Protein AF-A0A820DKS4-F1 (afdb_monomer)

pLDDT: mean 71.96, std 22.94, range [23.81, 97.88]

Foldseek 3Di:
DPDDDDAKAWPFFFAQEAAAAAPVRDPVVPVQRAARATNPDDPVDGFFTKMFDDLVVLPPDPFWKKKKKFKWFDADPLRNDIAGQPWAKDAPDPQWDQDLVSSIIIHTDDNVNSPPLDDDDDVDDDDGPMDGGRGIHTHDYDLVCSCVSDVPVDSVVVVVCCVRRVSQKIKMKIWMWTDDPPDPDIDTDVSNIDIHPIHGHDYPQQDPDCPPWDKPPQEDALQWFDKIKIFFGFADPVWDKFKDWDDPQDDPPDGWDWDDPDRGIIITITHHHSDDADPVRQKDWIWIFMDTNNHTRDIGIHIHGHPVPVPPPPDPPDPDDDDDDDDDDDDDDDDDPPDPDDDDPDPDDDDDDDDDDPDDPDDDDDDDDDDDDDDDDDDDDDDPDDDDPPCCPVVVVVCVVCLVQQVDADVQRHGPLLVCLLVVVLVVNLVSCLVPVVQQCDAGPVRDGSLNSLVVPPDPVSVVSLVSNLVSHDPVVVVVVVVPVVVVVD

Solvent-accessible surface area (backbone atoms only — not comparable to full-atom values): 30489 Å² total; per-residue (Å²): 134,84,76,82,74,78,57,51,41,78,81,32,46,50,30,50,62,44,69,62,35,41,72,90,70,64,45,94,88,68,54,81,83,39,44,47,38,18,55,86,46,54,100,88,48,93,38,44,25,24,36,39,56,54,66,74,72,64,76,73,57,95,64,62,41,26,44,33,41,31,42,23,33,49,59,44,97,81,28,75,63,70,43,75,35,93,41,41,68,46,67,84,59,85,78,46,48,75,39,79,91,67,39,27,40,34,40,72,52,57,70,75,74,65,71,56,91,68,79,84,63,78,83,81,76,75,83,73,61,62,52,57,45,78,53,31,28,51,32,39,73,52,85,79,52,50,43,70,80,42,86,50,94,48,78,68,54,57,54,49,48,41,70,47,43,41,73,48,32,33,25,48,36,41,27,44,27,34,61,50,100,87,46,96,62,63,52,68,43,70,90,29,51,42,71,47,64,70,25,34,56,34,55,93,63,53,60,90,86,74,70,78,66,43,56,45,60,53,55,44,51,36,73,32,66,47,72,33,44,35,42,50,55,66,57,62,88,90,48,57,72,47,41,33,66,62,46,98,79,42,63,90,80,57,66,54,72,66,45,73,81,54,58,34,33,38,38,35,52,43,65,56,51,80,64,87,66,43,92,91,43,47,58,49,78,41,39,38,39,32,28,49,72,87,39,79,68,44,75,48,70,32,32,32,28,43,78,91,70,58,82,84,63,94,68,88,77,82,79,79,82,84,76,90,79,82,92,78,94,77,80,89,79,83,83,77,98,76,86,88,84,90,88,87,86,86,88,84,86,87,88,76,93,77,89,80,77,98,77,89,91,78,91,84,89,81,89,77,93,72,94,72,90,79,80,87,77,93,74,82,89,82,80,94,65,89,85,62,94,83,50,52,68,67,45,43,59,48,46,61,60,49,52,59,48,43,71,40,58,45,99,77,57,37,33,52,56,56,61,44,45,79,68,64,43,52,72,59,53,49,57,49,36,72,75,41,51,72,59,54,72,42,53,44,81,83,69,39,31,52,62,53,56,40,67,69,45,91,46,83,66,34,59,58,43,52,55,56,44,56,74,59,41,52,79,76,52,42,57,58,47,62,58,54,56,62,68,72,76,114

Structure (mmCIF, N/CA/C/O backbone):
data_AF-A0A820DKS4-F1
#
_entry.id   AF-A0A820DKS4-F1
#
loop_
_atom_site.group_PDB
_atom_site.id
_atom_site.type_symbol
_atom_site.label_atom_id
_atom_site.label_alt_id
_atom_site.label_comp_id
_atom_site.label_asym_id
_atom_site.label_entity_id
_atom_site.label_seq_id
_atom_site.pdbx_PDB_ins_code
_atom_site.Cartn_x
_atom_site.Cartn_y
_atom_site.Cartn_z
_atom_site.occupancy
_atom_site.B_iso_or_equiv
_atom_site.auth_seq_id
_atom_site.auth_comp_id
_atom_site.auth_asym_id
_atom_site.auth_atom_id
_atom_site.pdbx_PDB_model_num
ATOM 1 N N . MET A 1 1 ? -42.003 -3.815 21.251 1.00 50.12 1 MET A N 1
ATOM 2 C CA . MET A 1 1 ? -41.550 -2.863 20.213 1.00 50.12 1 MET A CA 1
ATOM 3 C C . MET A 1 1 ? -40.037 -2.720 20.314 1.00 50.12 1 MET A C 1
ATOM 5 O O . MET A 1 1 ? -39.557 -2.115 21.262 1.00 50.12 1 MET A O 1
ATOM 9 N N . THR A 1 2 ? -39.277 -3.328 19.405 1.00 66.44 2 THR A N 1
ATOM 10 C CA . THR A 1 2 ? -37.819 -3.147 19.308 1.00 66.44 2 THR A CA 1
ATOM 11 C C . THR A 1 2 ? -37.543 -1.791 18.670 1.00 66.44 2 THR A C 1
ATOM 13 O O . THR A 1 2 ? -37.673 -1.636 17.458 1.00 66.44 2 THR A O 1
ATOM 16 N N . GLN A 1 3 ? -37.237 -0.780 19.484 1.00 74.19 3 GLN A N 1
ATOM 17 C CA . GLN A 1 3 ? -36.831 0.526 18.973 1.00 74.19 3 GLN A CA 1
ATOM 18 C C . GLN A 1 3 ? -35.525 0.339 18.190 1.00 74.19 3 GLN A C 1
ATOM 20 O O . GLN A 1 3 ? -34.544 -0.148 18.752 1.00 74.19 3 GLN A O 1
ATOM 25 N N . ALA A 1 4 ? -35.533 0.663 16.893 1.00 77.12 4 ALA A N 1
ATOM 26 C CA . ALA A 1 4 ? -34.345 0.562 16.053 1.00 77.12 4 ALA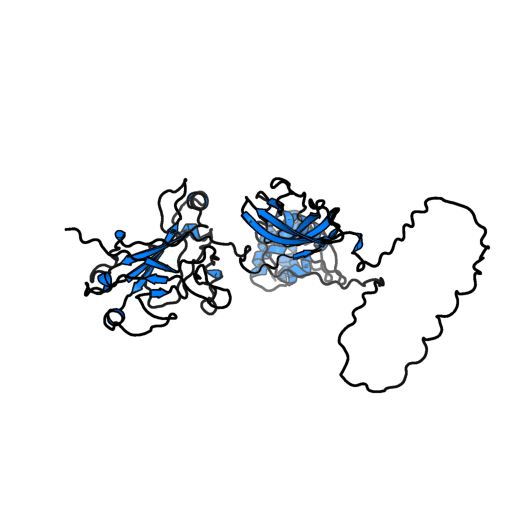 A CA 1
ATOM 27 C C . ALA A 1 4 ? -33.218 1.392 16.682 1.00 77.12 4 ALA A C 1
ATOM 29 O O . ALA A 1 4 ? -33.389 2.583 16.952 1.00 77.12 4 ALA A O 1
ATOM 30 N N . MET A 1 5 ? -32.094 0.741 16.977 1.00 76.62 5 MET A N 1
ATOM 31 C CA . MET A 1 5 ? -30.920 1.424 17.504 1.00 76.62 5 MET A CA 1
ATOM 32 C C . MET A 1 5 ? -30.363 2.342 16.409 1.00 76.62 5 MET A C 1
ATOM 34 O O . MET A 1 5 ? -30.212 1.891 15.272 1.00 76.62 5 MET A O 1
ATOM 38 N N . PRO A 1 6 ? -30.049 3.609 16.720 1.00 79.69 6 PRO A N 1
ATOM 39 C CA . PRO A 1 6 ? -29.404 4.491 15.758 1.00 79.69 6 PRO A CA 1
ATOM 40 C C . PRO A 1 6 ? -28.063 3.879 15.338 1.00 79.69 6 PRO A C 1
ATOM 42 O O . PRO A 1 6 ? -27.309 3.401 16.184 1.00 79.69 6 PRO A O 1
ATOM 45 N N . SER A 1 7 ? -27.727 3.878 14.055 1.00 84.81 7 SER A N 1
ATOM 46 C CA . SER A 1 7 ? -26.425 3.386 13.595 1.00 84.81 7 SER A CA 1
ATOM 47 C C . SER A 1 7 ? -25.403 4.521 13.577 1.00 84.81 7 SER A C 1
ATOM 49 O O . SER A 1 7 ? -25.733 5.636 13.169 1.00 84.81 7 SER A O 1
ATOM 51 N N . LEU A 1 8 ? -24.150 4.242 13.950 1.00 88.94 8 LEU A N 1
ATOM 52 C CA . LEU A 1 8 ? -23.039 5.150 13.647 1.00 88.94 8 LEU A CA 1
ATOM 53 C C . LEU A 1 8 ? -22.980 5.420 12.129 1.00 88.94 8 LEU A C 1
ATOM 55 O O . LEU A 1 8 ? -23.522 4.659 11.321 1.00 88.94 8 LEU A O 1
ATOM 59 N N . ARG A 1 9 ? -22.290 6.485 11.716 1.00 92.06 9 ARG A N 1
ATOM 60 C CA . ARG A 1 9 ? -22.041 6.751 10.292 1.00 92.06 9 ARG A CA 1
ATOM 61 C C . ARG A 1 9 ? -20.626 7.258 10.063 1.00 92.06 9 ARG A C 1
ATOM 63 O O . ARG A 1 9 ? -20.193 8.190 10.725 1.00 92.06 9 ARG A O 1
ATOM 70 N N . ILE A 1 10 ? -19.917 6.710 9.079 1.00 91.38 10 ILE A N 1
ATOM 71 C CA . ILE A 1 10 ? -18.664 7.308 8.596 1.00 91.38 10 ILE A CA 1
ATOM 72 C C . ILE A 1 10 ? -19.023 8.398 7.587 1.00 91.38 10 ILE A C 1
ATOM 74 O O . ILE A 1 10 ? -19.571 8.112 6.524 1.00 91.38 10 ILE A O 1
ATOM 78 N N . ILE A 1 11 ? -18.721 9.651 7.917 1.00 91.25 11 ILE A N 1
ATOM 79 C CA . ILE A 1 11 ? -18.977 10.806 7.041 1.00 91.25 11 ILE A CA 1
ATOM 80 C C . ILE A 1 11 ? -17.748 11.195 6.210 1.00 91.25 11 ILE A C 1
ATOM 82 O O . ILE A 1 11 ? -17.857 11.948 5.248 1.00 91.25 11 ILE A O 1
ATOM 86 N N . ALA A 1 12 ? -16.574 10.696 6.596 1.00 89.75 12 ALA A N 1
ATOM 87 C CA . ALA A 1 12 ? -15.303 10.936 5.934 1.00 89.75 12 ALA A CA 1
ATOM 88 C C . ALA A 1 12 ? -14.472 9.654 5.980 1.00 89.75 12 ALA A C 1
ATOM 90 O O . ALA A 1 12 ? -14.022 9.238 7.048 1.00 89.75 12 ALA A O 1
ATOM 91 N N . GLN A 1 13 ? -14.288 9.035 4.817 1.00 93.62 13 GLN A N 1
ATOM 92 C CA . GLN A 1 13 ? -13.583 7.762 4.675 1.00 93.62 13 GLN A CA 1
ATOM 93 C C . GLN A 1 13 ? -12.057 7.953 4.748 1.00 93.62 13 GLN A C 1
ATOM 95 O O . GLN A 1 13 ? -11.562 9.015 4.353 1.00 93.62 13 GLN A O 1
ATOM 100 N N . PRO A 1 14 ? -11.297 6.953 5.227 1.00 92.31 14 PRO A N 1
ATOM 101 C CA . PRO A 1 14 ? -9.843 6.948 5.111 1.00 92.31 14 PRO A CA 1
ATOM 102 C C . PRO A 1 14 ? -9.392 6.791 3.652 1.00 92.31 14 PRO A C 1
ATOM 104 O O . PRO A 1 14 ? -10.116 6.237 2.824 1.00 92.31 14 PRO A O 1
ATOM 107 N N . LYS A 1 15 ? -8.184 7.276 3.340 1.00 89.50 15 LYS A N 1
ATOM 108 C CA . LYS A 1 15 ? -7.521 7.090 2.046 1.00 89.50 15 LYS A CA 1
ATOM 109 C C . LYS A 1 15 ? -7.385 5.596 1.781 1.00 89.50 15 LYS A C 1
ATOM 111 O O . LYS A 1 15 ? -7.000 4.828 2.660 1.00 89.50 15 LYS A O 1
ATOM 116 N N . ALA A 1 16 ? -7.714 5.199 0.553 1.00 89.31 16 ALA A N 1
ATOM 117 C CA . ALA A 1 16 ? -7.658 3.805 0.127 1.00 89.31 16 ALA A CA 1
ATOM 118 C C . ALA A 1 16 ? -6.234 3.237 0.186 1.00 89.31 16 ALA A C 1
ATOM 120 O O . ALA A 1 16 ? -6.064 2.023 0.186 1.00 89.31 16 ALA A O 1
ATOM 121 N N . SER A 1 17 ? -5.220 4.098 0.249 1.00 87.25 17 SER A N 1
ATOM 122 C CA . SER A 1 17 ? -3.819 3.730 0.294 1.00 87.25 17 SER A CA 1
ATOM 123 C C . SER A 1 17 ? -3.145 4.360 1.522 1.00 87.25 17 SER A C 1
ATOM 125 O O . SER A 1 17 ? -3.353 5.535 1.841 1.00 87.25 17 SER A O 1
ATOM 127 N N . TYR A 1 18 ? -2.389 3.558 2.275 1.00 86.88 18 TYR A N 1
ATOM 128 C CA . TYR A 1 18 ? -1.655 3.994 3.470 1.00 86.88 18 TYR A CA 1
ATOM 129 C C . TYR A 1 18 ? -0.348 3.215 3.610 1.00 86.88 18 TYR A C 1
ATOM 131 O O . TYR A 1 18 ? -0.252 2.083 3.158 1.00 86.88 18 TYR A O 1
ATOM 139 N N . ARG A 1 19 ? 0.669 3.782 4.264 1.00 84.50 19 ARG A N 1
ATOM 140 C CA . ARG A 1 19 ? 1.911 3.053 4.560 1.00 84.50 19 ARG A CA 1
ATOM 141 C C . ARG A 1 19 ? 1.890 2.517 5.984 1.00 84.50 19 ARG A C 1
ATOM 143 O O . ARG A 1 19 ? 1.882 3.299 6.932 1.00 84.50 19 ARG A O 1
ATOM 150 N N . GLU A 1 20 ? 1.984 1.202 6.112 1.00 86.06 20 GLU A N 1
ATOM 151 C CA . GLU A 1 20 ? 2.287 0.544 7.383 1.00 86.06 20 GLU A CA 1
ATOM 152 C C . GLU A 1 20 ? 3.701 0.879 7.845 1.00 86.06 20 GLU A C 1
ATOM 154 O O . GLU A 1 20 ? 4.637 0.950 7.036 1.00 86.06 20 GLU A O 1
ATOM 159 N N . ARG A 1 21 ? 3.859 1.085 9.151 1.00 82.94 21 ARG A N 1
ATOM 160 C CA . ARG A 1 21 ? 5.147 1.429 9.758 1.00 82.94 21 ARG A CA 1
ATOM 161 C C . ARG A 1 21 ? 5.583 0.352 10.715 1.00 82.94 21 ARG A C 1
ATOM 163 O O . ARG A 1 21 ? 4.775 -0.127 11.490 1.00 82.94 21 ARG A O 1
ATOM 170 N N . TYR A 1 22 ? 6.858 0.001 10.697 1.00 84.00 22 TYR A N 1
ATOM 171 C CA . TYR A 1 22 ? 7.380 -0.901 11.720 1.00 84.00 22 TYR A CA 1
ATOM 172 C C . TYR A 1 22 ? 7.540 -0.170 13.052 1.00 84.00 22 TYR A C 1
ATOM 174 O O . TYR A 1 22 ? 7.783 1.037 13.064 1.00 84.00 22 TYR A O 1
ATOM 182 N N . ILE A 1 23 ? 7.512 -0.913 14.160 1.00 79.44 23 ILE A N 1
ATOM 183 C CA . ILE A 1 23 ? 7.763 -0.373 15.509 1.00 79.44 23 ILE A CA 1
ATOM 184 C C . ILE A 1 23 ? 9.122 0.355 15.586 1.00 79.44 23 ILE A C 1
ATOM 186 O O . ILE A 1 23 ? 9.277 1.350 16.293 1.00 79.44 23 ILE A O 1
ATOM 190 N N . CYS A 1 24 ? 10.115 -0.071 14.802 1.00 79.75 24 CYS A N 1
ATOM 191 C CA . CYS A 1 24 ? 11.410 0.610 14.725 1.00 79.75 24 CYS A CA 1
ATOM 192 C C . CYS A 1 24 ? 11.398 1.902 13.880 1.00 79.75 24 CYS A C 1
ATOM 194 O O . CYS A 1 24 ? 12.353 2.671 13.933 1.00 79.75 24 CYS A O 1
ATOM 196 N N . GLU A 1 25 ? 10.366 2.135 13.060 1.00 73.75 25 GLU A N 1
ATOM 197 C CA . GLU A 1 25 ? 10.185 3.373 12.283 1.00 73.75 25 GLU A CA 1
ATOM 198 C C . GLU A 1 25 ? 9.435 4.456 13.080 1.00 73.75 25 GLU A C 1
ATOM 200 O O . GLU A 1 25 ? 9.377 5.611 12.653 1.00 73.75 25 GLU A O 1
ATOM 205 N N . THR A 1 26 ? 8.849 4.089 14.221 1.00 73.69 26 THR A N 1
ATOM 206 C CA . THR A 1 26 ? 8.109 4.967 15.135 1.00 73.69 26 THR A CA 1
ATOM 207 C C . THR A 1 26 ? 9.083 5.835 15.944 1.00 73.69 26 THR A C 1
ATOM 209 O O . THR A 1 26 ? 9.498 5.476 17.041 1.00 73.69 26 THR A O 1
ATOM 212 N N . ASP A 1 27 ? 9.420 7.027 15.441 1.00 73.69 27 ASP A N 1
ATOM 213 C CA . ASP A 1 27 ? 10.023 8.076 16.280 1.00 73.69 27 ASP A CA 1
ATOM 214 C C . ASP A 1 27 ? 8.909 8.855 16.990 1.00 73.69 27 ASP A C 1
ATOM 216 O O . ASP A 1 27 ? 8.251 9.702 16.378 1.00 73.69 27 ASP A O 1
ATOM 220 N N . ARG A 1 28 ? 8.732 8.597 18.295 1.00 65.44 28 ARG A N 1
ATOM 221 C CA . ARG A 1 28 ? 7.724 9.240 19.168 1.00 65.44 28 ARG A CA 1
ATOM 222 C C . ARG A 1 28 ? 7.711 10.774 19.103 1.00 65.44 28 ARG A C 1
ATOM 224 O O . ARG A 1 28 ? 6.781 11.391 19.599 1.00 65.44 28 ARG A O 1
ATOM 231 N N . ARG A 1 29 ? 8.749 11.424 18.562 1.00 64.00 29 ARG A N 1
ATOM 232 C CA . ARG A 1 29 ? 8.815 12.891 18.431 1.00 64.00 29 ARG A CA 1
ATOM 233 C C . ARG A 1 29 ? 8.522 13.409 17.021 1.00 64.00 29 ARG A C 1
ATOM 235 O O . ARG A 1 29 ? 8.315 14.610 16.857 1.00 64.00 29 ARG A O 1
ATOM 242 N N . ARG A 1 30 ? 8.525 12.556 15.989 1.00 59.50 30 ARG A N 1
ATOM 243 C CA . ARG A 1 30 ? 8.452 12.971 14.568 1.00 59.50 30 ARG A CA 1
ATOM 244 C C . ARG A 1 30 ? 7.279 12.374 13.786 1.00 59.50 30 ARG A C 1
ATOM 246 O O . ARG A 1 30 ? 7.113 12.691 12.606 1.00 59.50 30 ARG A O 1
ATOM 253 N N . ASN A 1 31 ? 6.411 11.591 14.419 1.00 57.34 31 ASN A N 1
ATOM 254 C CA . ASN A 1 31 ? 5.386 10.783 13.749 1.00 57.34 31 ASN A CA 1
ATOM 255 C C . ASN A 1 31 ? 4.127 11.525 13.268 1.00 57.34 31 ASN A C 1
ATOM 257 O O . ASN A 1 31 ? 3.026 10.979 13.224 1.00 57.34 31 ASN A O 1
ATOM 261 N N . ARG A 1 32 ? 4.276 12.746 12.741 1.00 54.66 32 ARG A N 1
ATOM 262 C CA . ARG A 1 32 ? 3.189 13.401 11.985 1.00 54.66 32 ARG A CA 1
ATOM 263 C C . ARG A 1 32 ? 2.769 12.606 10.738 1.00 54.66 32 ARG A C 1
ATOM 265 O O . ARG A 1 32 ? 1.647 12.775 10.274 1.00 54.66 32 ARG A O 1
ATOM 272 N N . ALA A 1 33 ? 3.644 11.736 10.227 1.00 54.78 33 ALA A N 1
ATOM 273 C CA . ALA A 1 33 ? 3.412 10.891 9.054 1.00 54.78 33 ALA A CA 1
ATOM 274 C C . ALA A 1 33 ? 2.667 9.568 9.347 1.00 54.78 33 ALA A C 1
ATOM 276 O O . ALA A 1 33 ? 2.482 8.771 8.429 1.00 54.78 33 ALA A O 1
ATOM 277 N N . GLN A 1 34 ? 2.267 9.311 10.599 1.00 64.94 34 GLN A N 1
ATOM 278 C CA . GLN A 1 34 ? 1.594 8.075 11.030 1.00 64.94 34 GLN A CA 1
ATOM 279 C C . GLN A 1 34 ? 0.103 8.296 11.257 1.00 64.94 34 GLN A C 1
ATOM 281 O O . GLN A 1 34 ? -0.428 8.070 12.340 1.00 64.94 34 GLN A O 1
ATOM 286 N N . ARG A 1 35 ? -0.573 8.847 10.252 1.00 78.06 35 ARG A N 1
ATOM 287 C CA . ARG A 1 35 ? -1.979 9.213 10.382 1.00 78.06 35 ARG A CA 1
ATOM 288 C C . ARG A 1 35 ? -2.779 8.596 9.254 1.00 78.06 35 ARG A C 1
ATOM 290 O O . ARG A 1 35 ? -2.383 8.718 8.098 1.00 78.06 35 ARG A O 1
ATOM 297 N N . PHE A 1 36 ? -3.920 8.000 9.575 1.00 80.56 36 PHE A N 1
ATOM 298 C CA . PHE A 1 36 ? -4.961 7.774 8.586 1.00 80.56 36 PHE A CA 1
ATOM 299 C C . PHE A 1 36 ? -5.391 9.138 8.042 1.00 80.56 36 PHE A C 1
ATOM 301 O O . PHE A 1 36 ? -5.819 10.018 8.789 1.00 80.56 36 PHE A O 1
ATOM 308 N N . VAL A 1 37 ? -5.230 9.328 6.739 1.00 83.88 37 VAL A N 1
ATOM 309 C CA . VAL A 1 37 ? -5.621 10.552 6.035 1.00 83.88 37 VAL A CA 1
ATOM 310 C C . VAL A 1 37 ? -6.989 10.320 5.395 1.00 83.88 37 VAL A C 1
ATOM 312 O O . VAL A 1 37 ? -7.322 9.187 5.065 1.00 83.88 37 VAL A O 1
ATOM 315 N N . ARG A 1 38 ? -7.811 11.361 5.249 1.00 84.12 38 ARG A N 1
ATOM 316 C CA . ARG A 1 38 ? -9.110 11.295 4.563 1.00 84.12 38 ARG A CA 1
ATOM 317 C C . ARG A 1 38 ? -8.917 11.005 3.069 1.00 84.12 38 ARG A C 1
ATOM 319 O O . ARG A 1 38 ? -7.940 11.458 2.479 1.00 84.12 38 ARG A O 1
ATOM 326 N N . ALA A 1 39 ? -9.852 10.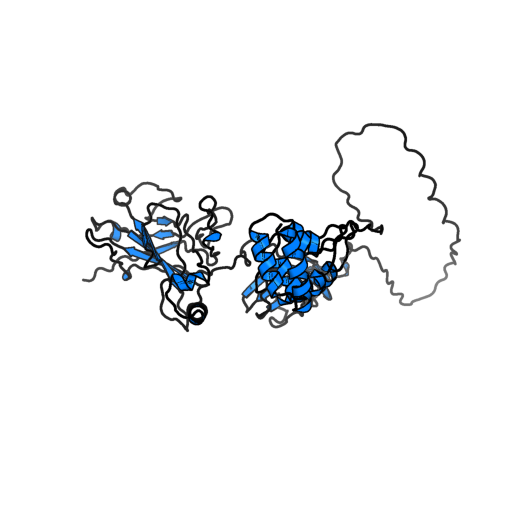287 2.453 1.00 75.44 39 ALA A N 1
ATOM 327 C CA . ALA A 1 39 ? -9.755 9.858 1.054 1.00 75.44 39 ALA A CA 1
ATOM 328 C C . ALA A 1 39 ? -9.630 10.999 0.033 1.00 75.44 39 ALA A C 1
ATOM 330 O O . ALA A 1 39 ? -8.942 10.855 -0.968 1.00 75.44 39 ALA A O 1
ATOM 331 N N . ASP A 1 40 ? -10.260 12.132 0.304 1.00 81.75 40 ASP A N 1
ATOM 332 C CA . ASP A 1 40 ? -10.274 13.353 -0.508 1.00 81.75 40 ASP A CA 1
ATOM 333 C C . ASP A 1 40 ? -9.341 14.445 0.056 1.00 81.75 40 ASP A C 1
ATOM 335 O O . ASP A 1 40 ? -9.453 15.620 -0.297 1.00 81.75 40 ASP A O 1
ATOM 339 N N . SER A 1 41 ? -8.428 14.086 0.966 1.00 82.06 41 SER A N 1
ATOM 340 C CA . SER A 1 41 ? -7.417 15.013 1.474 1.00 82.06 41 SER A CA 1
ATOM 341 C C . SER A 1 41 ? -6.439 15.377 0.358 1.00 82.06 41 SER A C 1
ATOM 343 O O . SER A 1 41 ? -5.871 14.500 -0.288 1.00 82.06 41 SER A O 1
ATOM 345 N N . ASN A 1 42 ? -6.181 16.671 0.176 1.00 81.25 42 ASN A N 1
ATOM 346 C CA . ASN A 1 42 ? -5.088 17.130 -0.677 1.00 81.25 42 ASN A CA 1
ATOM 347 C C . ASN A 1 42 ? -3.759 17.141 0.103 1.00 81.25 42 ASN A C 1
ATOM 349 O O . ASN A 1 42 ? -3.743 17.128 1.336 1.00 81.25 42 ASN A O 1
ATOM 353 N N . SER A 1 43 ? -2.634 17.205 -0.613 1.00 75.69 43 SER A N 1
ATOM 354 C CA . SER A 1 43 ? -1.286 17.230 -0.019 1.00 75.69 43 SER A CA 1
ATOM 355 C C . SER A 1 43 ? -1.016 18.454 0.869 1.00 75.69 43 SER A C 1
ATOM 357 O O . SER A 1 43 ? -0.085 18.444 1.673 1.00 75.69 43 SER A O 1
ATOM 359 N N . LYS A 1 44 ? -1.828 19.512 0.748 1.00 80.62 44 LYS A N 1
ATOM 360 C CA . LYS A 1 44 ? -1.646 20.784 1.461 1.00 80.62 44 LYS A CA 1
ATOM 361 C C . LYS A 1 44 ? -2.366 20.829 2.808 1.00 80.62 44 LYS A C 1
ATOM 363 O O . LYS A 1 44 ? -1.944 21.566 3.695 1.00 80.62 44 LYS A O 1
ATOM 368 N N . GLN A 1 45 ? -3.437 20.060 2.979 1.00 80.50 45 GLN A N 1
ATOM 369 C CA . GLN A 1 45 ? -4.254 20.064 4.183 1.00 80.50 45 GLN A CA 1
ATOM 370 C C . GLN A 1 45 ? -4.574 18.632 4.585 1.00 80.5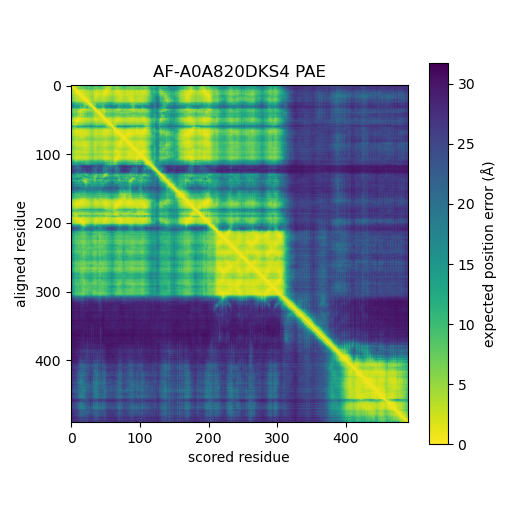0 45 GLN A C 1
ATOM 372 O O . GLN A 1 45 ? -5.397 17.976 3.959 1.00 80.50 45 GLN A O 1
ATOM 377 N N . PHE A 1 46 ? -3.957 18.167 5.672 1.00 73.81 46 PHE A N 1
ATOM 378 C CA . PHE A 1 46 ? -4.277 16.868 6.251 1.00 73.81 46 PHE A CA 1
ATOM 379 C C . PHE A 1 46 ? -5.673 16.901 6.872 1.00 73.81 46 PHE A C 1
ATOM 381 O O . PHE A 1 46 ? -5.884 17.506 7.929 1.00 73.81 46 PHE A O 1
ATOM 388 N N . VAL A 1 47 ? -6.616 16.236 6.213 1.00 84.25 47 VAL A N 1
ATOM 389 C CA . VAL A 1 47 ? -7.943 15.949 6.758 1.00 84.25 47 VAL A CA 1
ATOM 390 C C . VAL A 1 47 ? -7.987 14.489 7.203 1.00 84.25 47 VAL A C 1
ATOM 392 O O . VAL A 1 47 ? -7.241 13.661 6.684 1.00 84.25 47 VAL A O 1
ATOM 395 N N . TYR A 1 48 ? -8.833 14.165 8.179 1.00 86.31 48 TYR A N 1
ATOM 396 C CA . TYR A 1 48 ? -8.844 12.862 8.849 1.00 86.31 48 TYR A CA 1
ATOM 397 C C . TYR A 1 48 ? -10.172 12.128 8.654 1.00 86.31 48 TYR A C 1
ATOM 399 O O . TYR A 1 48 ? -11.204 12.782 8.449 1.00 86.31 48 TYR A O 1
ATOM 407 N N . PRO A 1 49 ? -10.175 10.786 8.752 1.00 87.62 49 PRO A N 1
ATOM 408 C CA . PRO A 1 49 ? -11.406 10.016 8.814 1.00 87.62 49 PRO A CA 1
ATOM 409 C C . PRO A 1 49 ? -12.301 10.540 9.930 1.00 87.62 49 PRO A C 1
ATOM 411 O O . PRO A 1 49 ? -11.809 10.899 11.003 1.00 87.62 49 PRO A O 1
ATOM 414 N N . THR A 1 50 ? -13.599 10.630 9.651 1.00 89.88 50 THR A N 1
ATOM 415 C CA . THR A 1 50 ? -14.571 11.197 10.586 1.00 89.88 50 THR A CA 1
ATOM 416 C C . THR A 1 50 ? -15.821 10.341 10.655 1.00 89.88 50 THR A C 1
ATOM 418 O O . THR A 1 50 ? -16.389 9.973 9.622 1.00 89.88 50 THR A O 1
ATOM 421 N N . ILE A 1 51 ? -16.267 10.080 11.878 1.00 90.19 51 ILE A N 1
ATOM 422 C CA . ILE A 1 51 ? -17.544 9.428 12.170 1.00 90.19 51 ILE A CA 1
ATOM 423 C C . ILE A 1 51 ? -18.520 10.406 12.807 1.00 90.19 51 ILE A C 1
ATOM 425 O O . ILE A 1 51 ? -18.101 11.343 13.478 1.00 90.19 51 ILE A O 1
ATOM 429 N N . GLU A 1 52 ? -19.804 10.172 12.590 1.00 88.38 52 GLU A N 1
ATOM 430 C CA . GLU A 1 52 ? -20.932 10.877 13.178 1.00 88.38 52 GLU A CA 1
ATOM 431 C C . GLU A 1 52 ? -21.676 9.938 14.132 1.00 88.38 52 GLU A C 1
ATOM 433 O O . GLU A 1 52 ? -22.014 8.804 13.771 1.00 88.38 52 GLU A O 1
ATOM 438 N N . ILE A 1 53 ? -21.908 10.421 15.354 1.00 87.19 53 ILE A N 1
ATOM 439 C CA . ILE A 1 53 ? -22.656 9.708 16.394 1.00 87.19 53 ILE A CA 1
ATOM 440 C C . ILE A 1 53 ? -24.057 10.319 16.483 1.00 87.19 53 ILE A C 1
ATOM 442 O O . ILE A 1 53 ? -24.159 11.513 16.792 1.00 87.19 53 ILE A O 1
ATOM 446 N N . PRO A 1 54 ? -25.123 9.536 16.242 1.00 84.31 54 PRO A N 1
ATOM 447 C CA . PRO A 1 54 ? -26.492 10.025 16.362 1.00 84.31 54 PRO A CA 1
ATOM 448 C C . PRO A 1 54 ? -26.799 10.525 17.778 1.00 84.31 54 PRO A C 1
ATOM 450 O O . PRO A 1 54 ? -26.396 9.907 18.768 1.00 84.31 54 PRO A O 1
ATOM 453 N N . ASN A 1 55 ? -27.534 11.634 17.882 1.00 79.94 55 ASN A N 1
ATOM 454 C CA . ASN A 1 55 ? -27.836 12.288 19.161 1.00 79.94 55 ASN A CA 1
ATOM 455 C C . ASN A 1 55 ? -28.625 11.383 20.120 1.00 79.94 55 ASN A C 1
ATOM 457 O O . ASN A 1 55 ? -28.541 11.535 21.336 1.00 79.94 55 ASN A O 1
ATOM 461 N N . GLU A 1 56 ? -29.383 10.425 19.596 1.00 81.56 56 GLU A N 1
ATOM 462 C CA . GLU A 1 56 ? -30.200 9.499 20.377 1.00 81.56 56 GLU A CA 1
ATOM 463 C C . GLU A 1 56 ? -29.356 8.588 21.281 1.00 81.56 56 GLU A C 1
ATOM 465 O O . GLU A 1 56 ? -29.838 8.172 22.337 1.00 81.56 56 GLU A O 1
ATOM 470 N N . TRP A 1 57 ? -28.099 8.309 20.910 1.00 75.38 57 TRP A N 1
ATOM 471 C CA . TRP A 1 57 ? -27.152 7.602 21.781 1.00 75.38 57 TRP A CA 1
ATOM 472 C C . TRP A 1 57 ? -26.734 8.438 22.983 1.00 75.38 57 TRP A C 1
ATOM 474 O O . TRP A 1 57 ? -26.499 7.898 24.061 1.00 75.38 57 TRP A O 1
ATOM 484 N N . LEU A 1 58 ? -26.668 9.753 22.795 1.00 72.31 58 LEU A N 1
ATOM 485 C CA . LEU A 1 58 ? -26.123 10.702 23.760 1.00 72.31 58 LEU A CA 1
ATOM 486 C C . LEU A 1 58 ? -27.138 11.047 24.853 1.00 72.31 58 LEU A C 1
ATOM 488 O O . LEU A 1 58 ? -26.767 11.309 25.990 1.00 72.31 58 LEU A O 1
ATOM 492 N N . MET A 1 59 ? -28.429 11.030 24.519 1.00 66.88 59 MET A N 1
ATOM 493 C CA . MET A 1 59 ? -29.488 11.531 25.404 1.00 66.88 59 MET A CA 1
ATOM 494 C C . MET A 1 59 ? -30.005 10.500 26.417 1.00 66.88 59 MET A C 1
ATOM 496 O O . MET A 1 59 ? -30.780 10.859 27.298 1.00 66.88 59 MET A O 1
ATOM 500 N N . LYS A 1 60 ? -29.633 9.219 26.296 1.00 65.81 60 LYS A N 1
ATOM 501 C CA . LYS A 1 60 ? -30.303 8.130 27.031 1.00 65.81 60 LYS A CA 1
ATOM 502 C C . LYS A 1 60 ? -29.518 7.518 28.192 1.00 65.81 60 LYS A C 1
ATOM 504 O O . LYS A 1 60 ? -30.055 6.612 28.825 1.00 65.81 60 LYS A O 1
ATOM 509 N N . ARG A 1 61 ? -28.270 7.914 28.469 1.00 65.75 61 ARG A N 1
ATOM 510 C CA . ARG A 1 61 ? -27.424 7.157 29.411 1.00 65.75 61 ARG A CA 1
ATOM 511 C C . ARG A 1 61 ? -26.616 8.045 30.349 1.00 65.75 61 ARG A C 1
ATOM 513 O O . ARG A 1 61 ? -25.948 8.968 29.913 1.00 65.75 61 ARG A O 1
ATOM 520 N N . GLU A 1 62 ? -26.640 7.693 31.633 1.00 73.12 62 GLU A N 1
ATOM 521 C CA . GLU A 1 62 ? -25.727 8.223 32.659 1.00 73.12 62 GLU A CA 1
ATOM 522 C C . GLU A 1 62 ? -24.332 7.571 32.596 1.00 73.12 62 GLU A C 1
ATOM 524 O O . GLU A 1 62 ? -23.400 8.015 33.260 1.00 73.12 62 GLU A O 1
ATOM 529 N N . GLN A 1 63 ? -24.182 6.509 31.801 1.00 79.75 63 GLN A N 1
ATOM 530 C CA . GLN A 1 63 ? -22.950 5.734 31.674 1.00 79.75 63 GLN A CA 1
ATOM 531 C C . GLN A 1 63 ? -21.974 6.374 30.683 1.00 79.75 63 GLN A C 1
ATOM 533 O O . GLN A 1 63 ? -22.383 6.866 29.632 1.00 79.75 63 GLN A O 1
ATOM 538 N N . SER A 1 64 ? -20.677 6.272 30.984 1.00 82.75 64 SER A N 1
ATOM 539 C CA . SER A 1 64 ? -19.599 6.661 30.075 1.00 82.75 64 SER A CA 1
ATOM 540 C C . SER A 1 64 ? -19.657 5.835 28.787 1.00 82.75 64 SER A C 1
ATOM 542 O O . SER A 1 64 ? -19.513 4.608 28.805 1.00 82.75 64 SER A O 1
ATOM 544 N N . LEU A 1 65 ? -19.882 6.513 27.663 1.00 87.44 65 LEU A N 1
ATOM 545 C CA . LEU A 1 65 ? -19.870 5.918 26.331 1.00 87.44 65 LEU A CA 1
ATOM 546 C C . LEU A 1 65 ? -18.466 5.995 25.741 1.00 87.44 65 LEU A C 1
ATOM 548 O O . LEU A 1 65 ? -17.762 6.990 25.902 1.00 87.44 65 LEU A O 1
ATOM 552 N N . TYR A 1 66 ? -18.088 4.950 25.016 1.00 90.69 66 TYR A N 1
ATOM 553 C CA . TYR A 1 66 ? -16.812 4.869 24.328 1.00 90.69 66 TYR A CA 1
ATOM 554 C C . TYR A 1 66 ? -17.022 4.527 22.860 1.00 90.69 66 TYR A C 1
ATOM 556 O O . TYR A 1 66 ? -17.936 3.782 22.500 1.00 90.69 66 TYR A O 1
ATOM 564 N N . ILE A 1 67 ? -16.138 5.034 22.011 1.00 92.06 67 ILE A N 1
ATOM 565 C CA . ILE A 1 67 ? -15.998 4.576 20.631 1.00 92.06 67 ILE A CA 1
ATOM 566 C C . ILE A 1 67 ? -14.844 3.591 20.607 1.00 92.06 67 ILE A C 1
ATOM 568 O O . ILE A 1 67 ? -13.711 3.962 20.905 1.00 92.06 67 ILE A O 1
ATOM 572 N N . ARG A 1 68 ? -15.124 2.347 20.239 1.00 94.69 68 ARG A N 1
ATOM 573 C CA . ARG A 1 68 ? -14.109 1.349 19.930 1.00 94.69 68 ARG A CA 1
ATOM 574 C C . ARG A 1 68 ? -13.692 1.505 18.471 1.00 94.69 68 ARG A C 1
ATOM 576 O O . ARG A 1 68 ? -14.547 1.500 17.588 1.00 94.69 68 ARG A O 1
ATOM 583 N N . LEU A 1 69 ? -12.394 1.618 18.229 1.00 94.75 69 LEU A N 1
ATOM 584 C CA . LEU A 1 69 ? -11.773 1.554 16.913 1.00 94.75 69 LEU A CA 1
ATOM 585 C C . LEU A 1 69 ? -10.898 0.310 16.830 1.00 94.75 69 LEU A C 1
ATOM 587 O O . LEU A 1 69 ? -9.982 0.140 17.636 1.00 94.75 69 LEU A O 1
ATOM 591 N N . THR A 1 70 ? -11.142 -0.514 15.820 1.00 94.56 70 THR A N 1
ATOM 592 C CA . THR A 1 70 ? -10.388 -1.747 15.583 1.00 94.56 70 THR A CA 1
ATOM 593 C C . THR A 1 70 ? -9.998 -1.831 14.115 1.00 94.56 70 THR A C 1
ATOM 595 O O . THR A 1 70 ? -10.783 -1.466 13.237 1.00 94.56 70 THR A O 1
ATOM 598 N N . LEU A 1 71 ? -8.791 -2.318 13.836 1.00 94.25 71 LEU A N 1
ATOM 599 C CA . LEU A 1 71 ? -8.388 -2.690 12.484 1.00 94.25 71 LEU A CA 1
ATOM 600 C C . LEU A 1 71 ? -8.825 -4.136 12.239 1.00 94.25 71 LEU A C 1
ATOM 602 O O . LEU A 1 71 ? -8.540 -5.004 13.061 1.00 94.25 71 LEU A O 1
ATOM 606 N N . VAL A 1 72 ? -9.512 -4.410 11.131 1.00 94.81 72 VAL A N 1
ATOM 607 C CA . VAL A 1 72 ? -9.953 -5.769 10.769 1.00 94.81 72 VAL A CA 1
ATOM 608 C C . VAL A 1 72 ? -9.506 -6.154 9.367 1.00 94.81 72 VAL A C 1
ATOM 610 O O . VAL A 1 72 ? -9.243 -5.287 8.528 1.00 94.81 72 VAL A O 1
ATOM 613 N N . THR A 1 73 ? -9.441 -7.458 9.114 1.00 94.00 73 THR A N 1
ATOM 614 C CA . THR A 1 73 ? -9.204 -8.025 7.783 1.00 94.00 73 THR A CA 1
ATOM 615 C C . THR A 1 73 ? -10.392 -7.770 6.855 1.00 94.00 73 THR A C 1
ATOM 617 O O . THR A 1 73 ? -11.542 -7.631 7.290 1.00 94.00 73 THR A O 1
ATOM 620 N N . VAL A 1 74 ? -10.117 -7.698 5.552 1.00 93.44 74 VAL A N 1
ATOM 621 C CA . VAL A 1 74 ? -11.162 -7.601 4.526 1.00 93.44 74 VAL A CA 1
ATOM 622 C C . VAL A 1 74 ? -11.590 -9.009 4.119 1.00 93.44 74 VAL A C 1
ATOM 624 O O . VAL A 1 74 ? -10.718 -9.798 3.761 1.00 93.44 74 VAL A O 1
ATOM 627 N N . PRO A 1 75 ? -12.897 -9.339 4.132 1.00 91.44 75 PRO A N 1
ATOM 628 C CA . PRO A 1 75 ? -13.362 -10.639 3.672 1.00 91.44 75 PRO A CA 1
ATOM 629 C C . PRO A 1 75 ? -12.975 -10.893 2.218 1.00 91.44 75 PRO A C 1
ATOM 631 O O . PRO A 1 75 ? -13.115 -10.005 1.373 1.00 91.44 75 PRO A O 1
ATOM 634 N N . ASN A 1 76 ? -12.541 -12.112 1.926 1.00 90.44 76 ASN A N 1
ATOM 635 C CA . ASN A 1 76 ? -12.254 -12.586 0.576 1.00 90.44 76 ASN A CA 1
ATOM 636 C C . ASN A 1 76 ? -12.783 -14.024 0.404 1.00 90.44 76 ASN A C 1
ATOM 638 O O . ASN A 1 76 ? -13.349 -14.600 1.333 1.00 90.44 76 ASN A O 1
ATOM 642 N N . GLU A 1 77 ? -12.614 -14.611 -0.781 1.00 89.75 77 GLU A N 1
ATOM 643 C CA . GLU A 1 77 ? -13.108 -15.966 -1.079 1.00 89.75 77 GLU A CA 1
ATOM 644 C C . GLU A 1 77 ? -12.513 -17.049 -0.163 1.00 89.75 77 GLU A C 1
ATOM 646 O O . GLU A 1 77 ? -13.162 -18.056 0.109 1.00 89.75 77 GLU A O 1
ATOM 651 N N . ARG A 1 78 ? -11.288 -16.841 0.336 1.00 86.19 78 ARG A N 1
ATOM 652 C CA . ARG A 1 78 ? -10.571 -17.784 1.210 1.00 86.19 78 ARG A CA 1
ATOM 653 C C . ARG A 1 78 ? -10.875 -17.567 2.694 1.00 86.19 78 ARG A C 1
ATOM 655 O O . ARG A 1 78 ? -10.784 -18.506 3.477 1.00 86.19 78 ARG A O 1
ATOM 662 N N . ALA A 1 79 ? -11.239 -16.346 3.074 1.00 87.19 79 ALA A N 1
ATOM 663 C CA . ALA A 1 79 ? -11.546 -15.915 4.430 1.00 87.19 79 ALA A CA 1
ATOM 664 C C . ALA A 1 79 ? -12.802 -15.024 4.412 1.00 87.19 79 ALA A C 1
ATOM 666 O O . ALA A 1 79 ? -12.697 -13.795 4.402 1.00 87.19 79 ALA A O 1
ATOM 667 N N . PRO A 1 80 ? -14.012 -15.613 4.410 1.00 88.38 80 PRO A N 1
ATOM 668 C CA . PRO A 1 80 ? -15.259 -14.852 4.301 1.00 88.38 80 PRO A CA 1
ATOM 669 C C . PRO A 1 80 ? -15.625 -14.097 5.591 1.00 88.38 80 PRO A C 1
ATOM 671 O O . PRO A 1 80 ? -16.557 -13.291 5.603 1.00 88.38 80 PRO A O 1
ATOM 674 N N . ILE A 1 81 ? -14.907 -14.354 6.687 1.00 88.25 81 ILE A N 1
ATOM 675 C CA . ILE A 1 81 ? -15.159 -13.777 8.008 1.00 88.25 81 ILE A CA 1
ATOM 676 C C . ILE A 1 81 ? -14.135 -12.672 8.283 1.00 88.25 81 ILE A C 1
ATOM 678 O O . ILE A 1 81 ? -12.944 -12.828 8.020 1.00 88.25 81 ILE A O 1
ATOM 682 N N . ARG A 1 82 ? -14.603 -11.553 8.849 1.00 91.62 82 ARG A N 1
ATOM 683 C CA . ARG A 1 82 ? -13.724 -10.486 9.345 1.00 91.62 82 ARG A CA 1
ATOM 684 C C . ARG A 1 82 ? -13.079 -10.920 10.650 1.00 91.62 82 ARG A C 1
ATOM 686 O O . ARG A 1 82 ? -13.778 -11.274 11.596 1.00 91.62 82 ARG A O 1
ATOM 693 N N . CYS A 1 83 ? -11.764 -10.810 10.714 1.00 91.56 83 CYS A N 1
ATOM 694 C CA . CYS A 1 83 ? -10.984 -11.061 11.915 1.00 91.56 83 CYS A CA 1
ATOM 695 C C . CYS A 1 83 ? -10.314 -9.765 12.367 1.00 91.56 83 CYS A C 1
ATOM 697 O O . CYS A 1 83 ? -10.085 -8.861 11.561 1.00 91.56 83 CYS A O 1
ATOM 699 N N . VAL A 1 84 ? -9.990 -9.672 13.658 1.00 90.62 84 VAL A N 1
ATOM 700 C CA . VAL A 1 84 ? -9.126 -8.597 14.160 1.00 90.62 84 VAL A CA 1
ATOM 701 C C . VAL A 1 84 ? -7.798 -8.675 13.415 1.00 90.62 84 VAL A C 1
ATOM 703 O O . VAL A 1 84 ? -7.209 -9.748 13.287 1.00 90.62 84 VAL A O 1
ATOM 706 N N . HIS A 1 85 ? -7.357 -7.547 12.871 1.00 90.44 85 HIS A N 1
ATOM 707 C CA . HIS A 1 85 ? -6.096 -7.480 12.157 1.00 90.44 85 HIS A CA 1
ATOM 708 C C . HIS A 1 85 ? -4.948 -7.651 13.162 1.00 90.44 85 HIS A C 1
ATOM 710 O O . HIS A 1 85 ? -4.971 -6.996 14.208 1.00 90.44 85 HIS A O 1
ATOM 716 N N . PRO A 1 86 ? -3.903 -8.432 12.846 1.00 87.25 86 PRO A N 1
ATOM 717 C CA . PRO A 1 86 ? -2.746 -8.605 13.732 1.00 87.25 86 PRO A CA 1
ATOM 718 C C . PRO A 1 86 ? -1.897 -7.332 13.906 1.00 87.25 86 PRO A C 1
ATOM 720 O O . PRO A 1 86 ? -0.927 -7.334 14.647 1.00 87.25 86 PRO A O 1
ATOM 723 N N . TYR A 1 87 ? -2.217 -6.238 13.207 1.00 88.38 87 TYR A N 1
ATOM 724 C CA . TYR A 1 87 ? -1.404 -5.019 13.200 1.00 88.38 87 TYR A CA 1
ATOM 725 C C . TYR A 1 87 ? -2.018 -3.968 14.107 1.00 88.38 87 TYR A C 1
ATOM 727 O O . TYR A 1 87 ? -3.168 -3.576 13.862 1.00 88.38 87 TYR A O 1
ATOM 735 N N . PRO A 1 88 ? -1.305 -3.508 15.150 1.00 88.94 88 PRO A N 1
ATOM 736 C CA . PRO A 1 88 ? -1.885 -2.569 16.079 1.00 88.94 88 PRO A CA 1
ATOM 737 C C . PRO A 1 88 ? -2.065 -1.175 15.527 1.00 88.94 88 PRO A C 1
ATOM 739 O O . PRO A 1 88 ? -1.269 -0.690 14.729 1.00 88.94 88 PRO A O 1
ATOM 742 N N . ILE A 1 89 ? -3.140 -0.517 15.960 1.00 88.94 89 ILE A N 1
ATOM 743 C CA . ILE A 1 89 ? -3.302 0.916 15.735 1.00 88.94 89 ILE A CA 1
ATOM 744 C C . ILE A 1 89 ? -2.567 1.623 16.866 1.00 88.94 89 ILE A C 1
ATOM 746 O O . ILE A 1 89 ? -2.967 1.527 18.026 1.00 88.94 89 ILE A O 1
ATOM 750 N N . ASP A 1 90 ? -1.508 2.352 16.535 1.00 84.94 90 ASP A N 1
ATOM 751 C CA . ASP A 1 90 ? -0.805 3.146 17.534 1.00 84.94 90 ASP A CA 1
ATOM 752 C C . ASP A 1 90 ? -1.439 4.522 17.711 1.00 84.94 90 ASP A C 1
ATOM 754 O O . ASP A 1 90 ? -2.124 5.054 16.831 1.00 84.94 90 ASP A O 1
ATOM 758 N N . THR A 1 91 ? -1.216 5.089 18.891 1.00 84.00 91 THR A N 1
ATOM 759 C CA . THR A 1 91 ? -1.606 6.450 19.229 1.00 84.00 91 THR A CA 1
ATOM 760 C C . THR A 1 91 ? -0.725 7.024 20.326 1.00 84.00 91 THR A C 1
ATOM 762 O O . THR A 1 91 ? -0.319 6.319 21.254 1.00 84.00 91 THR A O 1
ATOM 765 N N . GLU A 1 92 ? -0.456 8.322 20.216 1.00 79.56 92 GLU A N 1
ATOM 766 C CA . GLU A 1 92 ? 0.211 9.132 21.241 1.00 79.56 92 GLU A CA 1
ATOM 767 C C . GLU A 1 92 ? -0.788 9.750 22.235 1.00 79.56 92 GLU A C 1
ATOM 769 O O . GLU A 1 92 ? -0.372 10.380 23.207 1.00 79.56 92 GLU A O 1
ATOM 774 N N . ASP A 1 93 ? -2.096 9.602 22.001 1.00 80.06 93 ASP A N 1
ATOM 775 C CA . ASP A 1 93 ? -3.119 10.172 22.871 1.00 80.06 93 ASP A CA 1
ATOM 776 C C . ASP A 1 93 ? -3.249 9.352 24.164 1.00 80.06 93 ASP A C 1
ATOM 778 O O . ASP A 1 93 ? -3.689 8.201 24.163 1.00 80.06 93 ASP A O 1
ATOM 782 N N . ILE A 1 94 ? -2.848 9.969 25.278 1.00 79.44 94 ILE A N 1
ATOM 783 C CA . ILE A 1 94 ? -2.857 9.372 26.619 1.00 79.44 94 ILE A CA 1
ATOM 784 C C . ILE A 1 94 ? -4.269 9.142 27.168 1.00 79.44 94 ILE A C 1
ATOM 786 O O . ILE A 1 94 ? -4.428 8.408 28.140 1.00 79.44 94 ILE A O 1
ATOM 790 N N . HIS A 1 95 ? -5.289 9.768 26.574 1.00 83.19 95 HIS A N 1
ATOM 791 C CA . HIS A 1 95 ? -6.686 9.602 26.978 1.00 83.19 95 HIS A CA 1
ATOM 792 C C . HIS A 1 95 ? -7.367 8.421 26.276 1.00 83.19 95 HIS A C 1
ATOM 794 O O . HIS A 1 95 ? -8.529 8.121 26.556 1.00 83.19 95 HIS A O 1
ATOM 800 N N . VAL A 1 96 ? -6.654 7.740 25.377 1.00 86.94 96 VAL A N 1
ATOM 801 C CA . VAL A 1 96 ? -7.149 6.570 24.657 1.00 86.94 96 VAL A CA 1
ATOM 802 C C . VAL A 1 96 ? -6.763 5.310 25.410 1.00 86.94 96 VAL A C 1
ATOM 804 O O . VAL A 1 96 ? -5.585 5.042 25.650 1.00 86.94 96 VAL A O 1
ATOM 807 N N . ILE A 1 97 ? -7.760 4.494 25.742 1.00 90.75 97 ILE A N 1
ATOM 808 C CA . ILE A 1 97 ? -7.515 3.191 26.359 1.00 90.75 97 ILE A CA 1
ATOM 809 C C . ILE A 1 97 ? -7.107 2.223 25.246 1.00 90.75 97 ILE A C 1
ATOM 811 O O . ILE A 1 97 ? -7.863 2.009 24.295 1.00 90.75 97 ILE A O 1
ATOM 815 N N . LYS A 1 98 ? -5.909 1.644 25.358 1.00 90.88 98 LYS A N 1
ATOM 816 C CA . LYS A 1 98 ? -5.407 0.603 24.452 1.00 90.88 98 LYS A CA 1
ATOM 817 C C . LYS A 1 98 ? -5.731 -0.769 25.036 1.00 90.88 98 LYS A C 1
ATOM 819 O O . LYS A 1 98 ? -5.255 -1.097 26.119 1.00 90.88 98 LYS A O 1
ATOM 824 N N . ASP A 1 99 ? -6.497 -1.575 24.314 1.00 90.94 99 ASP A N 1
ATOM 825 C CA . ASP A 1 99 ? -6.713 -2.982 24.645 1.00 90.94 99 ASP A CA 1
ATOM 826 C C . ASP A 1 99 ? -5.827 -3.848 23.754 1.00 90.94 99 ASP A C 1
ATOM 828 O O . ASP A 1 99 ? -6.089 -4.017 22.561 1.00 90.94 99 ASP A O 1
ATOM 832 N N . GLN A 1 100 ? -4.761 -4.376 24.354 1.00 87.88 100 GLN A N 1
ATOM 833 C CA . GLN A 1 100 ? -3.784 -5.222 23.671 1.00 87.88 100 GLN A CA 1
ATOM 834 C C . GLN A 1 100 ? -4.391 -6.557 23.225 1.00 87.88 100 GLN A C 1
ATOM 836 O O . GLN A 1 100 ? -4.003 -7.078 22.186 1.00 87.88 100 GLN A O 1
ATOM 841 N N . SER A 1 101 ? -5.370 -7.090 23.965 1.00 85.00 101 SER A N 1
ATOM 842 C CA . SER A 1 101 ? -5.950 -8.408 23.682 1.00 85.00 101 SER A CA 1
ATOM 843 C C . SER A 1 101 ? -6.822 -8.408 22.428 1.00 85.00 101 SER A C 1
ATOM 845 O O . SER A 1 101 ? -6.798 -9.352 21.643 1.00 85.00 101 SER A O 1
ATOM 847 N N . SER A 1 102 ? -7.570 -7.323 22.216 1.00 86.75 102 SER A N 1
ATOM 848 C CA . SER A 1 102 ? -8.455 -7.158 21.059 1.00 86.75 102 SER A CA 1
ATOM 849 C C . SER A 1 102 ? -7.896 -6.213 20.001 1.00 86.75 102 SER A C 1
ATOM 851 O O . SER A 1 102 ? -8.610 -5.857 19.058 1.00 86.75 102 SER A O 1
ATOM 853 N N . ASN A 1 103 ? -6.654 -5.764 20.190 1.00 89.69 103 ASN A N 1
ATOM 854 C CA . ASN A 1 103 ? -5.977 -4.792 19.352 1.00 89.69 103 ASN A CA 1
ATOM 855 C C . ASN A 1 103 ? -6.869 -3.581 18.995 1.00 89.69 103 ASN A C 1
ATOM 857 O O . ASN A 1 103 ? -7.075 -3.216 17.832 1.00 89.69 103 ASN A O 1
ATOM 861 N N . SER A 1 104 ? -7.508 -3.024 20.023 1.00 92.56 104 SER A N 1
ATOM 862 C CA . SER A 1 104 ? -8.535 -1.994 19.878 1.00 92.56 104 SER A CA 1
ATOM 863 C C . SER A 1 104 ? -8.195 -0.750 20.683 1.00 92.56 104 SER A C 1
ATOM 865 O O . SER A 1 104 ? -7.588 -0.815 21.752 1.00 92.56 104 SER A O 1
ATOM 867 N N . LEU A 1 105 ? -8.632 0.395 20.171 1.00 91.88 105 LEU A N 1
ATOM 868 C CA . LEU A 1 105 ? -8.553 1.684 20.847 1.00 91.88 105 LEU A CA 1
ATOM 869 C C . LEU A 1 105 ? -9.943 2.086 21.329 1.00 91.88 105 LEU A C 1
ATOM 871 O O . LEU A 1 105 ? -10.901 1.973 20.567 1.00 91.88 105 LEU A O 1
ATOM 875 N N . TYR A 1 106 ? -10.056 2.582 22.558 1.00 92.19 106 TYR A N 1
ATOM 876 C CA . TYR A 1 106 ? -11.311 3.099 23.100 1.00 92.19 106 TYR A CA 1
ATOM 877 C C . TYR A 1 106 ? -11.188 4.587 23.405 1.00 92.19 106 TYR A C 1
ATOM 879 O O . TYR A 1 106 ? -10.349 5.014 24.200 1.00 92.19 106 TYR A O 1
ATOM 887 N N . PHE A 1 107 ? -12.071 5.362 22.787 1.00 89.56 107 PHE A N 1
ATOM 888 C CA . PHE A 1 107 ? -12.163 6.806 22.940 1.00 89.56 107 PHE A CA 1
ATOM 889 C C . PHE A 1 107 ? -13.342 7.143 23.839 1.00 89.56 107 PHE A C 1
ATOM 891 O O . PHE A 1 107 ? -14.480 6.847 23.475 1.00 89.56 107 PHE A O 1
ATOM 898 N N . ALA A 1 108 ? -13.082 7.738 25.002 1.00 88.19 108 ALA A N 1
ATOM 899 C CA . ALA A 1 108 ? -14.143 8.197 25.890 1.00 88.19 108 ALA A CA 1
ATOM 900 C C . ALA A 1 108 ? -14.909 9.366 25.254 1.00 88.19 108 ALA A C 1
ATOM 902 O O . ALA A 1 108 ? -14.304 10.277 24.692 1.00 88.19 108 ALA A O 1
ATOM 903 N N . ILE A 1 109 ? -16.235 9.343 25.369 1.00 81.50 109 ILE A N 1
ATOM 904 C CA . ILE A 1 109 ? -17.117 10.454 25.011 1.00 81.50 109 ILE A CA 1
ATOM 905 C C . ILE A 1 109 ? -17.504 11.142 26.322 1.00 81.50 109 ILE A C 1
ATOM 907 O O . ILE A 1 109 ? -18.166 10.533 27.165 1.00 81.50 109 ILE A O 1
ATOM 911 N N . SER A 1 110 ? -17.068 12.385 26.533 1.00 76.50 110 SER A N 1
ATOM 912 C CA . SER A 1 110 ? -17.319 13.077 27.803 1.00 76.50 110 SER A CA 1
ATOM 913 C C . SER A 1 110 ? -18.750 13.614 27.876 1.00 76.50 110 SER A C 1
ATOM 915 O O . SER A 1 110 ? -19.236 14.245 26.942 1.00 76.50 110 SER A O 1
ATOM 917 N N . ASN A 1 111 ? -19.420 13.445 29.020 1.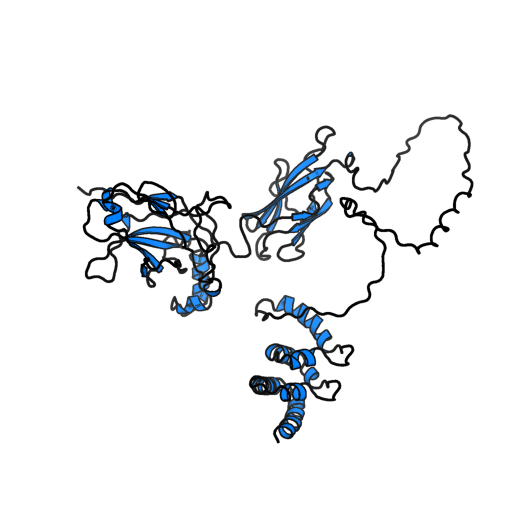00 67.12 111 ASN A N 1
ATOM 918 C CA . ASN A 1 111 ? -20.779 13.954 29.250 1.00 67.12 111 ASN A CA 1
ATOM 919 C C . ASN A 1 111 ? -20.892 15.488 29.114 1.00 67.12 111 ASN A C 1
ATOM 921 O O . ASN A 1 111 ? -21.944 15.993 28.710 1.00 67.12 111 ASN A O 1
ATOM 925 N N . ASP A 1 112 ? -19.818 16.233 29.392 1.00 64.38 112 ASP A N 1
ATOM 926 C CA . ASP A 1 112 ? -19.790 17.693 29.218 1.00 64.38 112 ASP A CA 1
ATOM 927 C C . ASP A 1 112 ? -19.785 18.100 27.733 1.00 64.38 112 ASP A C 1
ATOM 929 O O . ASP A 1 112 ? -20.345 19.137 27.356 1.00 64.38 112 ASP A O 1
ATOM 933 N N . GLU A 1 113 ? -19.237 17.246 26.861 1.00 57.47 113 GLU A N 1
ATOM 934 C CA . GLU A 1 113 ? -19.295 17.409 25.402 1.00 57.47 113 GLU A CA 1
ATOM 935 C C . GLU A 1 113 ? -20.718 17.182 24.870 1.00 57.47 113 GLU A C 1
ATOM 937 O O . GLU A 1 113 ? -21.110 17.783 23.868 1.00 57.47 113 GLU A O 1
ATOM 942 N N . LEU A 1 114 ? -21.513 16.362 25.570 1.00 57.84 114 LEU A N 1
ATOM 943 C CA . LEU A 1 114 ? -22.877 15.992 25.185 1.00 57.84 114 LEU A CA 1
ATOM 944 C C . LEU A 1 114 ? -23.915 17.057 25.552 1.00 57.84 114 LEU A C 1
ATOM 946 O O . LEU A 1 114 ? -24.839 17.316 24.780 1.00 57.84 114 LEU A O 1
ATOM 950 N N . ARG A 1 115 ? -23.772 17.704 26.716 1.00 54.00 115 ARG A N 1
ATOM 951 C CA . ARG A 1 115 ? -24.811 18.590 27.279 1.00 54.00 115 ARG A CA 1
ATOM 952 C C . ARG A 1 115 ? -24.883 19.981 26.655 1.00 54.00 115 ARG A C 1
ATOM 954 O O . ARG A 1 115 ? -25.931 20.618 26.707 1.00 54.00 115 ARG A O 1
ATOM 961 N N . THR A 1 116 ? -23.797 20.494 26.083 1.00 52.53 116 THR A N 1
ATOM 962 C CA . THR A 1 116 ? -23.724 21.931 25.773 1.00 52.53 116 THR A CA 1
ATOM 963 C C . THR A 1 116 ? -24.346 22.344 24.436 1.00 52.53 116 THR A C 1
ATOM 965 O O . THR A 1 116 ? -24.585 23.537 24.258 1.00 52.53 116 THR A O 1
ATOM 968 N N . GLY A 1 117 ? -24.614 21.440 23.476 1.00 44.84 117 GLY A N 1
ATOM 969 C CA . GLY A 1 117 ? -25.234 21.735 22.154 1.00 44.84 117 GLY A CA 1
ATOM 970 C C . GLY A 1 117 ? -24.515 22.786 21.265 1.00 44.84 117 GLY A C 1
ATOM 971 O O . GLY A 1 117 ? -24.802 22.967 20.077 1.00 44.84 117 GLY A O 1
ATOM 972 N N . ARG A 1 118 ? -23.540 23.495 21.829 1.00 32.34 118 ARG A N 1
ATOM 973 C CA . ARG A 1 118 ? -22.667 24.530 21.296 1.00 32.34 118 ARG A CA 1
ATOM 974 C C . ARG A 1 118 ? -21.368 24.432 22.094 1.00 32.34 118 ARG A C 1
ATOM 976 O O . ARG A 1 118 ? -21.308 24.916 23.215 1.00 32.34 118 ARG A O 1
ATOM 983 N N . LYS A 1 119 ? -20.299 23.981 21.450 1.00 39.72 119 LYS A N 1
ATOM 984 C CA . LYS A 1 119 ? -19.112 24.782 21.115 1.00 39.72 119 LYS A CA 1
ATOM 985 C C . LYS A 1 119 ? -18.039 23.854 20.558 1.00 39.72 119 LYS A C 1
ATOM 987 O O . LYS A 1 119 ? -17.969 22.670 20.833 1.00 39.72 119 LYS A O 1
ATOM 992 N N . THR A 1 120 ? -17.280 24.442 19.657 1.00 32.12 120 THR A N 1
ATOM 993 C CA . THR A 1 120 ? -16.074 23.933 19.020 1.00 32.12 120 THR A CA 1
ATOM 994 C C . THR A 1 120 ? -15.133 23.206 19.975 1.00 32.12 120 THR A C 1
ATOM 996 O O . THR A 1 120 ? -14.641 23.836 20.903 1.00 32.12 120 THR A O 1
ATOM 999 N N . PHE A 1 121 ? -14.757 21.978 19.617 1.00 34.88 121 PHE A N 1
ATOM 1000 C CA . PHE A 1 121 ? -13.417 21.465 19.877 1.00 34.88 121 PHE A CA 1
ATOM 1001 C C . PHE A 1 121 ? -12.736 21.092 18.560 1.00 34.88 121 PHE A C 1
ATOM 1003 O O . PHE A 1 121 ? -13.312 20.471 17.664 1.00 34.88 121 PHE A O 1
ATOM 1010 N N . GLN A 1 122 ? -11.514 21.606 18.415 1.00 30.56 122 GLN A N 1
ATOM 1011 C CA . GLN A 1 122 ? -10.507 21.078 17.509 1.00 30.56 122 GLN A CA 1
ATOM 1012 C C . GLN A 1 122 ? -10.123 19.708 18.082 1.00 30.56 122 GLN A C 1
ATOM 1014 O O . GLN A 1 122 ? -9.812 19.614 19.255 1.00 30.56 122 GLN A O 1
ATOM 1019 N N . PHE A 1 123 ? -10.190 18.619 17.337 1.00 37.59 123 PHE A N 1
ATOM 1020 C CA . PHE A 1 123 ? -9.380 18.380 16.160 1.00 37.59 123 PHE A CA 1
ATOM 1021 C C . PHE A 1 123 ? -10.107 18.810 14.868 1.00 37.59 123 PHE A C 1
ATOM 1023 O O . PHE A 1 123 ? -10.938 18.116 14.322 1.00 37.59 123 PHE A O 1
ATOM 1030 N N . THR A 1 124 ? -9.830 20.056 14.464 1.00 33.22 124 THR A N 1
ATOM 1031 C CA . THR A 1 124 ? -10.368 20.890 13.358 1.00 33.22 124 THR A CA 1
ATOM 1032 C C . THR A 1 124 ? -11.703 20.524 12.674 1.00 33.22 124 THR A C 1
ATOM 1034 O O . THR A 1 124 ? -11.727 19.987 11.571 1.00 33.22 124 THR A O 1
ATOM 1037 N N . GLN A 1 125 ? -12.774 21.083 13.257 1.00 31.62 125 GLN A N 1
ATOM 1038 C CA . GLN A 1 125 ? -13.662 22.111 12.665 1.00 31.62 125 GLN A CA 1
ATOM 1039 C C . GLN A 1 125 ? -15.133 21.715 12.368 1.00 31.62 125 GLN A C 1
ATOM 1041 O O . GLN A 1 125 ? -15.497 21.272 11.289 1.00 31.62 125 GLN A O 1
ATOM 1046 N N . LYS A 1 126 ? -15.964 22.057 13.368 1.00 30.92 126 LYS A N 1
ATOM 1047 C CA . LYS A 1 126 ? -17.375 22.512 13.382 1.00 30.92 126 LYS A CA 1
ATOM 1048 C C . LYS A 1 126 ? -18.524 21.566 12.946 1.00 30.92 126 LYS A C 1
ATOM 1050 O O . LYS A 1 126 ? -18.817 21.385 11.771 1.00 30.92 126 LYS A O 1
ATOM 1055 N N . LYS A 1 127 ? -19.282 21.211 14.001 1.00 35.03 127 LYS A N 1
ATOM 1056 C CA . LYS A 1 127 ? -20.714 20.865 14.169 1.00 35.03 127 LYS A CA 1
ATOM 1057 C C . LYS A 1 127 ? -21.266 19.580 13.526 1.00 35.03 127 LYS A C 1
ATOM 1059 O O . LYS A 1 127 ? -20.965 19.252 12.378 1.00 35.03 127 LYS A O 1
ATOM 1064 N N . LEU A 1 128 ? -22.138 18.946 14.330 1.00 36.56 128 LEU A N 1
ATOM 1065 C CA . LEU A 1 128 ? -22.461 17.513 14.487 1.00 36.56 128 LEU A CA 1
ATOM 1066 C C . LEU A 1 128 ? -21.324 16.722 15.153 1.00 36.56 128 LEU A C 1
ATOM 1068 O O . LEU A 1 128 ? -20.161 17.069 14.960 1.00 36.56 128 LEU A O 1
ATOM 1072 N N . THR A 1 129 ? -21.669 15.764 16.021 1.00 49.66 129 THR A N 1
ATOM 1073 C CA . THR A 1 129 ? -20.794 14.942 16.886 1.00 49.66 129 THR A CA 1
ATOM 1074 C C . THR A 1 129 ? -19.810 14.139 16.038 1.00 49.66 129 THR A C 1
ATOM 1076 O O . THR A 1 129 ? -20.051 12.990 15.683 1.00 49.66 129 THR A O 1
ATOM 1079 N N . LYS A 1 130 ? -18.731 14.807 15.631 1.00 50.38 130 LYS A N 1
ATOM 1080 C CA . LYS A 1 130 ? -17.760 14.348 14.643 1.00 50.38 130 LYS A CA 1
ATOM 1081 C C . LYS A 1 130 ? -16.452 13.985 15.330 1.00 50.38 130 LYS A C 1
ATOM 1083 O O . LYS A 1 130 ? -15.807 14.874 15.881 1.00 50.38 130 LYS A O 1
ATOM 1088 N N . TYR A 1 131 ? -16.039 12.721 15.263 1.00 47.84 131 TYR A N 1
ATOM 1089 C CA . TYR A 1 131 ? -14.759 12.271 15.825 1.00 47.84 131 TYR A CA 1
ATOM 1090 C C . TYR A 1 131 ? -13.690 12.156 14.730 1.00 47.84 131 TYR A C 1
ATOM 1092 O O . TYR A 1 131 ? -13.918 11.440 13.760 1.00 47.84 131 TYR A O 1
ATOM 1100 N N . GLN A 1 132 ? -12.551 12.854 14.860 1.00 53.91 132 GLN A N 1
ATOM 1101 C CA . GLN A 1 132 ? -11.447 12.831 13.883 1.00 53.91 132 GLN A CA 1
ATOM 1102 C C . GLN A 1 132 ? -10.260 11.996 14.372 1.00 53.91 132 GLN A C 1
ATOM 1104 O O . GLN A 1 132 ? -9.700 12.281 15.427 1.00 53.91 132 GLN A O 1
ATOM 1109 N N . LEU A 1 133 ? -9.793 11.054 13.548 1.00 53.69 133 LEU A N 1
ATOM 1110 C CA . LEU A 1 133 ? -8.634 10.203 13.854 1.00 53.69 133 LEU A CA 1
ATOM 1111 C C . LEU A 1 133 ? -7.284 10.909 13.630 1.00 53.69 133 LEU A C 1
ATOM 1113 O O . LEU A 1 133 ? -6.517 10.552 12.733 1.00 53.69 133 LEU A O 1
ATOM 1117 N N . LYS A 1 134 ? -6.954 11.912 14.449 1.00 54.62 134 LYS A N 1
ATOM 1118 C CA . LYS A 1 134 ? -5.629 12.553 14.405 1.00 54.62 134 LYS A CA 1
ATOM 1119 C C . LYS A 1 134 ? -4.618 11.751 15.224 1.00 54.62 134 LYS A C 1
ATOM 1121 O O . LYS A 1 134 ? -4.872 11.481 16.382 1.00 54.62 134 LYS A O 1
ATOM 1126 N N . ASN A 1 135 ? -3.450 11.454 14.645 1.00 53.53 135 ASN A N 1
ATOM 1127 C CA . ASN A 1 135 ? -2.345 10.698 15.279 1.00 53.53 135 ASN A CA 1
ATOM 1128 C C . ASN A 1 135 ? -2.526 9.174 15.363 1.00 53.53 135 ASN A C 1
ATOM 1130 O O . ASN A 1 135 ? -1.864 8.544 16.179 1.00 53.53 135 ASN A O 1
ATOM 1134 N N . HIS A 1 136 ? -3.389 8.585 14.536 1.00 60.09 136 HIS A N 1
ATOM 1135 C CA . HIS A 1 136 ? -3.590 7.136 14.519 1.00 60.09 136 HIS A CA 1
ATOM 1136 C C . HIS A 1 136 ? -3.088 6.526 13.221 1.00 60.09 136 HIS A C 1
ATOM 1138 O O . HIS A 1 136 ? -3.484 6.979 12.146 1.00 60.09 136 HIS A O 1
ATOM 1144 N N . GLY A 1 137 ? -2.273 5.482 13.318 1.00 52.75 137 GLY A N 1
ATOM 1145 C CA . GLY A 1 137 ? -1.756 4.760 12.164 1.00 52.75 137 GLY A CA 1
ATOM 1146 C C . GLY A 1 137 ? -1.491 3.292 12.495 1.00 52.75 137 GLY A C 1
ATOM 1147 O O . GLY A 1 137 ? -1.300 2.954 13.662 1.00 52.75 137 GLY A O 1
ATOM 1148 N N . PRO A 1 138 ? -1.495 2.412 11.488 1.00 60.03 138 PRO A N 1
ATOM 1149 C CA . PRO A 1 138 ? -1.238 0.996 11.685 1.00 60.03 138 PRO A CA 1
ATOM 1150 C C . PRO A 1 138 ? 0.266 0.725 11.799 1.00 60.03 138 PRO A C 1
ATOM 1152 O O . PRO A 1 138 ? 1.069 1.185 10.974 1.00 60.03 138 PRO A O 1
ATOM 1155 N N . LEU A 1 139 ? 0.627 -0.053 12.815 1.00 55.88 139 LEU A N 1
ATOM 1156 C CA . LEU A 1 139 ? 1.958 -0.590 13.033 1.00 55.88 139 LEU A CA 1
ATOM 1157 C C . LEU A 1 139 ? 2.046 -2.010 12.503 1.00 55.88 139 LEU A C 1
ATOM 1159 O O . LEU A 1 139 ? 1.247 -2.874 12.840 1.00 55.88 139 LEU A O 1
ATOM 1163 N N . ARG A 1 140 ? 3.076 -2.260 11.714 1.00 59.84 140 ARG A N 1
ATOM 1164 C CA . ARG A 1 140 ? 3.449 -3.586 11.267 1.00 59.84 140 ARG A CA 1
ATOM 1165 C C . ARG A 1 140 ? 4.425 -4.205 12.254 1.00 59.84 140 ARG A C 1
ATOM 1167 O O . ARG A 1 140 ? 5.470 -3.627 12.560 1.00 59.84 140 ARG A O 1
ATOM 1174 N N . VAL A 1 141 ? 4.092 -5.406 12.696 1.00 59.69 141 VAL A N 1
ATOM 1175 C CA . VAL A 1 141 ? 4.973 -6.258 13.492 1.00 59.69 141 VAL A CA 1
ATOM 1176 C C . VAL A 1 141 ? 5.938 -6.970 12.536 1.00 59.69 141 VAL A C 1
ATOM 1178 O O . VAL A 1 141 ? 5.594 -7.249 11.382 1.00 59.69 141 VAL A O 1
ATOM 1181 N N . PHE A 1 142 ? 7.194 -7.180 12.940 1.00 42.47 142 PHE A N 1
ATOM 1182 C CA . PHE A 1 142 ? 8.125 -7.939 12.104 1.00 42.47 142 PHE A CA 1
ATOM 1183 C C . PHE A 1 142 ? 7.669 -9.393 12.010 1.00 42.47 142 PHE A C 1
ATOM 1185 O O . PHE A 1 142 ? 7.262 -9.977 13.002 1.00 42.47 142 PHE A O 1
ATOM 1192 N N . ASN A 1 143 ? 7.842 -10.024 10.848 1.00 51.50 143 ASN A N 1
ATOM 1193 C CA . ASN A 1 143 ? 7.544 -11.450 10.674 1.00 51.50 143 ASN A CA 1
ATOM 1194 C C . ASN A 1 143 ? 8.304 -12.384 11.647 1.00 51.50 143 ASN A C 1
ATOM 1196 O O . ASN A 1 143 ? 7.928 -13.544 11.779 1.00 51.50 143 ASN A O 1
ATOM 1200 N N . SER A 1 144 ? 9.403 -11.931 12.266 1.00 44.91 144 SER A N 1
ATOM 1201 C CA . SER A 1 144 ? 10.086 -12.666 13.342 1.00 44.91 144 SER A CA 1
ATOM 1202 C C . SER A 1 144 ? 9.320 -12.611 14.662 1.00 44.91 144 SER A C 1
ATOM 1204 O O . SER A 1 144 ? 9.293 -13.607 15.374 1.00 44.91 144 SER A O 1
ATOM 1206 N N . ASP A 1 145 ? 8.673 -11.479 14.930 1.00 51.44 145 ASP A N 1
ATOM 1207 C CA . ASP A 1 145 ? 8.025 -11.139 16.198 1.00 51.44 145 ASP A CA 1
ATOM 1208 C C . ASP A 1 145 ? 6.523 -11.497 16.156 1.00 51.44 145 ASP A C 1
ATOM 1210 O O . ASP A 1 145 ? 5.899 -11.710 17.190 1.00 51.44 145 ASP A O 1
ATOM 1214 N N . GLU A 1 146 ? 5.947 -11.670 14.954 1.00 51.47 146 GLU A N 1
ATOM 1215 C CA . GLU A 1 146 ? 4.598 -12.229 14.740 1.00 51.47 146 GLU A CA 1
ATOM 1216 C C . GLU A 1 146 ? 4.436 -13.628 15.379 1.00 51.47 146 GLU A C 1
ATOM 1218 O O . GLU A 1 146 ? 3.317 -14.025 15.696 1.00 51.47 146 GLU A O 1
ATOM 1223 N N . LYS A 1 147 ? 5.541 -14.360 15.599 1.00 46.28 147 LYS A N 1
ATOM 1224 C CA . LYS A 1 147 ? 5.561 -15.656 16.303 1.00 46.28 147 LYS A CA 1
ATOM 1225 C C . LYS A 1 147 ? 5.412 -15.553 17.821 1.00 46.28 147 LYS A C 1
ATOM 1227 O O . LYS A 1 147 ? 5.029 -16.534 18.454 1.00 46.28 147 LYS A O 1
ATOM 1232 N N . ASP A 1 148 ? 5.759 -14.406 18.397 1.00 48.88 148 ASP A N 1
ATOM 1233 C CA . ASP A 1 148 ? 5.717 -14.206 19.845 1.00 48.88 148 ASP A CA 1
ATOM 1234 C C . ASP A 1 148 ? 4.361 -13.626 20.281 1.00 48.88 148 ASP A C 1
ATOM 1236 O O . ASP A 1 148 ? 3.834 -14.018 21.323 1.00 48.88 148 ASP A O 1
ATOM 1240 N N . GLU A 1 149 ? 3.750 -12.746 19.474 1.00 50.75 149 GLU A N 1
ATOM 1241 C CA . GLU A 1 149 ? 2.423 -12.170 19.772 1.00 50.75 149 GLU A CA 1
ATOM 1242 C C . GLU A 1 149 ? 1.265 -13.135 19.488 1.00 50.75 149 GLU A C 1
ATOM 1244 O O . GLU A 1 149 ? 0.279 -13.173 20.229 1.00 50.75 149 GLU A O 1
ATOM 1249 N N . HIS A 1 150 ? 1.397 -13.977 18.467 1.00 49.84 150 HIS A N 1
ATOM 1250 C CA . HIS A 1 150 ? 0.553 -15.147 18.290 1.00 49.84 150 HIS A CA 1
ATOM 1251 C C . HIS A 1 150 ? 1.442 -16.358 18.500 1.00 49.84 150 HIS A C 1
ATOM 1253 O O . HIS A 1 150 ? 2.310 -16.589 17.670 1.00 49.84 150 HIS A O 1
ATOM 1259 N N . ARG A 1 151 ? 1.223 -17.127 19.578 1.00 44.31 151 ARG A N 1
ATOM 1260 C CA . ARG A 1 151 ? 1.851 -18.440 19.836 1.00 44.31 151 ARG A CA 1
ATOM 1261 C C . ARG A 1 151 ? 1.519 -19.449 18.720 1.00 44.31 151 ARG A C 1
ATOM 1263 O O . ARG A 1 151 ? 0.812 -20.427 18.935 1.00 44.31 151 ARG A O 1
ATOM 1270 N N . LEU A 1 152 ? 1.963 -19.176 17.505 1.00 47.66 152 LEU A N 1
ATOM 1271 C CA . LEU A 1 152 ? 1.904 -20.045 16.350 1.00 47.66 152 LEU A CA 1
ATOM 1272 C C . LEU A 1 152 ? 3.245 -20.758 16.331 1.00 47.66 152 LEU A C 1
ATOM 1274 O O . LEU A 1 152 ? 4.270 -20.191 15.956 1.00 47.66 152 LEU A O 1
ATOM 1278 N N . GLU A 1 153 ? 3.223 -22.004 16.793 1.00 45.41 153 GLU A N 1
ATOM 1279 C CA . GLU A 1 153 ? 4.405 -22.857 16.919 1.00 45.41 153 GLU A CA 1
ATOM 1280 C C . GLU A 1 153 ? 5.111 -23.093 15.562 1.00 45.41 153 GLU A C 1
ATOM 1282 O O . GLU A 1 153 ? 6.286 -23.461 15.544 1.00 45.41 153 GLU A O 1
ATOM 1287 N N . ASP A 1 154 ? 4.457 -22.795 14.424 1.00 47.44 154 ASP A N 1
ATOM 1288 C CA . ASP A 1 154 ? 4.998 -22.983 13.073 1.00 47.44 154 ASP A CA 1
ATOM 1289 C C . ASP A 1 154 ? 5.076 -21.671 12.230 1.00 47.44 154 ASP A C 1
ATOM 1291 O O . ASP A 1 154 ? 4.048 -21.071 11.896 1.00 47.44 154 ASP A O 1
ATOM 1295 N N . PRO A 1 155 ? 6.275 -21.223 11.780 1.00 50.41 155 PRO A N 1
ATOM 1296 C CA . PRO A 1 155 ? 6.438 -20.126 10.805 1.00 50.41 155 PRO A CA 1
ATOM 1297 C C . PRO A 1 155 ? 5.656 -20.291 9.494 1.00 50.41 155 PRO A C 1
ATOM 1299 O O . PRO A 1 155 ? 5.404 -19.302 8.795 1.00 50.41 155 PRO A O 1
ATOM 1302 N N . THR A 1 156 ? 5.336 -21.524 9.112 1.00 55.00 156 THR A N 1
ATOM 1303 C CA . THR A 1 156 ? 4.598 -21.842 7.886 1.00 55.00 156 THR A CA 1
ATOM 1304 C C . THR A 1 156 ? 3.165 -21.318 7.962 1.00 55.00 156 THR A C 1
ATOM 1306 O O . THR A 1 156 ? 2.617 -20.865 6.954 1.00 55.00 156 THR A O 1
ATOM 1309 N N . ASP A 1 157 ? 2.590 -21.270 9.162 1.00 60.25 157 ASP A N 1
ATOM 1310 C CA . ASP A 1 157 ? 1.219 -20.818 9.368 1.00 60.25 157 ASP A CA 1
ATOM 1311 C C . ASP A 1 157 ? 1.092 -19.294 9.312 1.00 60.25 157 ASP A C 1
ATOM 1313 O O . ASP A 1 157 ? 0.117 -18.796 8.758 1.00 60.25 157 ASP A O 1
ATOM 1317 N N . ALA A 1 158 ? 2.113 -18.530 9.715 1.00 57.97 158 ALA A N 1
ATOM 1318 C CA . ALA A 1 158 ? 2.119 -17.073 9.529 1.00 57.97 158 ALA A CA 1
ATOM 1319 C C . ALA A 1 158 ? 2.058 -16.676 8.039 1.00 57.97 158 ALA A C 1
ATOM 1321 O O . ALA A 1 158 ? 1.322 -15.766 7.656 1.00 57.97 158 ALA A O 1
ATOM 1322 N N . ARG A 1 159 ? 2.775 -17.395 7.159 1.00 62.28 159 ARG A N 1
ATOM 1323 C CA . ARG A 1 159 ? 2.679 -17.173 5.701 1.00 62.28 159 ARG A CA 1
ATOM 1324 C C . ARG A 1 159 ? 1.308 -17.551 5.156 1.00 62.28 159 ARG A C 1
ATOM 1326 O O . ARG A 1 159 ? 0.751 -16.783 4.374 1.00 62.28 159 ARG A O 1
ATOM 1333 N N . LYS A 1 160 ? 0.748 -18.682 5.598 1.00 69.44 160 LYS A N 1
ATOM 1334 C CA . LYS A 1 160 ? -0.619 -19.071 5.229 1.00 69.44 160 LYS A CA 1
ATOM 1335 C C . LYS A 1 160 ? -1.632 -18.030 5.691 1.00 69.44 160 LYS A C 1
ATOM 1337 O O . LYS A 1 160 ? -2.523 -17.708 4.919 1.00 69.44 160 LYS A O 1
ATOM 1342 N N . LEU A 1 161 ? -1.483 -17.450 6.882 1.00 67.56 161 LEU A N 1
ATOM 1343 C CA . LEU A 1 161 ? -2.351 -16.377 7.372 1.00 67.56 161 LEU A CA 1
ATOM 1344 C C . LEU A 1 161 ? -2.217 -15.111 6.519 1.00 67.56 161 LEU A C 1
ATOM 1346 O O . LEU A 1 161 ? -3.234 -14.546 6.126 1.00 67.56 161 LEU A O 1
ATOM 1350 N N . ILE A 1 162 ? -0.995 -14.708 6.151 1.00 69.81 162 ILE A N 1
ATOM 1351 C CA . ILE A 1 162 ? -0.766 -13.569 5.244 1.00 69.81 162 ILE A CA 1
ATOM 1352 C C . ILE A 1 162 ? -1.475 -13.772 3.899 1.00 69.81 162 ILE A C 1
ATOM 1354 O O . ILE A 1 162 ? -2.105 -12.843 3.392 1.00 69.81 162 ILE A O 1
ATOM 1358 N N . GLU A 1 163 ? -1.372 -14.970 3.322 1.00 72.62 163 GLU A N 1
ATOM 1359 C CA . GLU A 1 163 ? -1.980 -15.307 2.028 1.00 72.62 163 GLU A CA 1
ATOM 1360 C C . GLU A 1 163 ? -3.491 -15.553 2.111 1.00 72.62 163 GLU A C 1
ATOM 1362 O O . GLU A 1 163 ? -4.206 -15.287 1.149 1.00 72.62 163 GLU A O 1
ATOM 1367 N N . THR A 1 164 ? -3.984 -16.045 3.246 1.00 79.06 164 THR A N 1
ATOM 1368 C CA . THR A 1 164 ? -5.409 -16.338 3.462 1.00 79.06 164 THR A CA 1
ATOM 1369 C C . THR A 1 164 ? -6.186 -15.061 3.766 1.00 79.06 164 THR A C 1
ATOM 1371 O O . THR A 1 164 ? -7.240 -14.826 3.181 1.00 79.06 164 THR A O 1
ATOM 1374 N N . TYR A 1 165 ? -5.648 -14.197 4.630 1.00 75.62 165 TYR A N 1
ATOM 1375 C CA . TYR A 1 165 ? -6.323 -12.982 5.094 1.00 75.62 165 TYR A CA 1
ATOM 1376 C C . TYR A 1 165 ? -5.945 -11.723 4.317 1.00 75.62 165 TYR A C 1
ATOM 1378 O O . TYR A 1 165 ? -6.458 -10.653 4.632 1.00 75.62 165 TYR A O 1
ATOM 1386 N N . GLU A 1 166 ? -5.050 -11.838 3.329 1.00 85.50 166 GLU A N 1
ATOM 1387 C CA . GLU A 1 166 ? -4.535 -10.714 2.547 1.00 85.50 166 GLU A CA 1
ATOM 1388 C C . GLU A 1 166 ? -4.171 -9.519 3.444 1.00 85.50 166 GLU A C 1
ATOM 1390 O O . GLU A 1 166 ? -4.692 -8.429 3.242 1.00 85.50 166 GLU A O 1
ATOM 1395 N N . LEU A 1 167 ? -3.266 -9.691 4.422 1.00 86.12 167 LEU A N 1
ATOM 1396 C CA . LEU A 1 167 ? -2.951 -8.684 5.468 1.00 86.12 167 LEU A CA 1
ATOM 1397 C C . LEU A 1 167 ? -2.503 -7.296 4.959 1.00 86.12 167 LEU A C 1
ATOM 1399 O O . LEU A 1 167 ? -2.248 -6.388 5.737 1.00 86.12 167 LEU A O 1
ATOM 1403 N N . ARG A 1 168 ? -2.386 -7.112 3.643 1.00 87.44 168 ARG A N 1
ATOM 1404 C CA . ARG A 1 168 ? -2.235 -5.793 3.018 1.00 87.44 168 ARG A CA 1
ATOM 1405 C C . ARG A 1 168 ? -3.551 -5.029 2.931 1.00 87.44 168 ARG A C 1
ATOM 1407 O O . ARG A 1 168 ? -3.537 -3.860 2.568 1.00 87.44 168 ARG A O 1
ATOM 1414 N N . HIS A 1 169 ? -4.676 -5.682 3.164 1.00 92.31 169 HIS A N 1
ATOM 1415 C CA . HIS A 1 169 ? -5.999 -5.120 3.036 1.00 92.31 169 HIS A CA 1
ATOM 1416 C C . HIS A 1 169 ? -6.676 -5.097 4.391 1.00 92.31 169 HIS A C 1
ATOM 1418 O O . HIS A 1 169 ? -6.835 -6.122 5.050 1.00 92.31 169 HIS A O 1
ATOM 1424 N N . SER A 1 170 ? -7.120 -3.912 4.784 1.00 94.75 170 SER A N 1
ATOM 1425 C CA . SER A 1 170 ? -7.729 -3.701 6.087 1.00 94.75 170 SER A CA 1
ATOM 1426 C C . SER A 1 170 ? -8.930 -2.766 6.007 1.00 94.75 170 SER A C 1
ATOM 1428 O O . SER A 1 170 ? -9.118 -2.019 5.041 1.00 94.75 170 SER A O 1
ATOM 1430 N N . GLN A 1 171 ? -9.777 -2.826 7.028 1.00 96.44 171 GLN A N 1
ATOM 1431 C CA . GLN A 1 171 ? -10.864 -1.881 7.266 1.00 96.44 171 GLN A CA 1
ATOM 1432 C C . GLN A 1 171 ? -10.778 -1.375 8.702 1.00 96.44 171 GLN A C 1
ATOM 1434 O O . GLN A 1 171 ? -10.409 -2.115 9.612 1.00 96.44 171 GLN A O 1
ATOM 1439 N N . LEU A 1 172 ? -11.149 -0.115 8.911 1.00 95.62 172 LEU A N 1
ATOM 1440 C CA . LEU A 1 172 ? -11.432 0.403 10.243 1.00 95.62 172 LEU A CA 1
ATOM 1441 C C . LEU A 1 172 ? -12.863 0.033 10.616 1.00 95.62 172 LEU A C 1
ATOM 1443 O O . LEU A 1 172 ? -13.785 0.240 9.824 1.00 95.62 172 LEU A O 1
ATOM 1447 N N . VAL A 1 173 ? -13.039 -0.479 11.827 1.00 95.75 173 VAL A N 1
ATOM 1448 C CA . VAL A 1 173 ? -14.345 -0.740 12.431 1.00 95.75 173 VAL A CA 1
ATOM 1449 C C . VAL A 1 173 ? -14.534 0.212 13.587 1.00 95.75 173 VAL A C 1
ATOM 1451 O O . VAL A 1 173 ? -13.684 0.289 14.471 1.00 95.75 173 VAL A O 1
ATOM 1454 N N . PHE A 1 174 ? -15.654 0.923 13.565 1.00 94.81 174 PHE A N 1
ATOM 1455 C CA . PHE A 1 174 ? -16.081 1.794 14.647 1.00 94.81 174 PHE A CA 1
ATOM 1456 C C . PHE A 1 174 ? -17.299 1.177 15.314 1.00 94.81 174 PHE A C 1
ATOM 1458 O O . PHE A 1 174 ? -18.308 0.976 14.640 1.00 94.81 174 PHE A O 1
ATOM 1465 N N . SER A 1 175 ? -17.226 0.924 16.616 1.00 94.25 175 SER A N 1
ATOM 1466 C CA . SER A 1 175 ? -18.321 0.351 17.405 1.00 94.25 175 SER A CA 1
ATOM 1467 C C . SER A 1 175 ? -18.548 1.180 18.665 1.00 94.25 175 SER A C 1
ATOM 1469 O O . SER A 1 175 ? -17.630 1.830 19.161 1.00 94.25 175 SER A O 1
ATOM 1471 N N . ILE A 1 176 ? -19.762 1.158 19.210 1.00 92.12 176 ILE A N 1
ATOM 1472 C CA . ILE A 1 176 ? -20.039 1.765 20.514 1.00 92.12 176 ILE A CA 1
ATOM 1473 C C . ILE A 1 176 ? -19.717 0.735 21.593 1.00 92.12 176 ILE A C 1
ATOM 1475 O O . ILE A 1 176 ? -20.085 -0.436 21.481 1.00 92.12 176 ILE A O 1
ATOM 1479 N N . ALA A 1 177 ? -19.040 1.178 22.643 1.00 90.88 177 ALA A N 1
ATOM 1480 C CA . ALA A 1 177 ? -18.703 0.378 23.805 1.00 90.88 177 ALA A CA 1
ATOM 1481 C C . ALA A 1 177 ? -19.136 1.092 25.090 1.00 90.88 177 ALA A C 1
ATOM 1483 O O . ALA A 1 177 ? -19.152 2.322 25.166 1.00 90.88 177 ALA A O 1
ATOM 1484 N N . VAL A 1 178 ? -19.493 0.313 26.107 1.00 89.38 178 VAL A N 1
ATOM 1485 C CA . VAL A 1 178 ? -19.792 0.811 27.454 1.00 89.38 178 VAL A CA 1
ATOM 1486 C C . VAL A 1 178 ? -19.011 -0.014 28.460 1.00 89.38 178 VAL A C 1
ATOM 1488 O O . VAL A 1 178 ? -19.104 -1.241 28.460 1.00 89.38 178 VAL A O 1
ATOM 1491 N N . PHE A 1 179 ? -18.278 0.656 29.342 1.00 84.31 179 PHE A N 1
ATOM 1492 C CA . PHE A 1 179 ? -17.668 0.012 30.500 1.00 84.31 179 PHE A CA 1
ATOM 1493 C C . PHE A 1 179 ? -18.682 0.016 31.641 1.00 84.31 179 PHE A C 1
ATOM 1495 O O . PHE A 1 179 ? -19.204 1.067 32.014 1.00 84.31 179 PHE A O 1
ATOM 1502 N N . GLN A 1 180 ? -19.010 -1.164 32.163 1.00 87.06 180 GLN A N 1
ATOM 1503 C CA . GLN A 1 180 ? -19.835 -1.266 33.363 1.00 87.06 180 GLN A CA 1
ATOM 1504 C C . GLN A 1 180 ? -18.934 -1.071 34.582 1.00 87.06 180 GLN A C 1
ATOM 1506 O O . GLN A 1 180 ? -17.808 -1.560 34.594 1.00 87.06 180 GLN A O 1
ATOM 1511 N N . ASN A 1 181 ? -19.434 -0.393 35.620 1.00 78.00 181 ASN A N 1
ATOM 1512 C CA . ASN A 1 181 ? -18.636 0.068 36.768 1.00 78.00 181 ASN A CA 1
ATOM 1513 C C . ASN A 1 181 ? -17.858 -1.029 37.527 1.00 78.00 181 ASN A C 1
ATOM 1515 O O . ASN A 1 181 ? -17.006 -0.691 38.339 1.00 78.00 181 ASN A O 1
ATOM 1519 N N . ASN A 1 182 ? -18.096 -2.313 37.244 1.00 78.75 182 ASN A N 1
ATOM 1520 C CA . ASN A 1 182 ? -17.441 -3.445 37.901 1.00 78.75 182 ASN A CA 1
ATOM 1521 C C . ASN A 1 182 ? -16.778 -4.445 36.934 1.00 78.75 182 ASN A C 1
ATOM 1523 O O . ASN A 1 182 ? -16.249 -5.456 37.394 1.00 78.75 182 ASN A O 1
ATOM 1527 N N . THR A 1 183 ? -16.801 -4.215 35.616 1.00 74.81 183 THR A N 1
ATOM 1528 C CA . THR A 1 183 ? -16.170 -5.123 34.647 1.00 74.81 183 THR A CA 1
ATOM 1529 C C . THR A 1 183 ? -14.956 -4.463 34.012 1.00 74.81 183 THR A C 1
ATOM 1531 O O . THR A 1 183 ? -15.023 -3.343 33.516 1.00 74.81 183 THR A O 1
ATOM 1534 N N . GLN A 1 184 ? -13.832 -5.183 33.977 1.00 77.44 184 GLN A N 1
ATOM 1535 C CA . GLN A 1 184 ? -12.672 -4.759 33.183 1.00 77.44 184 GLN A CA 1
ATOM 1536 C C . GLN A 1 184 ? -12.952 -4.857 31.674 1.00 77.44 184 GLN A C 1
ATOM 1538 O O . GLN A 1 184 ? -12.296 -4.190 30.879 1.00 77.44 184 GLN A O 1
ATOM 1543 N N . LEU A 1 185 ? -13.937 -5.673 31.283 1.00 80.19 185 LEU A N 1
ATOM 1544 C CA . LEU A 1 185 ? -14.311 -5.881 29.891 1.00 80.19 185 LEU A CA 1
ATOM 1545 C C . LEU A 1 185 ? -15.438 -4.923 29.473 1.00 80.19 185 LEU A C 1
ATOM 1547 O O . LEU A 1 185 ? -16.466 -4.858 30.161 1.00 80.19 185 LEU A O 1
ATOM 1551 N N . PRO A 1 186 ? -15.278 -4.202 28.350 1.00 87.06 186 PRO A N 1
ATOM 1552 C CA . PRO A 1 186 ? -16.334 -3.372 27.793 1.00 87.06 186 PRO A CA 1
ATOM 1553 C C . PRO A 1 186 ? -17.430 -4.226 27.150 1.00 87.06 186 PRO A C 1
ATOM 1555 O O . PRO A 1 186 ? -17.161 -5.209 26.462 1.00 87.06 186 PRO A O 1
ATOM 1558 N N . VAL A 1 187 ? -18.682 -3.798 27.305 1.00 87.81 187 VAL A N 1
ATOM 1559 C CA . VAL A 1 187 ? -19.810 -4.324 26.530 1.00 87.81 187 VAL A CA 1
ATOM 1560 C C . VAL A 1 187 ? -19.827 -3.616 25.180 1.00 87.81 187 VAL A C 1
ATOM 1562 O O . VAL A 1 187 ? -20.050 -2.404 25.114 1.00 87.81 187 VAL A O 1
ATOM 1565 N N . ILE A 1 188 ? -19.583 -4.369 24.108 1.00 86.94 188 ILE A N 1
ATOM 1566 C CA . ILE A 1 188 ? -19.550 -3.862 22.733 1.00 86.94 188 ILE A CA 1
ATOM 1567 C C . ILE A 1 188 ? -20.927 -4.055 22.093 1.00 86.94 188 ILE A C 1
ATOM 1569 O O . ILE A 1 188 ? -21.506 -5.139 22.135 1.00 86.94 188 ILE A O 1
ATOM 1573 N N . TYR A 1 189 ? -21.460 -2.996 21.487 1.00 86.12 189 TYR A N 1
ATOM 1574 C CA . TYR A 1 189 ? -22.728 -3.037 20.765 1.00 86.12 189 TYR A CA 1
ATOM 1575 C C . TYR A 1 189 ? -22.461 -3.309 19.286 1.00 86.12 189 TYR A C 1
ATOM 1577 O O . TYR A 1 189 ? -22.426 -2.387 18.476 1.00 86.12 189 TYR A O 1
ATOM 1585 N N . ASP A 1 190 ? -22.285 -4.578 18.916 1.00 80.88 190 ASP A N 1
ATOM 1586 C CA . ASP A 1 190 ? -21.890 -4.948 17.548 1.00 80.88 190 ASP A CA 1
ATOM 1587 C C . ASP A 1 190 ? -22.860 -4.443 16.472 1.00 80.88 190 ASP A C 1
ATOM 1589 O O . ASP A 1 190 ? -22.424 -4.052 15.391 1.00 80.88 190 ASP A O 1
ATOM 1593 N N . ILE A 1 191 ? -24.157 -4.350 16.790 1.00 80.00 191 ILE A N 1
ATOM 1594 C CA . ILE A 1 191 ? -25.195 -3.792 15.906 1.00 80.00 191 ILE A CA 1
ATOM 1595 C C . ILE A 1 191 ? -24.952 -2.328 15.508 1.00 80.00 191 ILE A C 1
ATOM 1597 O O . ILE A 1 191 ? -25.537 -1.856 14.538 1.00 80.00 191 ILE A O 1
ATOM 1601 N N . SER A 1 192 ? -24.110 -1.596 16.244 1.00 80.31 192 SER A N 1
ATOM 1602 C CA . SER A 1 192 ? -23.747 -0.216 15.922 1.00 80.31 192 SER A CA 1
ATOM 1603 C C . SER A 1 192 ? -22.482 -0.124 15.066 1.00 80.31 192 SER A C 1
ATOM 1605 O O . SER A 1 192 ? -22.018 0.990 14.818 1.00 80.31 192 SER A O 1
ATOM 1607 N N . SER A 1 193 ? -21.872 -1.255 14.699 1.00 92.50 193 SER A N 1
ATOM 1608 C CA . SER A 1 193 ? -20.561 -1.272 14.054 1.00 92.50 193 SER A CA 1
ATOM 1609 C C . SER A 1 193 ? -20.633 -0.778 12.616 1.00 92.50 193 SER A C 1
ATOM 1611 O O . SER A 1 193 ? -21.481 -1.214 11.838 1.00 92.50 193 SER A O 1
ATOM 1613 N N . VAL A 1 194 ? -19.709 0.104 12.241 1.00 94.88 194 VAL A N 1
ATOM 1614 C CA . VAL A 1 194 ? -19.598 0.631 10.876 1.00 94.88 194 VAL A CA 1
ATOM 1615 C C . VAL A 1 194 ? -18.188 0.429 10.362 1.00 94.88 194 VAL A C 1
ATOM 1617 O O . VAL A 1 194 ? -17.211 0.686 11.065 1.00 94.88 194 VAL A O 1
ATOM 1620 N N . PHE A 1 195 ? -18.101 -0.012 9.112 1.00 96.38 195 PHE A N 1
ATOM 1621 C CA . PHE A 1 195 ? -16.858 -0.362 8.442 1.00 96.38 195 PHE A CA 1
ATOM 1622 C C . PHE A 1 195 ? -16.450 0.743 7.473 1.00 96.38 195 PHE A C 1
ATOM 1624 O O . PHE A 1 195 ? -17.274 1.240 6.700 1.00 96.38 195 PHE A O 1
ATOM 1631 N N . SER A 1 196 ? -15.171 1.110 7.483 1.00 96.62 196 SER A N 1
ATOM 1632 C CA . SER A 1 196 ? -14.613 1.993 6.463 1.00 96.62 196 SER A CA 1
ATOM 1633 C C . SER A 1 196 ? -14.553 1.315 5.098 1.00 96.62 196 SER A C 1
ATOM 1635 O O . SER A 1 196 ? -14.697 0.098 4.966 1.00 96.62 196 SER A O 1
ATOM 1637 N N . HIS A 1 197 ? -14.251 2.093 4.062 1.00 96.12 197 HIS A N 1
ATOM 1638 C CA . HIS A 1 197 ? -13.789 1.525 2.799 1.00 96.12 197 HIS A CA 1
ATOM 1639 C C . HIS A 1 197 ? -12.533 0.665 3.003 1.00 96.12 197 HIS A C 1
ATOM 1641 O O . HIS A 1 197 ? -11.777 0.866 3.960 1.00 96.12 197 HIS A O 1
ATOM 1647 N N . LYS A 1 198 ? -12.336 -0.294 2.089 1.00 95.19 198 LYS A N 1
ATOM 1648 C CA . LYS A 1 198 ? -11.122 -1.110 1.997 1.00 95.19 198 LYS A CA 1
ATOM 1649 C C . LYS A 1 198 ? -9.911 -0.190 1.864 1.00 95.19 198 LYS A C 1
ATOM 1651 O O . LYS A 1 198 ? -9.849 0.637 0.956 1.00 95.19 198 LYS A O 1
ATOM 1656 N N . MET A 1 199 ? -8.958 -0.359 2.766 1.00 94.19 199 MET A N 1
ATOM 1657 C CA . MET A 1 199 ? -7.665 0.305 2.738 1.00 94.19 199 MET A CA 1
ATOM 1658 C C . MET A 1 199 ? -6.597 -0.702 2.316 1.00 94.19 199 MET A C 1
ATOM 1660 O O . MET A 1 199 ? -6.694 -1.889 2.625 1.00 94.19 199 MET A O 1
ATOM 1664 N N . THR A 1 200 ? -5.575 -0.233 1.610 1.00 90.56 200 THR A N 1
ATOM 1665 C CA . THR A 1 200 ? -4.465 -1.042 1.114 1.00 90.56 200 THR A CA 1
ATOM 1666 C C . THR A 1 200 ? -3.148 -0.496 1.640 1.00 90.56 200 THR A C 1
ATOM 1668 O O . THR A 1 200 ? -2.774 0.648 1.370 1.00 90.56 200 THR A O 1
ATOM 1671 N N . ALA A 1 201 ? -2.438 -1.343 2.374 1.00 88.25 201 ALA A N 1
ATOM 1672 C CA . ALA A 1 201 ? -1.090 -1.108 2.830 1.00 88.25 201 ALA A CA 1
ATOM 1673 C C . ALA A 1 201 ? -0.136 -1.066 1.637 1.00 88.25 201 ALA A C 1
ATOM 1675 O O . ALA A 1 201 ? 0.141 -2.075 0.978 1.00 88.25 201 ALA A O 1
ATOM 1676 N N . ILE A 1 202 ? 0.401 0.115 1.378 1.00 83.12 202 ILE A N 1
ATOM 1677 C CA . ILE A 1 202 ? 1.446 0.321 0.403 1.00 83.12 202 ILE A CA 1
ATOM 1678 C C . ILE A 1 202 ? 2.798 0.093 1.074 1.00 83.12 202 ILE A C 1
ATOM 1680 O O . ILE A 1 202 ? 3.104 0.634 2.141 1.00 83.12 202 ILE A O 1
ATOM 1684 N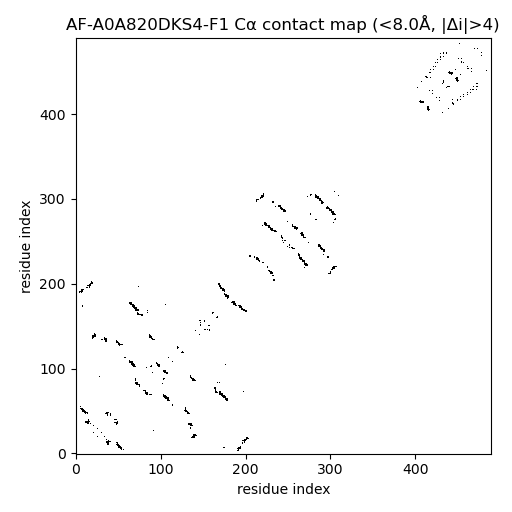 N . GLN A 1 203 ? 3.642 -0.719 0.441 1.00 73.44 203 GLN A N 1
ATOM 1685 C CA . GLN A 1 203 ? 5.017 -0.872 0.897 1.00 73.44 203 GLN A CA 1
ATOM 1686 C C . GLN A 1 203 ? 5.775 0.441 0.695 1.00 73.44 203 GLN A C 1
ATOM 1688 O O . GLN A 1 203 ? 5.548 1.146 -0.280 1.00 73.44 203 GLN A O 1
ATOM 1693 N N . ALA A 1 204 ? 6.743 0.730 1.569 1.00 58.22 204 ALA A N 1
ATOM 1694 C CA . ALA A 1 204 ? 7.600 1.922 1.516 1.00 58.22 204 ALA A CA 1
ATOM 1695 C C . ALA A 1 204 ? 8.236 2.226 0.143 1.00 58.22 204 ALA A C 1
ATOM 1697 O O . ALA A 1 204 ? 8.719 3.331 -0.085 1.00 58.22 204 ALA A O 1
ATOM 1698 N N . THR A 1 205 ? 8.294 1.233 -0.743 1.00 55.09 205 THR A N 1
ATOM 1699 C CA . THR A 1 205 ? 8.845 1.320 -2.096 1.00 55.09 205 THR A CA 1
ATOM 1700 C C . THR A 1 205 ? 7.859 1.830 -3.146 1.00 55.09 205 THR A C 1
ATOM 1702 O O . THR A 1 205 ? 8.283 2.141 -4.256 1.00 55.09 205 THR A O 1
ATOM 1705 N N . MET A 1 206 ? 6.578 1.900 -2.804 1.00 52.84 206 MET A N 1
ATOM 1706 C CA . MET A 1 206 ? 5.480 2.402 -3.618 1.00 52.84 206 MET A CA 1
ATOM 1707 C C . MET A 1 206 ? 4.915 3.611 -2.870 1.00 52.84 206 MET A C 1
ATOM 1709 O O . MET A 1 206 ? 4.019 3.498 -2.048 1.00 52.84 206 MET A O 1
ATOM 1713 N N . HIS A 1 207 ? 5.542 4.772 -3.023 1.00 52.88 207 HIS A N 1
ATOM 1714 C CA . HIS A 1 207 ? 4.962 6.001 -2.487 1.00 52.88 207 HIS A CA 1
ATOM 1715 C C . HIS A 1 207 ? 4.022 6.578 -3.542 1.00 52.88 207 HIS A C 1
ATOM 1717 O O . HIS A 1 207 ? 4.485 7.073 -4.566 1.00 52.88 207 HIS A O 1
ATOM 1723 N N . ASP A 1 208 ? 2.722 6.480 -3.262 1.00 56.12 208 ASP A N 1
ATOM 1724 C CA . ASP A 1 208 ? 1.663 7.269 -3.892 1.00 56.12 208 ASP A CA 1
ATOM 1725 C C . ASP A 1 208 ? 1.894 8.743 -3.548 1.00 56.12 208 ASP A C 1
ATOM 1727 O O . ASP A 1 208 ? 1.809 9.128 -2.380 1.00 56.12 208 ASP A O 1
ATOM 1731 N N . ASP A 1 209 ? 2.258 9.530 -4.557 1.00 49.56 209 ASP A N 1
ATOM 1732 C CA . ASP A 1 209 ? 1.665 10.845 -4.873 1.00 49.56 209 ASP A CA 1
ATOM 1733 C C . ASP A 1 209 ? 2.644 11.758 -5.623 1.00 49.56 209 ASP A C 1
ATOM 1735 O O . ASP A 1 209 ? 2.220 12.788 -6.124 1.00 49.56 209 ASP A O 1
ATOM 1739 N N . ASP A 1 210 ? 3.926 11.397 -5.751 1.00 50.72 210 ASP A N 1
ATOM 1740 C CA . ASP A 1 210 ? 4.886 12.199 -6.532 1.00 50.72 210 ASP A CA 1
ATOM 1741 C C . ASP A 1 210 ? 6.208 11.457 -6.794 1.00 50.72 210 ASP A C 1
ATOM 1743 O O . ASP A 1 210 ? 7.284 12.059 -6.878 1.00 50.72 210 ASP A O 1
ATOM 1747 N N . SER A 1 211 ? 6.188 10.119 -6.903 1.00 54.22 211 SER A N 1
ATOM 1748 C CA . SER A 1 211 ? 7.358 9.436 -7.457 1.00 54.22 211 SER A CA 1
ATOM 1749 C C . SER A 1 211 ? 7.519 9.946 -8.880 1.00 54.22 211 SER A C 1
ATOM 1751 O O . SER A 1 211 ? 6.754 9.554 -9.751 1.00 54.22 211 SER A O 1
ATOM 1753 N N . SER A 1 212 ? 8.444 10.886 -9.083 1.00 61.75 212 SER A N 1
ATOM 1754 C CA . SER A 1 212 ? 8.673 11.546 -10.358 1.00 61.75 212 SER A CA 1
ATOM 1755 C C . SER A 1 212 ? 9.056 10.483 -11.377 1.00 61.75 212 SER A C 1
ATOM 1757 O O . SER A 1 212 ? 10.230 10.124 -11.498 1.00 61.75 212 SER A O 1
ATOM 1759 N N . PHE A 1 213 ? 8.058 9.933 -12.056 1.00 83.31 213 PHE A N 1
ATOM 1760 C CA . PHE A 1 213 ? 8.265 9.062 -13.187 1.00 83.31 213 PHE A CA 1
ATOM 1761 C C . PHE A 1 213 ? 8.912 9.937 -14.245 1.00 83.31 213 PHE A C 1
ATOM 1763 O O . PHE A 1 213 ? 8.413 11.014 -14.582 1.00 83.31 213 PHE A O 1
ATOM 1770 N N . ARG A 1 214 ? 10.077 9.521 -14.714 1.00 88.12 214 ARG A N 1
ATOM 1771 C CA . ARG A 1 214 ? 10.787 10.231 -15.768 1.00 88.12 214 ARG A CA 1
ATOM 1772 C C . ARG A 1 214 ? 11.010 9.235 -16.880 1.00 88.12 214 ARG A C 1
ATOM 1774 O O . ARG A 1 214 ? 11.586 8.180 -16.631 1.00 88.12 214 ARG A O 1
ATOM 1781 N N . CYS A 1 215 ? 10.524 9.563 -18.067 1.00 93.25 215 CYS A N 1
ATOM 1782 C CA . CYS A 1 215 ? 11.008 8.971 -19.299 1.00 93.25 215 CYS A CA 1
ATOM 1783 C C . CYS A 1 215 ? 11.985 9.952 -19.950 1.00 93.25 215 CYS A C 1
ATOM 1785 O O . CYS A 1 215 ? 11.768 11.168 -19.918 1.00 93.25 215 CYS A O 1
ATOM 1787 N N . THR A 1 216 ? 13.068 9.418 -20.497 1.00 95.31 216 THR A N 1
ATOM 1788 C CA . THR A 1 216 ? 14.025 10.167 -21.302 1.00 95.31 216 THR A CA 1
ATOM 1789 C C . THR A 1 216 ? 14.310 9.354 -22.563 1.00 95.31 216 THR A C 1
ATOM 1791 O O . THR A 1 216 ? 14.750 8.211 -22.421 1.00 95.31 216 THR A O 1
ATOM 1794 N N . PRO A 1 217 ? 14.101 9.924 -23.763 1.00 95.94 217 PRO A N 1
ATOM 1795 C CA . PRO A 1 217 ? 13.441 11.209 -24.036 1.00 95.94 217 PRO A CA 1
ATOM 1796 C C . PRO A 1 217 ? 11.921 11.197 -23.738 1.00 95.94 217 PRO A C 1
ATOM 1798 O O . PRO A 1 217 ? 11.317 10.144 -23.554 1.00 95.94 217 PRO A O 1
ATOM 1801 N N . GLN A 1 218 ? 11.297 12.383 -23.674 1.00 95.38 218 GLN A N 1
ATOM 1802 C CA . GLN A 1 218 ? 9.832 12.548 -23.519 1.00 95.38 218 GLN A CA 1
ATOM 1803 C C . GLN A 1 218 ? 9.093 12.704 -24.860 1.00 95.38 218 GLN A C 1
ATOM 1805 O O . GLN A 1 218 ? 7.868 12.828 -24.897 1.00 95.38 218 GLN A O 1
ATOM 1810 N N . SER A 1 219 ? 9.841 12.721 -25.960 1.00 96.44 219 SER A N 1
ATOM 1811 C CA . SER A 1 219 ? 9.334 12.844 -27.319 1.00 96.44 219 SER A CA 1
ATOM 1812 C C . SER A 1 219 ? 10.220 12.079 -28.295 1.00 96.44 219 SER A C 1
ATOM 1814 O O . SER A 1 219 ? 11.406 11.898 -28.020 1.00 96.44 219 SER A O 1
ATOM 1816 N N . GLY A 1 220 ? 9.659 11.673 -29.430 1.00 96.44 220 GLY A N 1
ATOM 1817 C CA . GLY A 1 220 ? 10.358 10.930 -30.483 1.00 96.44 220 GLY A CA 1
ATOM 1818 C C . GLY A 1 220 ? 9.684 11.093 -31.840 1.00 96.44 220 GLY A C 1
ATOM 1819 O O . GLY A 1 220 ? 8.632 11.732 -31.942 1.00 96.44 220 GLY A O 1
ATOM 1820 N N . ASP A 1 221 ? 10.296 10.540 -32.880 1.00 95.81 221 ASP A N 1
ATOM 1821 C CA . ASP A 1 221 ? 9.735 10.485 -34.221 1.00 95.81 221 ASP A CA 1
ATOM 1822 C C . ASP A 1 221 ? 8.503 9.568 -34.236 1.00 95.81 221 ASP A C 1
ATOM 1824 O O . ASP A 1 221 ? 8.431 8.533 -33.576 1.00 95.81 221 ASP A O 1
ATOM 1828 N N . TRP A 1 222 ? 7.487 9.958 -34.997 1.00 95.75 222 TRP A N 1
ATOM 1829 C CA . TRP A 1 222 ? 6.274 9.168 -35.204 1.00 95.75 222 TRP A CA 1
ATOM 1830 C C . TRP A 1 222 ? 6.521 7.786 -35.817 1.00 95.75 222 TRP A C 1
ATOM 1832 O O . TRP A 1 222 ? 5.654 6.923 -35.698 1.00 95.75 222 TRP A O 1
ATOM 1842 N N . GLN A 1 223 ? 7.670 7.55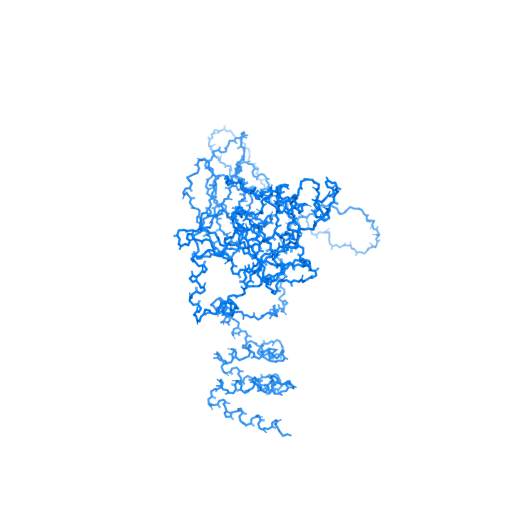3 -36.453 1.00 95.75 223 GLN A N 1
ATOM 1843 C CA . GLN A 1 223 ? 8.069 6.228 -36.932 1.00 95.75 223 GLN A CA 1
ATOM 1844 C C . GLN A 1 223 ? 8.398 5.250 -35.794 1.00 95.75 223 GLN A C 1
ATOM 1846 O O . GLN A 1 223 ? 8.367 4.037 -36.014 1.00 95.75 223 GLN A O 1
ATOM 1851 N N . GLY A 1 224 ? 8.639 5.753 -34.582 1.00 95.94 224 GLY A N 1
ATOM 1852 C CA . GLY A 1 224 ? 9.082 4.959 -33.446 1.00 95.94 224 GLY A CA 1
ATOM 1853 C C . GLY A 1 224 ? 10.537 4.501 -33.575 1.00 95.94 224 GLY A C 1
ATOM 1854 O O . GLY A 1 224 ? 11.285 4.938 -34.447 1.00 95.94 224 GLY A O 1
ATOM 1855 N N . GLY A 1 225 ? 10.936 3.570 -32.710 1.00 96.50 225 GLY A N 1
ATOM 1856 C CA . GLY A 1 225 ? 12.304 3.061 -32.628 1.00 96.50 225 GLY A CA 1
ATOM 1857 C C . GLY A 1 225 ? 13.230 3.884 -31.731 1.00 96.50 225 GLY A C 1
ATOM 1858 O O . GLY A 1 225 ? 14.408 3.552 -31.628 1.00 96.50 225 GLY A O 1
ATOM 1859 N N . GLU A 1 226 ? 12.737 4.916 -31.046 1.00 96.88 226 GLU A N 1
ATOM 1860 C CA . GLU A 1 226 ? 13.525 5.632 -30.044 1.00 96.88 226 GLU A CA 1
ATOM 1861 C C . GLU A 1 226 ? 13.739 4.778 -28.802 1.00 96.88 226 GLU A C 1
ATOM 1863 O O . GLU A 1 226 ? 12.794 4.234 -28.231 1.00 96.88 226 GLU A O 1
ATOM 1868 N N . GLU A 1 227 ? 14.984 4.729 -28.343 1.00 97.81 227 GLU A N 1
ATOM 1869 C CA . GLU A 1 227 ? 15.348 4.126 -27.070 1.00 97.81 227 GLU A CA 1
ATOM 1870 C C . GLU A 1 227 ? 14.891 5.022 -25.905 1.00 97.81 227 GLU A C 1
ATOM 1872 O O . GLU A 1 227 ? 15.325 6.168 -25.764 1.00 97.81 227 GLU A O 1
ATOM 1877 N N . ILE A 1 228 ? 14.005 4.496 -25.058 1.00 97.75 228 ILE A N 1
ATOM 1878 C CA . ILE A 1 228 ? 13.446 5.170 -23.886 1.00 97.75 228 ILE A CA 1
ATOM 1879 C C . ILE A 1 228 ? 13.978 4.521 -22.615 1.00 97.75 228 ILE A C 1
ATOM 1881 O O . ILE A 1 228 ? 13.761 3.334 -22.363 1.00 97.75 228 ILE A O 1
ATOM 1885 N N . ILE A 1 229 ? 14.578 5.341 -21.754 1.00 97.69 229 ILE A N 1
ATOM 1886 C CA . ILE A 1 229 ? 14.868 4.984 -20.365 1.00 97.69 229 ILE A CA 1
ATOM 1887 C C . ILE A 1 229 ? 13.746 5.540 -19.494 1.00 97.69 229 ILE A C 1
ATOM 1889 O O . ILE A 1 229 ? 13.525 6.753 -19.453 1.00 97.69 229 ILE A O 1
ATOM 1893 N N . MET A 1 230 ? 13.050 4.667 -18.767 1.00 96.50 230 MET A N 1
ATOM 1894 C CA . MET A 1 230 ? 11.971 5.057 -17.861 1.00 96.50 230 MET A CA 1
ATOM 1895 C C . MET A 1 230 ? 12.268 4.634 -16.422 1.00 96.50 230 MET A C 1
ATOM 1897 O O . MET A 1 230 ? 12.527 3.465 -16.140 1.00 96.50 230 MET A O 1
ATOM 1901 N N . VAL A 1 231 ? 12.187 5.596 -15.501 1.00 94.75 231 VAL A N 1
ATOM 1902 C CA . VAL A 1 231 ? 12.282 5.362 -14.055 1.00 94.75 231 VAL A CA 1
ATOM 1903 C C . VAL A 1 231 ? 10.879 5.168 -13.480 1.00 94.75 231 VAL A C 1
ATOM 1905 O O . VAL A 1 231 ? 10.032 6.059 -13.556 1.00 94.75 231 VAL A O 1
ATOM 1908 N N . VAL A 1 232 ? 10.650 4.001 -12.888 1.00 93.44 232 VAL A N 1
ATOM 1909 C CA . VAL A 1 232 ? 9.387 3.513 -12.326 1.00 93.44 232 VAL A CA 1
ATOM 1910 C C . VAL A 1 232 ? 9.549 3.149 -10.835 1.00 93.44 232 VAL A C 1
ATOM 1912 O O . VAL A 1 232 ? 10.672 3.101 -10.314 1.00 93.44 232 VAL A O 1
ATOM 1915 N N . PRO A 1 233 ? 8.453 2.901 -10.088 1.00 88.25 233 PRO A N 1
ATOM 1916 C CA . PRO A 1 233 ? 8.528 2.411 -8.717 1.00 88.25 233 PRO A CA 1
ATOM 1917 C C . PRO A 1 233 ? 9.229 1.058 -8.671 1.00 88.25 233 PRO A C 1
ATOM 1919 O O . PRO A 1 233 ? 9.392 0.390 -9.689 1.00 88.25 233 PRO A O 1
ATOM 1922 N N . LYS A 1 234 ? 9.640 0.633 -7.472 1.00 87.44 234 LYS A N 1
ATOM 1923 C CA . LYS A 1 234 ? 10.371 -0.630 -7.337 1.00 87.44 234 LYS A CA 1
ATOM 1924 C C . LYS A 1 234 ? 9.547 -1.791 -7.903 1.00 87.44 234 LYS A C 1
ATOM 1926 O O . LYS A 1 234 ? 8.476 -2.102 -7.386 1.00 87.44 234 LYS A O 1
ATOM 1931 N N . ILE A 1 235 ? 10.102 -2.444 -8.911 1.00 86.88 235 ILE A N 1
ATOM 1932 C CA . ILE A 1 235 ? 9.512 -3.555 -9.640 1.00 86.88 235 ILE A CA 1
ATOM 1933 C C . ILE A 1 235 ? 9.861 -4.859 -8.926 1.00 86.88 235 ILE A C 1
ATOM 1935 O O . ILE A 1 235 ? 10.990 -5.070 -8.474 1.00 86.88 235 ILE A O 1
ATOM 1939 N N . ASP A 1 236 ? 8.885 -5.757 -8.851 1.00 86.12 236 ASP A N 1
ATOM 1940 C CA . ASP A 1 236 ? 9.099 -7.145 -8.446 1.00 86.12 236 ASP A CA 1
ATOM 1941 C C . ASP A 1 236 ? 9.153 -8.005 -9.710 1.00 86.12 236 ASP A C 1
ATOM 1943 O O . ASP A 1 236 ? 8.123 -8.259 -10.335 1.00 86.12 236 ASP A O 1
ATOM 1947 N N . LYS A 1 237 ? 10.372 -8.427 -10.079 1.00 87.44 237 LYS A N 1
ATOM 1948 C CA . LYS A 1 237 ? 10.671 -9.207 -11.294 1.00 87.44 237 LYS A CA 1
ATOM 1949 C C . LYS A 1 237 ? 9.970 -10.572 -11.335 1.00 87.44 237 LYS A C 1
ATOM 1951 O O . LYS A 1 237 ? 9.972 -11.218 -12.372 1.00 87.44 237 LYS A O 1
ATOM 1956 N N . ARG A 1 238 ? 9.393 -11.029 -10.217 1.00 86.50 238 ARG A N 1
ATOM 1957 C CA . ARG A 1 238 ? 8.637 -12.291 -10.137 1.00 86.50 238 ARG A CA 1
ATOM 1958 C C . ARG A 1 238 ? 7.193 -12.150 -10.618 1.00 86.50 238 ARG A C 1
ATOM 1960 O O . ARG A 1 238 ? 6.506 -13.153 -10.774 1.00 86.50 238 ARG A O 1
ATOM 1967 N N . LYS A 1 239 ? 6.713 -10.918 -10.780 1.00 88.19 239 LYS A N 1
ATOM 1968 C CA . LYS A 1 239 ? 5.347 -10.608 -11.203 1.00 88.19 239 LYS A CA 1
ATOM 1969 C C . LYS A 1 239 ? 5.299 -10.300 -12.692 1.00 88.19 239 LYS A C 1
ATOM 1971 O O . LYS A 1 239 ? 6.287 -9.851 -13.268 1.00 88.19 239 LYS A O 1
ATOM 1976 N N . SER A 1 240 ? 4.122 -10.490 -13.282 1.00 90.88 240 SER A N 1
ATOM 1977 C CA . SER A 1 240 ? 3.865 -10.053 -14.654 1.00 90.88 240 SER A CA 1
ATOM 1978 C C . SER A 1 240 ? 4.013 -8.534 -14.749 1.00 90.88 240 SER A C 1
ATOM 1980 O O . SER A 1 240 ? 3.531 -7.804 -13.877 1.00 90.88 240 SER A O 1
ATOM 1982 N N . PHE A 1 241 ? 4.720 -8.067 -15.774 1.00 93.56 241 PHE A N 1
ATOM 1983 C CA . PHE A 1 241 ? 5.034 -6.658 -15.969 1.00 93.56 241 PHE A CA 1
ATOM 1984 C C . PHE A 1 241 ? 4.886 -6.303 -17.441 1.00 93.56 241 PHE A C 1
ATOM 1986 O O . PHE A 1 241 ? 5.404 -7.013 -18.302 1.00 93.56 241 PHE A O 1
ATOM 1993 N N . PHE A 1 242 ? 4.193 -5.202 -17.720 1.00 96.12 242 PHE A N 1
ATOM 1994 C CA . PHE A 1 242 ? 3.926 -4.758 -19.084 1.00 96.12 242 PHE A CA 1
ATOM 1995 C C . PHE A 1 242 ? 4.139 -3.254 -19.218 1.00 96.12 242 PHE A C 1
ATOM 1997 O O . PHE A 1 242 ? 3.743 -2.486 -18.341 1.00 96.12 242 PHE A O 1
ATOM 2004 N N . VAL A 1 243 ? 4.712 -2.854 -20.352 1.00 96.56 243 VAL A N 1
ATOM 2005 C CA . VAL A 1 243 ? 4.798 -1.465 -20.816 1.00 96.56 243 VAL A CA 1
ATOM 2006 C C . VAL A 1 243 ? 3.909 -1.344 -22.047 1.00 96.56 243 VAL A C 1
ATOM 2008 O O . VAL A 1 243 ? 4.038 -2.146 -22.978 1.00 96.56 243 VAL A O 1
ATOM 2011 N N . ARG A 1 244 ? 2.978 -0.386 -22.041 1.00 96.25 244 ARG A N 1
ATOM 2012 C CA . ARG A 1 244 ? 1.998 -0.198 -23.121 1.00 96.25 244 ARG A CA 1
ATOM 2013 C C . ARG A 1 244 ? 1.819 1.277 -23.447 1.00 96.25 244 ARG A C 1
ATOM 2015 O O . ARG A 1 244 ? 1.854 2.120 -22.555 1.00 96.25 244 ARG A O 1
ATOM 2022 N N . PHE A 1 245 ? 1.566 1.577 -24.716 1.00 96.00 245 PHE A N 1
ATOM 2023 C CA . PHE A 1 245 ? 1.100 2.893 -25.152 1.00 96.00 245 PHE A CA 1
ATOM 2024 C C . PHE A 1 245 ? -0.421 2.835 -25.237 1.00 96.00 245 PHE A C 1
ATOM 2026 O O . PHE A 1 245 ? -0.976 2.019 -25.970 1.00 96.00 245 PHE A O 1
ATOM 2033 N N . VAL A 1 246 ? -1.107 3.662 -24.453 1.00 95.19 246 VAL A N 1
ATOM 2034 C CA . VAL A 1 246 ? -2.567 3.612 -24.346 1.00 95.19 246 VAL A CA 1
ATOM 2035 C C . VAL A 1 246 ? -3.175 4.611 -25.321 1.00 95.19 246 VAL A C 1
ATOM 2037 O O . VAL A 1 246 ? -3.178 5.816 -25.082 1.00 95.19 246 VAL A O 1
ATOM 2040 N N . HIS A 1 247 ? -3.705 4.095 -26.428 1.00 94.38 247 HIS A N 1
ATOM 2041 C CA . HIS A 1 247 ? -4.407 4.877 -27.440 1.00 94.38 247 HIS A CA 1
ATOM 2042 C C . HIS A 1 247 ? -5.573 4.061 -28.029 1.00 94.38 247 HIS A C 1
ATOM 2044 O O . HIS A 1 247 ? -5.388 2.865 -28.240 1.00 94.38 247 HIS A O 1
ATOM 2050 N N . PRO A 1 248 ? -6.737 4.658 -28.365 1.00 92.56 248 PRO A N 1
ATOM 2051 C CA . PRO A 1 248 ? -7.870 3.933 -28.965 1.00 92.56 248 PRO A CA 1
ATOM 2052 C C . PRO A 1 248 ? -7.562 3.147 -30.250 1.00 92.56 248 PRO A C 1
ATOM 2054 O O . PRO A 1 248 ? -8.282 2.212 -30.581 1.00 92.56 248 PRO A O 1
ATOM 2057 N N . PHE A 1 249 ? -6.506 3.529 -30.974 1.00 91.62 249 PHE A N 1
ATOM 2058 C CA . PHE A 1 249 ? -6.059 2.864 -32.209 1.00 91.62 249 PHE A CA 1
ATOM 2059 C C . PHE A 1 249 ? -4.895 1.880 -32.005 1.00 91.62 249 PHE A C 1
ATOM 2061 O O . PHE A 1 249 ? -4.450 1.267 -32.970 1.00 91.62 249 PHE A O 1
ATOM 2068 N N . ILE A 1 250 ? -4.376 1.741 -30.782 1.00 88.75 250 ILE A N 1
ATOM 2069 C CA . ILE A 1 250 ? -3.352 0.744 -30.445 1.00 88.75 250 ILE A CA 1
ATOM 2070 C C . ILE A 1 250 ? -4.072 -0.454 -29.841 1.00 88.75 250 ILE A C 1
ATOM 2072 O O . ILE A 1 250 ? -4.925 -0.281 -28.970 1.00 88.75 250 ILE A O 1
ATOM 2076 N N . ASP A 1 251 ? -3.729 -1.665 -30.287 1.00 88.94 251 ASP A N 1
ATOM 2077 C CA . ASP A 1 251 ? -4.263 -2.880 -29.674 1.00 88.94 251 ASP A CA 1
ATOM 2078 C C . ASP A 1 251 ? -3.947 -2.854 -28.165 1.00 88.94 251 ASP A C 1
ATOM 2080 O O . ASP A 1 251 ? -2.768 -2.805 -27.796 1.00 88.94 251 ASP A O 1
ATOM 2084 N N . PRO A 1 252 ? -4.953 -2.901 -27.269 1.00 84.12 252 PRO A N 1
ATOM 2085 C CA . PRO A 1 252 ? -4.728 -2.909 -25.823 1.00 84.12 252 PRO A CA 1
ATOM 2086 C C . PRO A 1 252 ? -3.884 -4.101 -25.345 1.00 84.12 252 PRO A C 1
ATOM 2088 O O . PRO A 1 252 ? -3.365 -4.071 -24.222 1.00 84.12 252 PRO A O 1
ATOM 2091 N N . LYS A 1 253 ? -3.753 -5.147 -26.174 1.00 85.38 253 LYS A N 1
ATOM 2092 C CA . LYS A 1 253 ? -2.895 -6.314 -25.938 1.00 85.38 253 LYS A CA 1
ATOM 2093 C C . LYS A 1 253 ? -1.474 -6.154 -26.474 1.00 85.38 253 LYS A C 1
ATOM 2095 O O . LYS A 1 253 ? -0.638 -6.997 -26.160 1.00 85.38 253 LYS A O 1
ATOM 2100 N N . SER A 1 254 ? -1.177 -5.107 -27.243 1.00 88.94 254 SER A N 1
ATOM 2101 C CA . SER A 1 254 ? 0.186 -4.859 -27.707 1.00 88.94 254 SER A CA 1
ATOM 2102 C C . SER A 1 254 ? 1.087 -4.535 -26.512 1.00 88.94 254 SER A C 1
ATOM 2104 O O . SER A 1 254 ? 0.889 -3.568 -25.773 1.00 88.94 254 SER A O 1
ATOM 2106 N N . THR A 1 255 ? 2.057 -5.410 -26.273 1.00 89.75 255 THR A N 1
ATOM 2107 C CA . THR A 1 255 ? 3.064 -5.250 -25.226 1.00 89.75 255 THR A CA 1
ATOM 2108 C C . THR A 1 255 ? 4.385 -4.899 -25.874 1.00 89.75 255 THR A C 1
ATOM 2110 O O . THR A 1 255 ? 4.789 -5.540 -26.843 1.00 89.75 255 THR A O 1
ATOM 2113 N N . ILE A 1 256 ? 5.072 -3.907 -25.323 1.00 95.00 256 ILE A N 1
ATOM 2114 C CA . ILE A 1 256 ? 6.402 -3.533 -25.791 1.00 95.00 256 ILE A CA 1
ATOM 2115 C C . ILE A 1 256 ? 7.432 -4.433 -25.126 1.00 95.00 256 ILE A C 1
ATOM 2117 O O . ILE A 1 256 ? 7.362 -4.676 -23.921 1.00 95.00 256 ILE A O 1
ATOM 2121 N N . ASN A 1 257 ? 8.396 -4.906 -25.911 1.00 96.12 257 ASN A N 1
ATOM 2122 C CA . ASN A 1 257 ? 9.568 -5.585 -25.378 1.00 96.12 257 ASN A CA 1
ATOM 2123 C C . ASN A 1 257 ? 10.451 -4.568 -24.651 1.00 96.12 257 ASN A C 1
ATOM 2125 O O . ASN A 1 257 ? 10.783 -3.518 -25.201 1.00 96.12 257 ASN A O 1
ATOM 2129 N N . PHE A 1 258 ? 10.837 -4.886 -23.422 1.00 96.62 258 PHE A N 1
ATOM 2130 C CA . PHE A 1 258 ? 11.656 -4.019 -22.585 1.00 96.62 258 PHE A CA 1
ATOM 2131 C C . PHE A 1 258 ? 12.707 -4.845 -21.831 1.00 96.62 258 PHE A C 1
ATOM 2133 O O . PHE A 1 258 ? 12.550 -6.051 -21.635 1.00 96.62 258 PHE A O 1
ATOM 2140 N N . GLU A 1 259 ? 13.760 -4.180 -21.374 1.00 96.81 259 GLU A N 1
ATOM 2141 C CA . GLU A 1 259 ? 14.820 -4.732 -20.538 1.00 96.81 259 GLU A CA 1
ATOM 2142 C C . GLU A 1 259 ? 14.842 -4.033 -19.171 1.00 96.81 259 GLU A C 1
ATOM 2144 O O . GLU A 1 259 ? 14.583 -2.834 -19.052 1.00 96.81 259 GLU A O 1
ATOM 2149 N N . PHE A 1 260 ? 15.150 -4.781 -18.110 1.00 96.06 260 PHE A N 1
ATOM 2150 C CA . PHE A 1 260 ? 15.362 -4.215 -16.779 1.00 96.06 260 PHE A CA 1
ATOM 2151 C C . PHE A 1 260 ? 16.824 -3.806 -16.600 1.00 96.06 260 PHE A C 1
ATOM 2153 O O . PHE A 1 260 ? 17.673 -4.678 -16.416 1.00 96.06 260 PHE A O 1
ATOM 2160 N N . LEU A 1 261 ? 17.100 -2.503 -16.525 1.00 95.00 261 LEU A N 1
ATOM 2161 C CA . LEU A 1 261 ? 18.433 -2.010 -16.162 1.00 95.00 261 LEU A CA 1
ATOM 2162 C C . LEU A 1 261 ? 18.703 -2.196 -14.661 1.00 95.00 261 LEU A C 1
ATOM 2164 O O . LEU A 1 261 ? 19.797 -2.582 -14.255 1.00 95.00 261 LEU A O 1
ATOM 2168 N N . ASP A 1 262 ? 17.686 -1.979 -13.822 1.00 92.88 262 ASP A N 1
ATOM 2169 C CA . ASP A 1 262 ? 17.745 -2.247 -12.383 1.00 92.88 262 ASP A CA 1
ATOM 2170 C C . ASP A 1 262 ? 16.344 -2.595 -11.813 1.00 92.88 262 ASP A C 1
ATOM 2172 O O . ASP A 1 262 ? 15.495 -3.149 -12.510 1.00 92.88 262 ASP A O 1
ATOM 2176 N N . THR A 1 263 ? 16.096 -2.364 -10.516 1.00 90.69 263 THR A N 1
ATOM 2177 C CA . THR A 1 263 ? 14.780 -2.623 -9.881 1.00 90.69 263 THR A CA 1
ATOM 2178 C C . THR A 1 263 ? 13.768 -1.486 -10.038 1.00 90.69 263 THR A C 1
ATOM 2180 O O . THR A 1 263 ? 12.658 -1.600 -9.535 1.00 90.69 263 THR A O 1
ATOM 2183 N N . LYS A 1 264 ? 14.144 -0.381 -10.670 1.00 93.81 264 LYS A N 1
ATOM 2184 C CA . LYS A 1 264 ? 13.381 0.861 -10.848 1.00 93.81 264 LYS A CA 1
ATOM 2185 C C . LYS A 1 264 ? 13.536 1.454 -12.247 1.00 93.81 264 LYS A C 1
ATOM 2187 O O . LYS A 1 264 ? 12.856 2.421 -12.547 1.00 93.81 264 LYS A O 1
ATOM 2192 N N . THR A 1 265 ? 14.404 0.914 -13.088 1.00 95.25 265 THR A N 1
ATOM 2193 C CA . THR A 1 265 ? 14.709 1.470 -14.403 1.00 95.25 265 THR A CA 1
ATOM 2194 C C . THR A 1 265 ? 14.476 0.412 -15.469 1.00 95.25 265 THR A C 1
ATOM 2196 O O . THR A 1 265 ? 15.005 -0.701 -15.377 1.00 95.25 265 THR A O 1
ATOM 2199 N N . ILE A 1 266 ? 13.683 0.772 -16.474 1.00 96.94 266 ILE A N 1
ATOM 2200 C CA . ILE A 1 266 ? 13.402 -0.050 -17.651 1.00 96.94 266 ILE A CA 1
ATOM 2201 C C . ILE A 1 266 ? 13.875 0.663 -18.917 1.00 96.94 266 ILE A C 1
ATOM 2203 O O . ILE A 1 266 ? 13.849 1.893 -18.986 1.00 96.94 266 ILE A O 1
ATOM 2207 N N . LEU A 1 267 ? 14.295 -0.129 -19.895 1.00 97.44 267 LEU A N 1
ATOM 2208 C CA . LEU A 1 267 ? 14.745 0.291 -21.216 1.00 97.44 267 LEU A CA 1
ATOM 2209 C C . LEU A 1 267 ? 13.829 -0.332 -22.268 1.00 97.4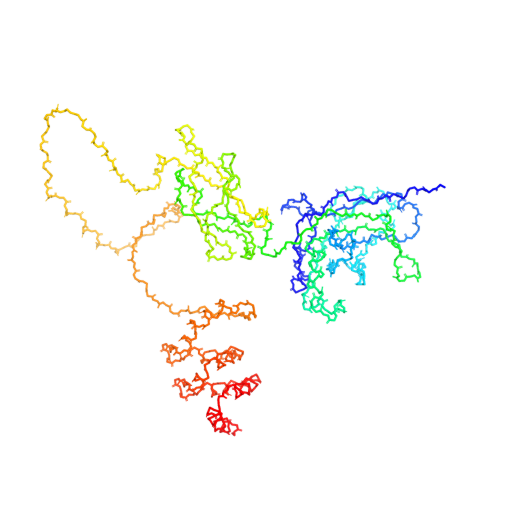4 267 LEU A C 1
ATOM 2211 O O . LEU A 1 267 ? 13.586 -1.535 -22.214 1.00 97.44 267 LEU A O 1
ATOM 2215 N N . PHE A 1 268 ? 13.308 0.441 -23.212 1.00 97.81 268 PHE A N 1
ATOM 2216 C CA . PHE A 1 268 ? 12.497 -0.090 -24.314 1.00 97.81 268 PHE A CA 1
ATOM 2217 C C . PHE A 1 268 ? 12.566 0.808 -25.542 1.00 97.81 268 PHE A C 1
ATOM 2219 O O . PHE A 1 268 ? 13.037 1.934 -25.450 1.00 97.81 268 PHE A O 1
ATOM 2226 N N . HIS A 1 269 ? 12.070 0.319 -26.677 1.00 97.88 269 HIS A N 1
ATOM 2227 C CA . HIS A 1 269 ? 11.955 1.113 -27.898 1.00 97.88 269 HIS A CA 1
ATOM 2228 C C . HIS A 1 269 ? 10.500 1.529 -28.130 1.00 97.88 269 HIS A C 1
ATOM 2230 O O . HIS A 1 269 ? 9.579 0.742 -27.881 1.00 97.88 269 HIS A O 1
ATOM 2236 N N . THR A 1 270 ? 10.277 2.760 -28.584 1.00 97.06 270 THR A N 1
ATOM 2237 C CA . THR A 1 270 ? 8.938 3.247 -28.947 1.00 97.06 270 THR A CA 1
ATOM 2238 C C . THR A 1 270 ? 8.377 2.451 -30.134 1.00 97.06 270 THR A C 1
ATOM 2240 O O . THR A 1 270 ? 9.103 2.144 -31.082 1.00 97.06 270 THR A O 1
ATOM 2243 N N . PRO A 1 271 ? 7.088 2.082 -30.122 1.00 96.50 271 PRO A N 1
ATOM 2244 C CA . PRO A 1 271 ? 6.432 1.567 -31.315 1.00 96.50 271 PRO A CA 1
ATOM 2245 C C . PRO A 1 271 ? 6.159 2.711 -32.309 1.00 96.50 271 PRO A C 1
ATOM 2247 O O . PRO A 1 271 ? 6.111 3.873 -31.907 1.00 96.50 271 PRO A O 1
ATOM 2250 N N . PRO A 1 272 ? 5.902 2.411 -33.591 1.00 96.00 272 PRO A N 1
ATOM 2251 C CA . PRO A 1 272 ? 5.385 3.407 -34.521 1.00 96.00 272 PRO A CA 1
ATOM 2252 C C . PRO A 1 272 ? 4.074 4.026 -34.016 1.00 96.00 272 PRO A C 1
ATOM 2254 O O . PRO A 1 272 ? 3.206 3.331 -33.474 1.00 96.00 272 PRO A O 1
ATOM 2257 N N . CYS A 1 273 ? 3.910 5.334 -34.211 1.00 95.25 273 CYS A N 1
ATOM 2258 C CA . CYS A 1 273 ? 2.696 6.049 -33.846 1.00 95.25 273 CYS A CA 1
ATOM 2259 C C . CYS A 1 273 ? 1.515 5.529 -34.689 1.00 95.25 273 CYS A C 1
ATOM 2261 O O . CYS A 1 273 ? 1.581 5.547 -35.919 1.00 95.25 273 CYS A O 1
ATOM 2263 N N . PRO A 1 274 ? 0.399 5.114 -34.064 1.00 92.88 274 PRO A N 1
ATOM 2264 C CA . PRO A 1 274 ? -0.786 4.622 -34.776 1.00 92.88 274 PRO A CA 1
ATOM 2265 C C . PRO A 1 274 ? -1.526 5.730 -35.544 1.00 92.88 274 PRO A C 1
ATOM 2267 O O . PRO A 1 274 ? -2.383 5.438 -36.375 1.00 92.88 274 PRO A O 1
ATOM 2270 N N . ILE A 1 275 ? -1.263 7.001 -35.216 1.00 93.06 275 ILE A N 1
ATOM 2271 C CA . ILE A 1 275 ? -1.925 8.158 -35.813 1.00 93.06 275 ILE A CA 1
ATOM 2272 C C . ILE A 1 275 ? -0.971 8.783 -36.833 1.00 93.06 275 ILE A C 1
ATOM 2274 O O . ILE A 1 275 ? 0.126 9.196 -36.445 1.00 93.06 275 ILE A O 1
ATOM 2278 N N . PRO A 1 276 ? -1.383 8.921 -38.106 1.00 89.44 276 PRO A N 1
ATOM 2279 C CA . PRO A 1 276 ? -0.601 9.662 -39.080 1.00 89.44 276 PRO A CA 1
ATOM 2280 C C . PRO A 1 276 ? -0.516 11.131 -38.655 1.00 89.44 276 PRO A C 1
ATOM 2282 O O . PRO A 1 276 ? -1.536 11.803 -38.489 1.00 89.44 276 PRO A O 1
ATOM 2285 N N . LEU A 1 277 ? 0.705 11.636 -38.483 1.00 91.62 277 LEU A N 1
ATOM 2286 C CA . LEU A 1 277 ? 0.930 13.051 -38.205 1.00 91.62 277 LEU A CA 1
ATOM 2287 C C . LEU A 1 277 ? 0.828 13.850 -39.507 1.00 91.62 277 LEU A C 1
ATOM 2289 O O . LEU A 1 277 ? 1.495 13.544 -40.496 1.00 91.62 277 LEU A O 1
ATOM 2293 N N . THR A 1 278 ? -0.012 14.882 -39.509 1.00 91.81 278 THR A N 1
ATOM 2294 C CA . THR A 1 278 ? -0.181 15.802 -40.642 1.00 91.81 278 THR A CA 1
ATOM 2295 C C . THR A 1 278 ? 0.520 17.127 -40.354 1.00 91.81 278 THR A C 1
ATOM 2297 O O . THR A 1 278 ? 0.958 17.385 -39.235 1.00 91.81 278 THR A O 1
ATOM 2300 N N . ARG A 1 279 ? 0.623 18.008 -41.359 1.00 89.00 279 ARG A N 1
ATOM 2301 C CA . ARG A 1 279 ? 1.156 19.367 -41.148 1.00 89.00 279 ARG A CA 1
ATOM 2302 C C . ARG A 1 279 ? 0.346 20.162 -40.119 1.00 89.00 279 ARG A C 1
ATOM 2304 O O . ARG A 1 279 ? 0.931 20.947 -39.383 1.00 89.00 279 ARG A O 1
ATOM 2311 N N . ASP A 1 280 ? -0.960 19.919 -40.054 1.00 91.56 280 ASP A N 1
ATOM 2312 C CA . ASP A 1 280 ? -1.869 20.619 -39.142 1.00 91.56 280 ASP A CA 1
ATOM 2313 C C . ASP A 1 280 ? -1.808 20.065 -37.709 1.00 91.56 280 ASP A C 1
ATOM 2315 O O . ASP A 1 280 ? -2.056 20.799 -36.758 1.00 91.56 280 ASP A O 1
ATOM 2319 N N . ASN A 1 281 ? -1.416 18.795 -37.545 1.00 90.31 281 ASN A N 1
ATOM 2320 C CA . ASN A 1 281 ? -1.214 18.135 -36.253 1.00 90.31 281 ASN A CA 1
ATOM 2321 C C . ASN A 1 281 ? 0.200 17.538 -36.184 1.00 90.31 281 ASN A C 1
ATOM 2323 O O . ASN A 1 281 ? 0.374 16.323 -36.331 1.00 90.31 281 ASN A O 1
ATOM 2327 N N . PRO A 1 282 ? 1.226 18.381 -35.967 1.00 92.69 282 PRO A N 1
ATOM 2328 C CA . PRO A 1 282 ? 2.619 17.957 -36.043 1.00 92.69 282 PRO A CA 1
ATOM 2329 C C . PRO A 1 282 ? 3.062 17.083 -34.865 1.00 92.69 282 PRO A C 1
ATOM 2331 O O . PRO A 1 282 ? 4.183 16.570 -34.888 1.00 92.69 282 PRO A O 1
ATOM 2334 N N . SER A 1 283 ? 2.228 16.943 -33.830 1.00 95.62 283 SER A N 1
ATOM 2335 C CA . SER A 1 283 ? 2.517 16.119 -32.666 1.00 95.62 283 SER A CA 1
ATOM 2336 C C . SER A 1 283 ? 1.269 15.494 -32.048 1.00 95.62 283 SER A C 1
ATOM 2338 O O . SER A 1 283 ? 0.170 16.045 -32.115 1.00 95.62 283 SER A O 1
ATOM 2340 N N . VAL A 1 284 ? 1.453 14.330 -31.424 1.00 95.88 284 VAL A N 1
ATOM 2341 C CA . VAL A 1 284 ? 0.414 13.612 -30.675 1.00 95.88 284 VAL A CA 1
ATOM 2342 C C . VAL A 1 284 ? 1.005 13.134 -29.355 1.00 95.88 284 VAL A C 1
ATOM 2344 O O . VAL A 1 284 ? 2.069 12.520 -29.322 1.00 95.88 284 VAL A O 1
ATOM 2347 N N . SER A 1 285 ? 0.300 13.408 -28.258 1.00 96.44 285 SER A N 1
ATOM 2348 C CA . SER A 1 285 ? 0.662 12.944 -26.917 1.00 96.44 285 SER A CA 1
ATOM 2349 C C . SER A 1 285 ? -0.030 11.615 -26.621 1.00 96.44 285 SER A C 1
ATOM 2351 O O . SER A 1 285 ? -1.260 11.558 -26.588 1.00 96.44 285 SER A O 1
ATOM 2353 N N . ILE A 1 286 ? 0.747 10.552 -26.406 1.00 96.06 286 ILE A N 1
ATOM 2354 C CA . ILE A 1 286 ? 0.251 9.215 -26.070 1.00 96.06 286 ILE A CA 1
ATOM 2355 C C . ILE A 1 286 ? 0.766 8.817 -24.678 1.00 96.06 286 ILE A C 1
ATOM 2357 O O . ILE A 1 286 ? 1.976 8.845 -24.441 1.00 96.06 286 ILE A O 1
ATOM 2361 N N . PRO A 1 287 ? -0.116 8.434 -23.738 1.00 96.44 287 PRO A N 1
ATOM 2362 C CA . PRO A 1 287 ? 0.303 7.959 -22.428 1.00 96.44 287 PRO A CA 1
ATOM 2363 C C . PRO A 1 287 ? 0.973 6.583 -22.518 1.00 96.44 287 PRO A C 1
ATOM 2365 O O . PRO A 1 287 ? 0.399 5.617 -23.021 1.00 96.44 287 PRO A O 1
ATOM 2368 N N . ILE A 1 288 ? 2.169 6.492 -21.953 1.00 96.06 288 ILE A N 1
ATOM 2369 C CA . ILE A 1 288 ? 2.866 5.256 -21.615 1.00 96.06 288 ILE A CA 1
ATOM 2370 C C . ILE A 1 288 ? 2.368 4.818 -20.243 1.00 96.06 288 ILE A C 1
ATOM 2372 O O . ILE A 1 288 ? 2.513 5.552 -19.264 1.00 96.06 288 ILE A O 1
ATOM 2376 N N . VAL A 1 289 ? 1.792 3.623 -20.174 1.00 95.31 289 VAL A N 1
ATOM 2377 C CA . VAL A 1 289 ? 1.300 3.009 -18.943 1.00 95.31 289 VAL A CA 1
ATOM 2378 C C . VAL A 1 289 ? 2.123 1.767 -18.644 1.00 95.31 289 VAL A C 1
ATOM 2380 O O . VAL A 1 289 ? 2.303 0.889 -19.491 1.00 95.31 289 VAL A O 1
ATOM 2383 N N . VAL A 1 290 ? 2.617 1.699 -17.414 1.00 95.00 290 VAL A N 1
ATOM 2384 C CA . VAL A 1 290 ? 3.345 0.553 -16.885 1.00 95.00 290 VAL A CA 1
ATOM 2385 C C . VAL A 1 290 ? 2.452 -0.148 -15.877 1.00 95.00 290 VAL A C 1
ATOM 2387 O O . VAL A 1 290 ? 1.988 0.472 -14.919 1.00 95.00 290 VAL A O 1
ATOM 2390 N N . THR A 1 291 ? 2.225 -1.443 -16.079 1.00 93.88 291 THR A N 1
ATOM 2391 C CA . THR A 1 291 ? 1.372 -2.260 -15.208 1.00 93.88 291 THR A CA 1
ATOM 2392 C C . THR A 1 291 ? 2.141 -3.425 -14.603 1.00 93.88 291 THR A C 1
ATOM 2394 O O . THR A 1 291 ? 2.960 -4.040 -15.288 1.00 93.88 291 THR A O 1
ATOM 2397 N N . GLN A 1 292 ? 1.822 -3.783 -13.360 1.00 92.06 292 GLN A N 1
ATOM 2398 C CA . GLN A 1 292 ? 2.342 -4.967 -12.683 1.00 92.06 292 GLN A CA 1
ATOM 2399 C C . GLN A 1 292 ? 1.187 -5.777 -12.082 1.00 92.06 292 GLN A C 1
ATOM 2401 O O . GLN A 1 292 ? 0.511 -5.292 -11.177 1.00 92.06 292 GLN A O 1
ATOM 2406 N N . ASN A 1 293 ? 0.971 -7.010 -12.556 1.00 89.88 293 ASN A N 1
ATOM 2407 C CA . ASN A 1 293 ? -0.245 -7.796 -12.271 1.00 89.88 293 ASN A CA 1
ATOM 2408 C C . ASN A 1 293 ? -1.532 -6.986 -12.520 1.00 89.88 293 ASN A C 1
ATOM 2410 O O . ASN A 1 293 ? -2.362 -6.853 -11.625 1.00 89.88 293 ASN A O 1
ATOM 2414 N N . ASP A 1 294 ? -1.634 -6.374 -13.702 1.00 87.62 294 ASP A N 1
ATOM 2415 C CA . ASP A 1 294 ? -2.763 -5.539 -14.144 1.00 87.62 294 ASP A CA 1
ATOM 2416 C C . ASP A 1 294 ? -3.024 -4.259 -13.326 1.00 87.62 294 ASP A C 1
ATOM 2418 O O . ASP A 1 294 ? -3.905 -3.473 -13.669 1.00 87.62 294 ASP A O 1
ATOM 2422 N N . LEU A 1 295 ? -2.223 -3.985 -12.292 1.00 86.19 295 LEU A N 1
ATOM 2423 C CA . LEU A 1 295 ? -2.250 -2.718 -11.570 1.00 86.19 295 LEU A CA 1
ATOM 2424 C C . LEU A 1 295 ? -1.346 -1.703 -12.271 1.00 86.19 295 LEU A C 1
ATOM 2426 O O . LEU A 1 295 ? -0.149 -1.945 -12.427 1.00 86.19 295 LEU A O 1
ATOM 2430 N N . GLU A 1 296 ? -1.899 -0.558 -12.662 1.00 91.19 296 GLU A N 1
ATOM 2431 C CA . GLU A 1 296 ? -1.125 0.585 -13.148 1.00 91.19 296 GLU A CA 1
ATOM 2432 C C . GLU A 1 296 ? -0.199 1.108 -12.040 1.00 91.19 296 GLU A C 1
ATOM 2434 O O . GLU A 1 296 ? -0.659 1.521 -10.978 1.00 91.19 296 GLU A O 1
ATOM 2439 N N . ILE A 1 297 ? 1.113 1.070 -12.288 1.00 90.31 297 ILE A N 1
ATOM 2440 C CA . ILE A 1 297 ? 2.144 1.532 -11.344 1.00 90.31 297 ILE A CA 1
ATOM 2441 C C . ILE A 1 297 ? 2.862 2.802 -11.812 1.00 90.31 297 ILE A C 1
ATOM 2443 O O . ILE A 1 297 ? 3.519 3.453 -11.003 1.00 90.31 297 ILE A O 1
ATOM 2447 N N . ALA A 1 298 ? 2.787 3.145 -13.101 1.00 91.62 298 ALA A N 1
ATOM 2448 C CA . ALA A 1 298 ? 3.311 4.398 -13.635 1.00 91.62 298 ALA A CA 1
ATOM 2449 C C . ALA A 1 298 ? 2.551 4.814 -14.898 1.00 91.62 298 ALA A C 1
ATOM 2451 O O . ALA A 1 298 ? 2.200 3.966 -15.721 1.00 91.62 298 ALA A O 1
ATOM 2452 N N . ARG A 1 299 ? 2.370 6.126 -15.072 1.00 93.38 299 ARG A N 1
ATOM 2453 C CA . ARG A 1 299 ? 1.814 6.737 -16.283 1.00 93.38 299 ARG A CA 1
ATOM 2454 C C . ARG A 1 299 ? 2.583 8.000 -16.633 1.00 93.38 299 ARG A C 1
ATOM 2456 O O . ARG A 1 299 ? 2.709 8.892 -15.797 1.00 93.38 299 ARG A O 1
ATOM 2463 N N . VAL A 1 300 ? 3.078 8.085 -17.864 1.00 94.50 300 VAL A N 1
ATOM 2464 C CA . VAL A 1 300 ? 3.794 9.263 -18.379 1.00 94.50 300 VAL A CA 1
ATOM 2465 C C . VAL A 1 300 ? 3.362 9.538 -19.809 1.00 94.50 300 VAL A C 1
ATOM 2467 O O . VAL A 1 300 ? 3.222 8.613 -20.595 1.00 94.50 300 VAL A O 1
ATOM 2470 N N . ASN A 1 301 ? 3.157 10.803 -20.164 1.00 95.69 301 ASN A N 1
ATOM 2471 C CA . ASN A 1 301 ? 2.849 11.179 -21.541 1.00 95.69 301 ASN A CA 1
ATOM 2472 C C . ASN A 1 301 ? 4.127 11.228 -22.387 1.00 95.69 301 ASN A C 1
ATOM 2474 O O . ASN A 1 301 ? 5.114 11.831 -21.968 1.00 95.69 301 ASN A O 1
ATOM 2478 N N . PHE A 1 302 ? 4.080 10.633 -23.576 1.00 96.81 302 PHE A N 1
ATOM 2479 C CA . PHE A 1 302 ? 5.135 10.691 -24.582 1.00 96.81 302 PHE A CA 1
ATOM 2480 C C . PHE A 1 302 ? 4.617 11.370 -25.846 1.00 96.81 302 PHE A C 1
ATOM 2482 O O . PHE A 1 302 ? 3.505 11.085 -26.290 1.00 96.81 302 PHE A O 1
ATOM 2489 N N . VAL A 1 303 ? 5.402 12.278 -26.418 1.00 97.25 303 VAL A N 1
ATOM 2490 C CA . VAL A 1 303 ? 4.973 13.089 -27.563 1.00 97.25 303 VAL A CA 1
ATOM 2491 C C . VAL A 1 303 ? 5.642 12.600 -28.843 1.00 97.25 303 VAL A C 1
ATOM 2493 O O . VAL A 1 303 ? 6.829 12.831 -29.052 1.00 97.25 303 VAL A O 1
ATOM 2496 N N . TYR A 1 304 ? 4.870 11.981 -29.732 1.00 97.06 304 TYR A N 1
ATOM 2497 C CA . TYR A 1 304 ? 5.319 11.711 -31.097 1.00 97.06 304 TYR A CA 1
ATOM 2498 C C . TYR A 1 304 ? 5.333 13.005 -31.908 1.00 97.06 304 TYR A C 1
ATOM 2500 O O . TYR A 1 304 ? 4.407 13.812 -31.790 1.00 97.06 304 TYR A O 1
ATOM 2508 N N . GLN A 1 305 ? 6.364 13.206 -32.725 1.00 96.19 305 GLN A N 1
ATOM 2509 C CA . GLN A 1 305 ? 6.562 14.393 -33.554 1.00 96.19 305 GLN A CA 1
ATOM 2510 C C . GLN A 1 305 ? 6.860 14.004 -35.005 1.00 96.19 305 GLN A C 1
ATOM 2512 O O . GLN A 1 305 ? 7.467 12.972 -35.283 1.00 96.19 305 GLN A O 1
ATOM 2517 N N . SER A 1 306 ? 6.422 14.837 -35.950 1.00 93.81 306 SER A N 1
ATOM 2518 C CA . SER A 1 306 ? 6.773 14.661 -37.360 1.00 93.81 306 SER A CA 1
ATOM 2519 C C . SER A 1 306 ? 8.245 15.015 -37.583 1.00 93.81 306 SER A C 1
ATOM 2521 O O . SER A 1 306 ? 8.689 16.092 -37.179 1.00 93.81 306 SER A O 1
ATOM 2523 N N . SER A 1 307 ? 8.975 14.152 -38.294 1.00 83.38 307 SER A N 1
ATOM 2524 C CA . SER A 1 307 ? 10.404 14.282 -38.633 1.00 83.38 307 SER A CA 1
ATOM 2525 C C . SER A 1 307 ? 10.773 15.653 -39.214 1.00 83.38 307 SER A C 1
ATOM 2527 O O . SER A 1 307 ? 11.867 16.167 -39.002 1.00 83.38 307 SER A O 1
ATOM 2529 N N . ASN A 1 308 ? 9.827 16.287 -39.914 1.00 74.38 308 ASN A N 1
ATOM 2530 C CA . ASN A 1 308 ? 10.020 17.574 -40.581 1.00 74.38 308 ASN A CA 1
ATOM 2531 C C . ASN A 1 308 ? 10.128 18.774 -39.621 1.00 74.38 308 ASN A C 1
ATOM 2533 O O . ASN A 1 308 ? 10.522 19.853 -40.056 1.00 74.38 308 ASN A O 1
ATOM 2537 N N . ASN A 1 309 ? 9.798 18.603 -38.336 1.00 61.12 309 ASN A N 1
ATOM 2538 C CA . ASN A 1 309 ? 9.829 19.675 -37.336 1.00 61.12 309 ASN A CA 1
ATOM 2539 C C . ASN A 1 309 ? 10.977 19.546 -36.320 1.00 61.12 309 ASN A C 1
ATOM 2541 O O . ASN A 1 309 ? 11.088 20.381 -35.421 1.00 61.12 309 ASN A O 1
ATOM 2545 N N . CYS A 1 310 ? 11.876 18.568 -36.477 1.00 54.41 310 CYS A N 1
ATOM 2546 C CA . CYS A 1 310 ? 13.062 18.397 -35.630 1.00 54.41 310 CYS A CA 1
ATOM 2547 C C . CYS A 1 310 ? 14.181 19.411 -35.967 1.00 54.41 310 CYS A C 1
ATOM 2549 O O . CYS A 1 310 ? 15.342 19.058 -36.135 1.00 54.41 310 CYS A O 1
ATOM 2551 N N . LEU A 1 311 ? 13.856 20.706 -36.032 1.00 54.72 311 LEU A N 1
ATOM 2552 C CA . LEU A 1 311 ? 14.828 21.787 -36.270 1.00 54.72 311 LEU A CA 1
ATOM 2553 C C . LEU A 1 311 ? 15.780 22.029 -35.077 1.00 54.72 311 LEU A C 1
ATOM 2555 O O . LEU A 1 311 ? 16.713 22.819 -35.189 1.00 54.72 311 LEU A O 1
ATOM 2559 N N . ALA A 1 312 ? 15.567 21.357 -33.940 1.00 49.38 312 ALA A N 1
ATOM 2560 C CA . ALA A 1 312 ? 16.366 21.521 -32.722 1.00 49.38 312 ALA A CA 1
ATOM 2561 C C . ALA A 1 312 ? 17.507 20.491 -32.550 1.00 49.38 312 ALA A C 1
ATOM 2563 O O . ALA A 1 312 ? 18.331 20.652 -31.650 1.00 49.38 312 ALA A O 1
ATOM 2564 N N . CYS A 1 313 ? 17.605 19.464 -33.402 1.00 46.06 313 CYS A N 1
ATOM 2565 C CA . CYS A 1 313 ? 18.697 18.485 -33.365 1.00 46.06 313 CYS A CA 1
ATOM 2566 C C . CYS A 1 313 ? 19.608 18.711 -34.580 1.00 46.06 313 CYS A C 1
ATOM 2568 O O . CYS A 1 313 ? 19.329 18.234 -35.675 1.00 46.06 313 CYS A O 1
ATOM 2570 N N . GLY A 1 314 ? 20.663 19.511 -34.392 1.00 40.69 314 GLY A N 1
ATOM 2571 C CA . GLY A 1 314 ? 21.559 20.025 -35.436 1.00 40.69 314 GLY A CA 1
ATOM 2572 C C . GLY A 1 314 ? 22.425 18.983 -36.153 1.00 40.69 314 GLY A C 1
ATOM 2573 O O . GLY A 1 314 ? 23.648 19.032 -36.076 1.00 40.69 314 GLY A O 1
ATOM 2574 N N . SER A 1 315 ? 21.796 18.095 -36.913 1.00 40.59 315 SER A N 1
ATOM 2575 C CA . SER A 1 315 ? 22.446 17.191 -37.863 1.00 40.59 315 SER A CA 1
ATOM 2576 C C . SER A 1 315 ? 21.747 17.328 -39.214 1.00 40.59 315 SER A C 1
ATOM 2578 O O . SER A 1 315 ? 20.924 16.507 -39.607 1.00 40.59 315 SER A O 1
ATOM 2580 N N . ASN A 1 316 ? 22.072 18.408 -39.927 1.00 33.88 316 ASN A N 1
ATOM 2581 C CA . ASN A 1 316 ? 21.702 18.582 -41.329 1.00 33.88 316 ASN A CA 1
ATOM 2582 C C . ASN A 1 316 ? 22.501 17.590 -42.191 1.00 33.88 316 ASN A C 1
ATOM 2584 O O . ASN A 1 316 ? 23.555 17.932 -42.723 1.00 33.88 316 ASN A O 1
ATOM 2588 N N . LEU A 1 317 ? 21.997 16.366 -42.350 1.00 36.50 317 LEU A N 1
ATOM 2589 C CA . LEU A 1 317 ? 22.321 15.533 -43.508 1.00 36.50 317 LEU A CA 1
ATOM 2590 C C . LEU A 1 317 ? 21.342 15.904 -44.621 1.00 36.50 317 LEU A C 1
ATOM 2592 O O . LEU A 1 317 ? 20.223 15.402 -44.703 1.00 36.50 317 LEU A O 1
ATOM 2596 N N . ILE A 1 318 ? 21.769 16.845 -45.459 1.00 32.22 318 ILE A N 1
ATOM 2597 C CA . ILE A 1 318 ? 21.080 17.195 -46.698 1.00 32.22 318 ILE A CA 1
ATOM 2598 C C . ILE A 1 318 ? 21.252 16.013 -47.659 1.00 32.22 318 ILE A C 1
ATOM 2600 O O . ILE A 1 318 ? 22.275 15.893 -48.326 1.00 32.22 318 ILE A O 1
ATOM 2604 N N . PHE A 1 319 ? 20.249 15.141 -47.750 1.00 35.91 319 PHE A N 1
ATOM 2605 C CA . PHE A 1 319 ? 20.058 14.306 -48.934 1.00 35.91 319 PHE A CA 1
ATOM 2606 C C . PHE A 1 319 ? 19.208 15.093 -49.932 1.00 35.91 319 PHE A C 1
ATOM 2608 O O . PHE A 1 319 ? 17.978 15.054 -49.900 1.00 35.91 319 PHE A O 1
ATOM 2615 N N . THR A 1 320 ? 19.856 15.839 -50.826 1.00 31.56 320 THR A N 1
ATOM 2616 C CA . THR A 1 320 ? 19.187 16.332 -52.031 1.00 31.56 320 THR A CA 1
ATOM 2617 C C . THR A 1 320 ? 19.062 15.188 -53.029 1.00 31.56 320 THR A C 1
ATOM 2619 O O . THR A 1 320 ? 20.020 14.732 -53.646 1.00 31.56 320 THR A O 1
ATOM 2622 N N . ASN A 1 321 ? 17.826 14.728 -53.168 1.00 32.22 321 ASN A N 1
ATOM 2623 C CA . ASN A 1 321 ? 17.359 13.828 -54.205 1.00 32.22 321 ASN A CA 1
ATOM 2624 C C . ASN A 1 321 ? 17.418 14.566 -55.561 1.00 32.22 321 ASN A C 1
ATOM 2626 O O . ASN A 1 321 ? 16.608 15.461 -55.810 1.00 32.22 321 ASN A O 1
ATOM 2630 N N . ILE A 1 322 ? 18.399 14.255 -56.416 1.00 31.72 322 ILE A N 1
ATOM 2631 C CA . ILE A 1 322 ? 18.486 14.818 -57.772 1.00 31.72 322 ILE A CA 1
ATOM 2632 C C . ILE A 1 322 ? 17.749 13.878 -58.724 1.00 31.72 322 ILE A C 1
ATOM 2634 O O . ILE A 1 322 ? 18.304 12.890 -59.198 1.00 31.72 322 ILE A O 1
ATOM 2638 N N . ASN A 1 323 ? 16.500 14.230 -59.032 1.00 32.88 323 ASN A N 1
ATOM 2639 C CA . ASN A 1 323 ? 15.816 13.737 -60.219 1.00 32.88 323 ASN A CA 1
ATOM 2640 C C . ASN A 1 323 ? 16.057 14.690 -61.398 1.00 32.88 323 ASN A C 1
ATOM 2642 O O . ASN A 1 323 ? 15.848 15.899 -61.319 1.00 32.88 323 ASN A O 1
ATOM 2646 N N . SER A 1 324 ? 16.497 14.074 -62.490 1.00 35.09 324 SER A N 1
ATOM 2647 C CA . SER A 1 324 ? 16.635 14.568 -63.859 1.00 35.09 324 SER A CA 1
ATOM 2648 C C . SER A 1 324 ? 15.517 15.516 -64.329 1.00 35.09 324 SER A C 1
ATOM 2650 O O . SER A 1 324 ? 14.344 15.152 -64.301 1.00 35.09 324 SER A O 1
ATOM 2652 N N . SER A 1 325 ? 15.886 16.685 -64.873 1.00 33.12 325 SER A N 1
ATOM 2653 C CA . SER A 1 325 ? 15.513 17.055 -66.252 1.00 33.12 325 SER A CA 1
ATOM 2654 C C . SER A 1 325 ? 16.228 18.325 -66.759 1.00 33.12 325 SER A C 1
ATOM 2656 O O . SER A 1 325 ? 16.301 19.348 -66.088 1.00 33.12 325 SER A O 1
ATOM 2658 N N . ASN A 1 326 ? 16.696 18.222 -68.006 1.00 34.69 326 ASN A N 1
ATOM 2659 C CA . ASN A 1 326 ? 16.863 19.259 -69.032 1.00 34.69 326 ASN A CA 1
ATOM 2660 C C . ASN A 1 326 ? 17.885 20.409 -68.870 1.00 34.69 326 ASN A C 1
ATOM 2662 O O . ASN A 1 326 ? 17.627 21.460 -68.298 1.00 34.69 326 ASN A O 1
ATOM 2666 N N . ASN A 1 327 ? 18.995 20.234 -69.603 1.00 39.56 327 ASN A N 1
ATOM 2667 C CA . ASN A 1 327 ? 19.610 21.177 -70.551 1.00 39.56 327 ASN A CA 1
ATOM 2668 C C . ASN A 1 327 ? 19.442 22.687 -70.291 1.00 39.56 327 ASN A C 1
ATOM 2670 O O . ASN A 1 327 ? 18.475 23.295 -70.750 1.00 39.56 327 ASN A O 1
ATOM 2674 N N . LYS A 1 328 ? 20.505 23.321 -69.777 1.00 35.44 328 LYS A N 1
ATOM 2675 C CA . LYS A 1 328 ? 21.169 24.480 -70.412 1.00 35.44 328 LYS A CA 1
ATOM 2676 C C . LYS A 1 328 ? 22.468 24.838 -69.679 1.00 35.44 328 LYS A C 1
ATOM 2678 O O . LYS A 1 328 ? 22.523 24.881 -68.458 1.00 35.44 328 LYS A O 1
ATOM 2683 N N . LYS A 1 329 ? 23.500 25.087 -70.488 1.00 45.38 329 LYS A N 1
ATOM 2684 C CA . LYS A 1 329 ? 24.876 25.480 -70.149 1.00 45.38 329 LYS A CA 1
ATOM 2685 C C . LYS A 1 329 ? 24.968 26.460 -68.968 1.00 45.38 329 LYS A C 1
ATOM 2687 O O . LYS A 1 329 ? 24.362 27.528 -69.025 1.00 45.38 329 LYS A O 1
ATOM 2692 N N . ARG A 1 330 ? 25.823 26.149 -67.988 1.00 30.70 330 ARG A N 1
ATOM 2693 C CA . ARG A 1 330 ? 26.441 27.108 -67.055 1.00 30.70 330 ARG A CA 1
ATOM 2694 C C . ARG A 1 330 ? 27.882 26.686 -66.722 1.00 30.70 330 ARG A C 1
ATOM 2696 O O . ARG A 1 330 ? 28.206 25.516 -66.912 1.00 30.70 330 ARG A O 1
ATOM 2703 N N . PRO A 1 331 ? 28.745 27.650 -66.352 1.00 33.12 331 PRO A N 1
ATOM 2704 C CA . PRO A 1 331 ? 30.193 27.521 -66.445 1.00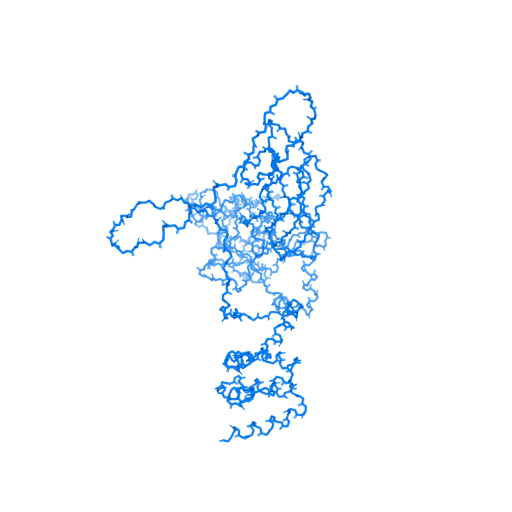 33.12 331 PRO A CA 1
ATOM 2705 C C . PRO A 1 331 ? 30.788 26.766 -65.255 1.00 33.12 331 PRO A C 1
ATOM 2707 O O . PRO A 1 331 ? 30.216 26.748 -64.166 1.00 33.12 331 PRO A O 1
ATOM 2710 N N . PHE A 1 332 ? 31.959 26.178 -65.491 1.00 28.16 332 PHE A N 1
ATOM 2711 C CA . PHE A 1 332 ? 32.863 25.697 -64.455 1.00 28.16 332 PHE A CA 1
ATOM 2712 C C . PHE A 1 332 ? 33.229 26.856 -63.518 1.00 28.16 332 PHE A C 1
ATOM 2714 O O . PHE A 1 332 ? 33.716 27.888 -63.975 1.00 28.16 332 PHE A O 1
ATOM 2721 N N . ILE A 1 333 ? 32.984 26.677 -62.220 1.00 29.23 333 ILE A N 1
ATOM 2722 C CA . ILE A 1 333 ? 33.672 27.415 -61.160 1.00 29.23 333 ILE A CA 1
ATOM 2723 C C . ILE A 1 333 ? 34.559 26.381 -60.478 1.00 29.23 333 ILE A C 1
ATOM 2725 O O . ILE A 1 333 ? 34.085 25.509 -59.752 1.00 29.23 333 ILE A O 1
ATOM 2729 N N . GLU A 1 334 ? 35.833 26.449 -60.827 1.00 30.61 334 GLU A N 1
ATOM 2730 C CA . GLU A 1 334 ? 36.941 25.806 -60.139 1.00 30.61 334 GLU A CA 1
ATOM 2731 C C . GLU A 1 334 ? 37.113 26.540 -58.799 1.00 30.61 334 GLU A C 1
ATOM 2733 O O . GLU A 1 334 ? 37.172 27.771 -58.777 1.00 30.61 334 GLU A O 1
ATOM 2738 N N . PHE A 1 335 ? 37.099 25.817 -57.679 1.00 27.27 335 PHE A N 1
ATOM 2739 C CA . PHE A 1 335 ? 37.460 26.389 -56.383 1.00 27.27 335 PHE A CA 1
ATOM 2740 C C . PHE A 1 335 ? 38.944 26.130 -56.148 1.00 27.27 335 PHE A C 1
ATOM 2742 O O . PHE A 1 335 ? 39.376 24.981 -56.107 1.00 27.27 335 PHE A O 1
ATOM 2749 N N . ASP A 1 336 ? 39.681 27.228 -56.028 1.00 29.70 336 ASP A N 1
ATOM 2750 C CA . ASP A 1 336 ? 41.117 27.288 -55.791 1.00 29.70 336 ASP A CA 1
ATOM 2751 C C . ASP A 1 336 ? 41.431 26.979 -54.313 1.00 29.70 336 ASP A C 1
ATOM 2753 O O . ASP A 1 336 ? 40.743 27.450 -53.399 1.00 29.70 336 ASP A O 1
ATOM 2757 N N . GLU A 1 337 ? 42.471 26.179 -54.071 1.00 38.50 337 GLU A N 1
ATOM 2758 C CA . GLU A 1 337 ? 43.003 25.844 -52.743 1.00 38.50 337 GLU A CA 1
ATOM 2759 C C . GLU A 1 337 ? 43.764 27.043 -52.155 1.00 38.50 337 GLU A C 1
ATOM 2761 O O . GLU A 1 337 ? 44.992 27.063 -52.097 1.00 38.50 337 GLU A O 1
ATOM 2766 N N . ALA A 1 338 ? 43.052 28.074 -51.702 1.00 40.03 338 ALA A N 1
ATOM 2767 C CA . ALA A 1 338 ? 43.688 29.219 -51.052 1.00 40.03 338 ALA A CA 1
ATOM 2768 C C . ALA A 1 338 ? 42.763 29.928 -50.055 1.00 40.03 338 ALA A C 1
ATOM 2770 O O . ALA A 1 338 ? 42.461 31.097 -50.232 1.00 40.03 338 ALA A O 1
ATOM 2771 N N . ASP A 1 339 ? 42.337 29.244 -48.986 1.00 35.62 339 ASP A N 1
ATOM 2772 C CA . ASP A 1 339 ? 41.756 29.912 -47.801 1.00 35.62 339 ASP A CA 1
ATOM 2773 C C . ASP A 1 339 ? 41.907 29.090 -46.504 1.00 35.62 339 ASP A C 1
ATOM 2775 O O . ASP A 1 339 ? 41.044 29.044 -45.627 1.00 35.62 339 ASP A O 1
ATOM 2779 N N . ALA A 1 340 ? 43.062 28.442 -46.346 1.00 35.47 340 ALA A N 1
ATOM 2780 C CA . ALA A 1 340 ? 43.419 27.685 -45.149 1.00 35.47 340 ALA A CA 1
ATOM 2781 C C . ALA A 1 340 ? 44.634 28.286 -44.429 1.00 35.47 340 ALA A C 1
ATOM 2783 O O . ALA A 1 340 ? 45.594 27.576 -44.172 1.00 35.47 340 ALA A O 1
ATOM 2784 N N . PHE A 1 341 ? 44.636 29.583 -44.096 1.00 36.09 341 PHE A N 1
ATOM 2785 C CA . PHE A 1 341 ? 45.642 30.135 -43.171 1.00 36.09 341 PHE A CA 1
ATOM 2786 C C . PHE A 1 341 ? 45.228 31.498 -42.596 1.00 36.09 341 PHE A C 1
ATOM 2788 O O . PHE A 1 341 ? 45.612 32.539 -43.119 1.00 36.09 341 PHE A O 1
ATOM 2795 N N . LYS A 1 342 ? 44.447 31.513 -41.503 1.00 34.19 342 LYS A N 1
ATOM 2796 C CA . LYS A 1 342 ? 44.325 32.696 -40.619 1.00 34.19 342 LYS A CA 1
ATOM 2797 C C . LYS A 1 342 ? 43.593 32.408 -39.302 1.00 34.19 342 LYS A C 1
ATOM 2799 O O . LYS A 1 342 ? 42.561 32.992 -39.029 1.00 34.19 342 LYS A O 1
ATOM 2804 N N . PHE A 1 343 ? 44.129 31.526 -38.456 1.00 29.53 343 PHE A N 1
ATOM 2805 C CA . PHE A 1 343 ? 43.743 31.469 -37.033 1.00 29.53 343 PHE A CA 1
ATOM 2806 C C . PHE A 1 343 ? 44.856 30.829 -36.185 1.00 29.53 343 PHE A C 1
ATOM 2808 O O . PHE A 1 343 ? 44.715 29.732 -35.655 1.00 29.53 343 PHE A O 1
ATOM 2815 N N . SER A 1 344 ? 45.996 31.511 -36.053 1.00 33.75 344 SER A N 1
ATOM 2816 C CA . SER A 1 344 ? 47.041 31.111 -35.094 1.00 33.75 344 SER A CA 1
ATOM 2817 C C . SER A 1 344 ? 47.760 32.280 -34.417 1.00 33.75 344 SER A C 1
ATOM 2819 O O . SER A 1 344 ? 48.840 32.093 -33.868 1.00 33.75 344 SER A O 1
ATOM 2821 N N . GLU A 1 345 ? 47.178 33.481 -34.404 1.00 32.47 345 GLU A N 1
ATOM 2822 C CA . GLU A 1 345 ? 47.870 34.665 -33.882 1.00 32.47 345 GLU A CA 1
ATOM 2823 C C . GLU A 1 345 ? 46.975 35.526 -32.984 1.00 32.47 345 GLU A C 1
ATOM 2825 O O . GLU A 1 345 ? 46.696 36.681 -33.270 1.00 32.47 345 GLU A O 1
ATOM 2830 N N . LEU A 1 346 ? 46.483 34.943 -31.885 1.00 31.06 346 LEU A N 1
ATOM 2831 C CA . LEU A 1 346 ? 45.799 35.689 -30.815 1.00 31.06 346 LEU A CA 1
ATOM 2832 C C . LEU A 1 346 ? 45.911 34.981 -29.451 1.00 31.06 346 LEU A C 1
ATOM 2834 O O . LEU A 1 346 ? 44.971 34.919 -28.663 1.00 31.06 346 LEU A O 1
ATOM 2838 N N . ALA A 1 347 ? 47.093 34.435 -29.163 1.00 34.22 347 ALA A N 1
ATOM 2839 C CA . ALA A 1 347 ? 47.433 33.871 -27.857 1.00 34.22 347 ALA A CA 1
ATOM 2840 C C . ALA A 1 347 ? 48.788 34.399 -27.366 1.00 34.22 347 ALA A C 1
ATOM 2842 O O . ALA A 1 347 ? 49.719 33.628 -27.169 1.00 34.22 347 ALA A O 1
ATOM 2843 N N . ARG A 1 348 ? 48.902 35.719 -27.181 1.00 37.41 348 ARG A N 1
ATOM 2844 C CA . ARG A 1 348 ? 49.961 36.384 -26.398 1.00 37.41 348 ARG A CA 1
ATOM 2845 C C . ARG A 1 348 ? 49.506 37.803 -26.050 1.00 37.41 348 ARG A C 1
ATOM 2847 O O . ARG A 1 348 ? 49.766 38.720 -26.806 1.00 37.41 348 ARG A O 1
ATOM 2854 N N . ASP A 1 349 ? 48.763 37.944 -24.954 1.00 32.44 349 ASP A N 1
ATOM 2855 C CA . ASP A 1 349 ? 48.916 39.061 -24.004 1.00 32.44 349 ASP A CA 1
ATOM 2856 C C . ASP A 1 349 ? 47.829 39.024 -22.926 1.00 32.44 349 ASP A C 1
ATOM 2858 O O . ASP A 1 349 ? 46.672 39.363 -23.170 1.00 32.44 349 ASP A O 1
ATOM 2862 N N . ARG A 1 350 ? 48.201 38.645 -21.698 1.00 31.20 350 ARG A N 1
ATOM 2863 C CA . ARG A 1 350 ? 47.437 38.990 -20.489 1.00 31.20 350 ARG A CA 1
ATOM 2864 C C . ARG A 1 350 ? 48.375 39.202 -19.305 1.00 31.20 350 ARG A C 1
ATOM 2866 O O . ARG A 1 350 ? 48.550 38.327 -18.467 1.00 31.20 350 ARG A O 1
ATOM 2873 N N . THR A 1 351 ? 48.884 40.423 -19.182 1.00 40.16 351 THR A N 1
ATOM 2874 C CA . THR A 1 351 ? 49.000 41.073 -17.872 1.00 40.16 351 THR A CA 1
ATOM 2875 C C . THR A 1 351 ? 48.398 42.468 -17.971 1.00 40.16 351 THR A C 1
ATOM 2877 O O . THR A 1 351 ? 48.982 43.360 -18.570 1.00 40.16 351 THR A O 1
ATOM 2880 N N . ARG A 1 352 ? 47.210 42.659 -17.388 1.00 30.86 352 ARG A N 1
ATOM 2881 C CA . ARG A 1 352 ? 46.837 43.875 -16.649 1.00 30.86 352 ARG A CA 1
ATOM 2882 C C . ARG A 1 352 ? 45.451 43.722 -16.033 1.00 30.86 352 ARG A C 1
ATOM 2884 O O . ARG A 1 352 ? 44.480 43.367 -16.689 1.00 30.86 352 ARG A O 1
ATOM 2891 N N . LYS A 1 353 ? 45.426 44.002 -14.732 1.00 41.59 353 LYS A N 1
ATOM 2892 C CA . LYS A 1 353 ? 44.257 44.199 -13.881 1.00 41.59 353 LYS A CA 1
ATOM 2893 C C . LYS A 1 353 ? 43.312 45.229 -14.502 1.00 41.59 353 LYS A C 1
ATOM 2895 O O . LYS A 1 353 ? 43.771 46.309 -14.870 1.00 41.59 353 LYS A O 1
ATOM 2900 N N . LYS A 1 354 ? 42.013 44.938 -14.502 1.00 31.66 354 LYS A N 1
ATOM 2901 C CA . LYS A 1 354 ? 40.959 45.931 -14.267 1.00 31.66 354 LYS A CA 1
ATOM 2902 C C . LYS A 1 354 ? 39.688 45.221 -13.813 1.00 31.66 354 LYS A C 1
ATOM 2904 O O . LYS A 1 354 ? 39.312 44.189 -14.357 1.00 31.66 354 LYS A O 1
ATOM 2909 N N . GLU A 1 355 ? 39.128 45.767 -12.747 1.00 43.22 355 GLU A N 1
ATOM 2910 C CA . GLU A 1 355 ? 37.917 45.353 -12.051 1.00 43.22 355 GLU A CA 1
ATOM 2911 C C . GLU A 1 355 ? 36.711 45.373 -12.995 1.00 43.22 355 GLU A C 1
ATOM 2913 O O . GLU A 1 355 ? 36.579 46.292 -13.803 1.00 43.22 355 GLU A O 1
ATOM 2918 N N . PHE A 1 356 ? 35.819 44.388 -12.867 1.00 29.09 356 PHE A N 1
ATOM 2919 C CA . PHE A 1 356 ? 34.468 44.485 -13.407 1.00 29.09 356 PHE A CA 1
ATOM 2920 C C . PHE A 1 356 ? 33.427 43.986 -12.407 1.00 29.09 356 PHE A C 1
ATOM 2922 O O . PHE A 1 356 ? 33.625 43.007 -11.688 1.00 29.09 356 PHE A O 1
ATOM 2929 N N . ASN A 1 357 ? 32.340 44.756 -12.391 1.00 31.73 357 ASN A N 1
ATOM 2930 C CA . ASN A 1 357 ? 31.179 44.715 -11.519 1.00 31.73 357 ASN A CA 1
ATOM 2931 C C . ASN A 1 357 ? 30.324 43.451 -11.675 1.00 31.73 357 ASN A C 1
ATOM 2933 O O . ASN A 1 357 ? 30.191 42.881 -12.755 1.00 31.73 357 ASN A O 1
ATOM 2937 N N . HIS A 1 358 ? 29.668 43.091 -10.571 1.00 33.16 358 HIS A N 1
ATOM 2938 C CA . HIS A 1 358 ? 28.651 42.050 -10.466 1.00 33.16 358 HIS A CA 1
ATOM 2939 C C . HIS A 1 358 ? 27.309 42.497 -11.077 1.00 33.16 358 HIS A C 1
ATOM 2941 O O . HIS A 1 358 ? 26.412 42.943 -10.368 1.00 33.16 358 HIS A O 1
ATOM 2947 N N . SER A 1 359 ? 27.140 42.325 -12.383 1.00 34.66 359 SER A N 1
ATOM 2948 C CA . SER A 1 359 ? 25.827 42.156 -13.021 1.00 34.66 359 SER A CA 1
ATOM 2949 C C . SER A 1 359 ? 26.058 41.645 -14.439 1.00 34.66 359 SER A C 1
ATOM 2951 O O . SER A 1 359 ? 26.752 42.319 -15.186 1.00 34.66 359 SER A O 1
ATOM 2953 N N . ASP A 1 360 ? 25.512 40.462 -14.749 1.00 32.62 360 ASP A N 1
ATOM 2954 C CA . ASP A 1 360 ? 25.413 39.808 -16.079 1.00 32.62 360 ASP A CA 1
ATOM 2955 C C . ASP A 1 360 ? 26.042 38.408 -16.167 1.00 32.62 360 ASP A C 1
ATOM 2957 O O . ASP A 1 360 ? 26.813 38.083 -17.065 1.00 32.62 360 ASP A O 1
ATOM 2961 N N . ILE A 1 361 ? 25.628 37.512 -15.261 1.00 29.28 361 ILE A N 1
ATOM 2962 C CA . ILE A 1 361 ? 25.703 36.062 -15.498 1.00 29.28 361 ILE A CA 1
ATOM 2963 C C . ILE A 1 361 ? 24.297 35.473 -15.357 1.00 29.28 361 ILE A C 1
ATOM 2965 O O . ILE A 1 361 ? 23.907 34.942 -14.317 1.00 29.28 361 ILE A O 1
ATOM 2969 N N . ARG A 1 362 ? 23.519 35.570 -16.436 1.00 30.08 362 ARG A N 1
ATOM 2970 C CA . ARG A 1 362 ? 22.443 34.626 -16.750 1.00 30.08 362 ARG A CA 1
ATOM 2971 C C . ARG A 1 362 ? 22.508 34.310 -18.242 1.00 30.08 362 ARG A C 1
ATOM 2973 O O . ARG A 1 362 ? 22.396 35.207 -19.064 1.00 30.08 362 ARG A O 1
ATOM 2980 N N . ASN A 1 363 ? 22.606 33.012 -18.521 1.00 29.59 363 ASN A N 1
ATOM 2981 C CA . ASN A 1 363 ? 22.358 32.334 -19.797 1.00 29.59 363 ASN A CA 1
ATOM 2982 C C . ASN A 1 363 ? 23.511 32.300 -20.813 1.00 29.59 363 ASN A C 1
ATOM 2984 O O . ASN A 1 363 ? 23.550 33.095 -21.740 1.00 29.59 363 ASN A O 1
ATOM 2988 N N . MET A 1 364 ? 24.363 31.273 -20.706 1.00 23.81 364 MET A N 1
ATOM 2989 C CA . MET A 1 364 ? 24.801 30.459 -21.853 1.00 23.81 364 MET A CA 1
ATOM 2990 C C . MET A 1 364 ? 25.642 29.273 -21.358 1.00 23.81 364 MET A C 1
ATOM 2992 O O . MET A 1 364 ? 26.790 29.443 -20.960 1.00 23.81 364 MET A O 1
ATOM 2996 N N . VAL A 1 365 ? 25.083 28.060 -21.388 1.00 24.44 365 VAL A N 1
ATOM 2997 C CA . VAL A 1 365 ? 25.877 26.823 -21.364 1.00 24.44 365 VAL A CA 1
ATOM 2998 C C . VAL A 1 365 ? 25.789 26.230 -22.763 1.00 24.44 365 VAL A C 1
ATOM 3000 O O . VAL A 1 365 ? 24.768 25.667 -23.144 1.00 24.44 365 VAL A O 1
ATOM 3003 N N . ILE A 1 366 ? 26.860 26.413 -23.533 1.00 27.31 366 ILE A N 1
ATOM 3004 C CA . ILE A 1 366 ? 27.165 25.640 -24.735 1.00 27.31 366 ILE A CA 1
ATOM 3005 C C . ILE A 1 366 ? 28.025 24.462 -24.271 1.00 27.31 366 ILE A C 1
ATOM 3007 O O . ILE A 1 366 ? 29.111 24.662 -23.730 1.00 27.31 366 ILE A O 1
ATOM 3011 N N . THR A 1 367 ? 27.547 23.236 -24.466 1.00 25.70 367 THR A N 1
ATOM 3012 C CA . THR A 1 367 ? 28.350 22.016 -24.323 1.00 25.70 367 THR A CA 1
ATOM 3013 C C . THR A 1 367 ? 29.147 21.772 -25.600 1.00 25.70 367 THR A C 1
ATOM 3015 O O . THR A 1 367 ? 28.596 21.333 -26.605 1.00 25.70 367 THR A O 1
ATOM 3018 N N . THR A 1 368 ? 30.455 22.011 -25.547 1.00 26.91 368 THR A N 1
ATOM 3019 C CA . THR A 1 368 ? 31.438 21.482 -26.502 1.00 26.91 368 THR A CA 1
ATOM 3020 C C . THR A 1 368 ? 32.137 20.283 -25.863 1.00 26.91 368 THR A C 1
ATOM 3022 O O . THR A 1 368 ? 32.837 20.420 -24.860 1.00 26.91 368 THR A O 1
ATOM 3025 N N . GLN A 1 369 ? 31.951 19.092 -26.437 1.00 27.53 369 GLN A N 1
ATOM 3026 C CA . GLN A 1 369 ? 32.739 17.904 -26.108 1.00 27.53 369 GLN A CA 1
ATOM 3027 C C . GLN A 1 369 ? 34.179 18.094 -26.607 1.00 27.53 369 GLN A C 1
ATOM 3029 O O . GLN A 1 369 ? 34.431 18.149 -27.808 1.00 27.53 369 GLN A O 1
ATOM 3034 N N . LYS A 1 370 ? 35.135 18.157 -25.678 1.00 26.06 370 LYS A N 1
ATOM 3035 C CA . LYS A 1 370 ? 36.547 17.857 -25.937 1.00 26.06 370 LYS A CA 1
ATOM 3036 C C . LYS A 1 370 ? 37.018 16.840 -24.906 1.00 26.06 370 LYS A C 1
ATOM 3038 O O . LYS A 1 370 ? 36.965 17.081 -23.705 1.00 26.06 370 LYS A O 1
ATOM 3043 N N . SER A 1 371 ? 37.455 15.695 -25.411 1.00 32.38 371 SER A N 1
ATOM 3044 C CA . SER A 1 371 ? 38.097 14.612 -24.674 1.00 32.38 371 SER A CA 1
ATOM 3045 C C . SER A 1 371 ? 39.390 15.092 -24.007 1.00 32.38 371 SER A C 1
ATOM 3047 O O . SER A 1 371 ? 40.317 15.522 -24.694 1.00 32.38 371 SER A O 1
ATOM 3049 N N . ILE A 1 372 ? 39.462 14.974 -22.680 1.00 26.69 372 ILE A N 1
ATOM 3050 C CA . ILE A 1 372 ? 40.687 15.099 -21.876 1.00 26.69 372 ILE A CA 1
ATOM 3051 C C . ILE A 1 372 ? 40.830 13.789 -21.079 1.00 26.69 372 ILE A C 1
ATOM 3053 O O . ILE A 1 372 ? 39.826 13.309 -20.546 1.00 26.69 372 ILE A O 1
ATOM 3057 N N . PRO A 1 373 ? 42.030 13.181 -20.995 1.00 25.16 373 PRO A N 1
ATOM 3058 C CA . PRO A 1 373 ? 42.229 11.923 -20.284 1.00 25.16 373 PRO A CA 1
ATOM 3059 C C . PRO A 1 373 ? 42.154 12.144 -18.767 1.00 25.16 373 PRO A C 1
ATOM 3061 O O . PRO A 1 373 ? 42.852 12.990 -18.208 1.00 25.16 373 PRO A O 1
ATOM 3064 N N . VAL A 1 374 ? 41.298 11.371 -18.100 1.00 25.84 374 VAL A N 1
ATOM 3065 C CA . VAL A 1 374 ? 41.119 11.394 -16.644 1.00 25.84 374 VAL A CA 1
ATOM 3066 C C . VAL A 1 374 ? 42.231 10.578 -15.981 1.00 25.84 374 VAL A C 1
ATOM 3068 O O . VAL A 1 374 ? 42.381 9.386 -16.245 1.00 25.84 374 VAL A O 1
ATOM 3071 N N . LYS A 1 375 ? 42.996 11.224 -15.092 1.00 27.12 375 LYS A N 1
ATOM 3072 C CA . LYS A 1 375 ? 43.785 10.553 -14.050 1.00 27.12 375 LYS A CA 1
ATOM 3073 C C . LYS A 1 375 ? 42.818 9.864 -13.083 1.00 27.12 375 LYS A C 1
ATOM 3075 O O . LYS A 1 375 ? 41.923 10.519 -12.558 1.00 27.12 375 LYS A O 1
ATOM 3080 N N . LEU A 1 376 ? 42.999 8.561 -12.858 1.00 25.28 376 LEU A N 1
ATOM 3081 C CA . LEU A 1 376 ? 42.297 7.826 -11.805 1.00 25.28 376 LEU A CA 1
ATOM 3082 C C . LEU A 1 376 ? 42.785 8.304 -10.430 1.00 25.28 376 LEU A C 1
ATOM 3084 O O . LEU A 1 376 ? 43.917 8.013 -10.049 1.00 25.28 376 LEU A O 1
ATOM 3088 N N . ASP A 1 377 ? 41.911 8.973 -9.680 1.00 26.84 377 ASP A N 1
ATOM 3089 C CA . ASP A 1 377 ? 42.027 9.078 -8.227 1.00 26.84 377 ASP A CA 1
ATOM 3090 C C . ASP A 1 377 ? 41.330 7.869 -7.582 1.00 26.84 377 ASP A C 1
ATOM 3092 O O . ASP A 1 377 ? 40.143 7.609 -7.788 1.00 26.84 377 ASP A O 1
ATOM 3096 N N . ASN A 1 378 ? 42.103 7.104 -6.810 1.00 32.53 378 ASN A N 1
ATOM 3097 C CA . ASN A 1 378 ? 41.668 5.909 -6.094 1.00 32.53 378 ASN A CA 1
ATOM 3098 C C . ASN A 1 378 ? 40.908 6.289 -4.814 1.00 32.53 378 ASN A C 1
ATOM 3100 O O . ASN A 1 378 ? 41.522 6.511 -3.771 1.00 32.53 378 ASN A O 1
ATOM 3104 N N . GLN A 1 379 ? 39.576 6.290 -4.858 1.00 31.67 379 GLN A N 1
ATOM 3105 C CA . GLN A 1 379 ? 38.740 6.172 -3.659 1.00 31.67 379 GLN A CA 1
ATOM 3106 C C . GLN A 1 379 ? 37.637 5.137 -3.906 1.00 31.67 379 GLN A C 1
ATOM 3108 O O . GLN A 1 379 ? 36.705 5.364 -4.675 1.00 31.67 379 GLN A O 1
ATOM 3113 N N . PHE A 1 380 ? 37.754 3.973 -3.262 1.00 33.75 380 PHE A N 1
ATOM 3114 C CA . PHE A 1 380 ? 36.691 2.967 -3.236 1.00 33.75 380 PHE A CA 1
ATOM 3115 C C . PHE A 1 380 ? 35.577 3.397 -2.264 1.00 33.75 380 PHE A C 1
ATOM 3117 O O . PHE A 1 380 ? 35.876 3.896 -1.177 1.00 33.75 380 PHE A O 1
ATOM 3124 N N . PRO A 1 381 ? 34.291 3.177 -2.594 1.00 32.56 381 PRO A N 1
ATOM 3125 C CA . PRO A 1 381 ? 33.191 3.491 -1.691 1.00 32.56 381 PRO A CA 1
ATOM 3126 C C . PRO A 1 381 ? 33.117 2.470 -0.544 1.00 32.56 381 PRO A C 1
ATOM 3128 O O . PRO A 1 381 ? 32.856 1.286 -0.754 1.00 32.56 381 PRO A O 1
ATOM 3131 N N . LEU A 1 382 ? 33.327 2.948 0.684 1.00 34.28 382 LEU A N 1
ATOM 3132 C CA . LEU A 1 382 ? 33.157 2.195 1.928 1.00 34.28 382 LEU A CA 1
ATOM 3133 C C . LEU A 1 382 ? 31.661 1.970 2.223 1.00 34.28 382 LEU A C 1
ATOM 3135 O O . LEU A 1 382 ? 30.890 2.924 2.339 1.00 34.28 382 LEU A O 1
ATOM 3139 N N . TYR A 1 383 ? 31.243 0.711 2.385 1.00 35.12 383 TYR A N 1
ATOM 3140 C CA . TYR A 1 383 ? 29.890 0.350 2.825 1.00 35.12 383 TYR A CA 1
ATOM 3141 C C . TYR A 1 383 ? 29.843 0.176 4.352 1.00 35.12 383 TYR A C 1
ATOM 3143 O O . TYR A 1 383 ? 30.248 -0.852 4.879 1.00 35.12 383 TYR A O 1
ATOM 3151 N N . ASN A 1 384 ? 29.266 1.147 5.067 1.00 31.08 384 ASN A N 1
ATOM 3152 C CA . ASN A 1 384 ? 29.031 1.085 6.522 1.00 31.08 384 ASN A CA 1
ATOM 3153 C C . ASN A 1 384 ? 27.660 0.473 6.903 1.00 31.08 384 ASN A C 1
ATOM 3155 O O . ASN A 1 384 ? 27.050 0.885 7.889 1.00 31.08 384 ASN A O 1
ATOM 3159 N N . LYS A 1 385 ? 27.117 -0.481 6.130 1.00 32.81 385 LYS A N 1
ATOM 3160 C CA . LYS A 1 385 ? 25.839 -1.149 6.463 1.00 32.81 385 LYS A CA 1
ATOM 3161 C C . LYS A 1 385 ? 25.962 -2.676 6.429 1.00 32.81 385 LYS A C 1
ATOM 3163 O O . LYS A 1 385 ? 26.549 -3.195 5.484 1.00 32.81 385 LYS A O 1
ATOM 3168 N N . PRO A 1 386 ? 25.373 -3.402 7.402 1.00 34.94 386 PRO A N 1
ATOM 3169 C CA . PRO A 1 386 ? 25.373 -4.861 7.406 1.00 34.94 386 PRO A CA 1
ATOM 3170 C C . PRO A 1 386 ? 24.590 -5.406 6.203 1.00 34.94 386 PRO A C 1
ATOM 3172 O O . PRO A 1 386 ? 23.430 -5.045 5.984 1.00 34.94 386 PRO A O 1
ATOM 3175 N N . ILE A 1 387 ? 25.241 -6.272 5.425 1.00 40.56 387 ILE A N 1
ATOM 3176 C CA . ILE A 1 387 ? 24.655 -6.991 4.287 1.00 40.56 387 ILE A CA 1
ATOM 3177 C C . ILE A 1 387 ? 23.649 -8.016 4.832 1.00 40.56 387 ILE A C 1
ATOM 3179 O O . ILE A 1 387 ? 23.949 -8.736 5.784 1.00 40.56 387 ILE A O 1
ATOM 3183 N N . ARG A 1 388 ? 22.437 -8.065 4.263 1.00 42.06 388 ARG A N 1
ATOM 3184 C CA . ARG A 1 388 ? 21.387 -9.017 4.662 1.00 42.06 388 ARG A CA 1
ATOM 3185 C C . ARG A 1 388 ? 21.476 -10.307 3.848 1.00 42.06 388 ARG A C 1
ATOM 3187 O O . ARG A 1 388 ? 21.756 -10.291 2.655 1.00 42.06 388 ARG A O 1
ATOM 3194 N N . GLU A 1 389 ? 21.103 -11.408 4.489 1.00 34.91 389 GLU A N 1
ATOM 3195 C CA . GLU A 1 389 ? 21.189 -12.800 4.021 1.00 34.91 389 GLU A CA 1
ATOM 3196 C C . GLU A 1 389 ? 20.383 -13.157 2.748 1.00 34.91 389 GLU A C 1
ATOM 3198 O O . GLU A 1 389 ? 20.352 -14.308 2.338 1.00 34.91 389 GLU A O 1
ATOM 3203 N N . ARG A 1 390 ? 19.683 -12.212 2.106 1.00 38.88 390 ARG A N 1
ATOM 3204 C CA . ARG A 1 390 ? 18.874 -12.479 0.894 1.00 38.88 390 ARG A CA 1
ATOM 3205 C C . ARG A 1 390 ? 19.419 -11.851 -0.383 1.00 38.88 390 ARG A C 1
ATOM 3207 O O . ARG A 1 390 ? 18.884 -12.130 -1.450 1.00 38.88 390 ARG A O 1
ATOM 3214 N N . ASP A 1 391 ? 20.488 -11.067 -0.289 1.00 42.53 391 ASP A N 1
ATOM 3215 C CA . ASP A 1 391 ? 21.152 -10.465 -1.451 1.00 42.53 391 ASP A CA 1
ATOM 3216 C C . ASP A 1 391 ? 22.315 -11.336 -1.962 1.00 42.53 391 ASP A C 1
ATOM 3218 O O . ASP A 1 391 ? 23.143 -10.876 -2.747 1.00 42.53 391 ASP A O 1
ATOM 3222 N N . PHE A 1 392 ? 22.390 -12.597 -1.515 1.00 45.12 392 PHE A N 1
ATOM 3223 C CA . PHE A 1 392 ? 23.597 -13.407 -1.615 1.00 45.12 392 PHE A CA 1
ATOM 3224 C C . PHE A 1 392 ? 24.058 -13.706 -3.036 1.00 45.12 392 PHE A C 1
ATOM 3226 O O . PHE A 1 392 ? 25.262 -13.752 -3.180 1.00 45.12 392 PHE A O 1
ATOM 3233 N N . ASP A 1 393 ? 23.210 -13.823 -4.065 1.00 41.84 393 ASP A N 1
ATOM 3234 C CA . ASP A 1 393 ? 23.648 -14.196 -5.431 1.00 41.84 393 ASP A CA 1
ATOM 3235 C C . ASP A 1 393 ? 24.216 -13.016 -6.247 1.00 41.84 393 ASP A C 1
ATOM 3237 O O . ASP A 1 393 ? 25.246 -13.126 -6.924 1.00 41.84 393 ASP A O 1
ATOM 3241 N N . SER A 1 394 ? 23.597 -11.835 -6.139 1.00 47.12 394 SER A N 1
ATOM 3242 C CA . SER A 1 394 ? 24.143 -10.590 -6.704 1.00 47.12 394 SER A CA 1
ATOM 3243 C C . SER A 1 394 ? 25.346 -10.112 -5.896 1.00 47.12 394 SER A C 1
ATOM 3245 O O . SER A 1 394 ? 26.362 -9.714 -6.472 1.00 47.12 394 SER A O 1
ATOM 3247 N N . ALA A 1 395 ? 25.278 -10.255 -4.568 1.00 45.06 395 ALA A N 1
ATOM 3248 C CA . ALA A 1 395 ? 26.446 -10.140 -3.718 1.00 45.06 395 ALA A CA 1
ATOM 3249 C C . ALA A 1 395 ? 27.470 -11.228 -4.049 1.00 45.06 395 ALA A C 1
ATOM 3251 O O . ALA A 1 395 ? 28.633 -10.926 -3.942 1.00 45.06 395 ALA A O 1
ATOM 3252 N N . PHE A 1 396 ? 27.125 -12.430 -4.522 1.00 44.31 396 PHE A N 1
ATOM 3253 C CA . PHE A 1 396 ? 28.092 -13.495 -4.836 1.00 44.31 396 PHE A CA 1
ATOM 3254 C C . PHE A 1 396 ? 28.934 -13.132 -6.049 1.00 44.31 396 PHE A C 1
ATOM 3256 O O . PHE A 1 396 ? 30.144 -13.330 -6.055 1.00 44.31 396 PHE A O 1
ATOM 3263 N N . THR A 1 397 ? 28.297 -12.570 -7.076 1.00 50.44 397 THR A N 1
ATOM 3264 C CA . THR A 1 397 ? 28.982 -12.120 -8.294 1.00 50.44 397 THR A CA 1
ATOM 3265 C C . THR A 1 397 ? 29.853 -10.897 -7.999 1.00 50.44 397 THR A C 1
ATOM 3267 O O . THR A 1 397 ? 30.997 -10.821 -8.452 1.00 50.44 397 THR A O 1
ATOM 3270 N N . PHE A 1 398 ? 29.354 -9.978 -7.163 1.00 52.91 398 PHE A N 1
ATOM 3271 C CA . PHE A 1 398 ? 30.117 -8.838 -6.654 1.00 52.91 398 PHE A CA 1
ATOM 3272 C C . PHE A 1 398 ? 31.268 -9.282 -5.740 1.00 52.91 398 PHE A C 1
ATOM 3274 O O . PHE A 1 398 ? 32.396 -8.883 -5.982 1.00 52.91 398 PHE A O 1
ATOM 3281 N N . ILE A 1 399 ? 31.012 -10.187 -4.790 1.00 53.06 399 ILE A N 1
ATOM 3282 C CA . ILE A 1 399 ? 31.957 -10.801 -3.848 1.00 53.06 399 ILE A CA 1
ATOM 3283 C C . ILE A 1 399 ? 33.036 -11.535 -4.624 1.00 53.06 399 ILE A C 1
ATOM 3285 O O . ILE A 1 399 ? 34.199 -11.324 -4.335 1.00 53.06 399 ILE A O 1
ATOM 3289 N N . LYS A 1 400 ? 32.702 -12.327 -5.646 1.00 52.88 400 LYS A N 1
ATOM 3290 C CA . LYS A 1 400 ? 33.678 -13.020 -6.500 1.00 52.88 400 LYS A CA 1
ATOM 3291 C C . LYS A 1 400 ? 34.564 -12.033 -7.268 1.00 52.88 400 LYS A C 1
ATOM 3293 O O . LYS A 1 400 ? 35.759 -12.276 -7.401 1.00 52.88 400 LYS A O 1
ATOM 3298 N N . LYS A 1 401 ? 34.009 -10.898 -7.714 1.00 62.03 401 LYS A N 1
ATOM 3299 C CA . LYS A 1 401 ? 34.770 -9.811 -8.353 1.00 62.03 401 LYS A CA 1
ATOM 3300 C C . LYS A 1 401 ? 35.630 -9.031 -7.345 1.00 62.03 401 LYS A C 1
ATOM 3302 O O . LYS A 1 401 ? 36.767 -8.706 -7.665 1.00 62.03 401 LYS A O 1
ATOM 3307 N N . THR A 1 402 ? 35.145 -8.800 -6.122 1.00 63.47 402 THR A N 1
ATOM 3308 C CA . THR A 1 402 ? 35.894 -8.157 -5.025 1.00 63.47 402 THR A CA 1
ATOM 3309 C C . THR A 1 402 ? 36.855 -9.103 -4.303 1.00 63.47 402 THR A C 1
ATOM 3311 O O . THR A 1 402 ? 37.790 -8.632 -3.675 1.00 63.47 402 THR A O 1
ATOM 3314 N N . MET A 1 403 ? 36.689 -10.424 -4.409 1.00 68.75 403 MET A N 1
ATOM 3315 C CA . MET A 1 403 ? 37.589 -11.434 -3.831 1.00 68.75 403 MET A CA 1
ATOM 3316 C C . MET A 1 403 ? 38.987 -11.305 -4.433 1.00 68.75 403 MET A C 1
ATOM 3318 O O . MET A 1 403 ? 39.968 -11.310 -3.700 1.00 68.75 403 MET A O 1
ATOM 3322 N N . ASN A 1 404 ? 39.078 -11.026 -5.737 1.00 72.94 404 ASN A N 1
ATOM 3323 C CA . ASN A 1 404 ? 40.352 -10.686 -6.376 1.00 72.94 404 ASN A CA 1
ATOM 3324 C C . ASN A 1 404 ? 40.924 -9.339 -5.883 1.00 72.94 404 ASN A C 1
ATOM 3326 O O . ASN A 1 404 ? 42.136 -9.154 -5.897 1.00 72.94 404 ASN A O 1
ATOM 3330 N N . CYS A 1 405 ? 40.092 -8.408 -5.400 1.00 75.31 405 CYS A N 1
ATOM 3331 C CA . CYS A 1 405 ? 40.548 -7.134 -4.825 1.00 75.31 405 CYS A CA 1
ATOM 3332 C C . CYS A 1 405 ? 41.140 -7.284 -3.412 1.00 75.31 405 CYS A C 1
ATOM 3334 O O . CYS A 1 405 ? 41.869 -6.398 -2.966 1.00 75.31 405 CYS A O 1
ATOM 3336 N N . PHE A 1 406 ? 40.869 -8.389 -2.707 1.00 79.94 406 PHE A N 1
ATOM 3337 C CA . PHE A 1 406 ? 41.518 -8.686 -1.424 1.00 79.94 406 PHE A CA 1
ATOM 3338 C C . PHE A 1 406 ? 42.926 -9.267 -1.592 1.00 79.94 406 PHE A C 1
ATOM 3340 O O . PHE A 1 406 ? 43.696 -9.237 -0.642 1.00 79.94 406 PHE A O 1
ATOM 3347 N N . GLU A 1 407 ? 43.289 -9.733 -2.790 1.00 79.06 407 GLU A N 1
ATOM 3348 C CA . GLU A 1 407 ? 44.669 -10.101 -3.135 1.00 79.06 407 GLU A CA 1
ATOM 3349 C C . GLU A 1 407 ? 45.467 -8.916 -3.704 1.00 79.06 407 GLU A C 1
ATOM 3351 O O . GLU A 1 407 ? 46.699 -8.927 -3.681 1.00 79.06 407 GLU A O 1
ATOM 3356 N N . GLN A 1 408 ? 44.782 -7.881 -4.202 1.00 82.69 408 GLN A N 1
ATOM 3357 C CA . GLN A 1 408 ? 45.427 -6.687 -4.740 1.00 82.69 408 GLN A CA 1
ATOM 3358 C C . GLN A 1 408 ? 46.049 -5.859 -3.619 1.00 82.69 408 GLN A C 1
ATOM 3360 O O . GLN A 1 408 ? 45.392 -5.490 -2.643 1.00 82.69 408 GLN A O 1
ATOM 3365 N N . LYS A 1 409 ? 47.334 -5.554 -3.790 1.00 81.06 409 LYS A N 1
ATOM 3366 C CA . LYS A 1 409 ? 48.066 -4.660 -2.904 1.00 81.06 409 LYS A CA 1
ATOM 3367 C C . LYS A 1 409 ? 47.758 -3.210 -3.256 1.00 81.06 409 LYS A C 1
ATOM 3369 O O . LYS A 1 409 ? 47.727 -2.842 -4.429 1.00 81.06 409 LYS A O 1
ATOM 3374 N N . SER A 1 410 ? 47.555 -2.388 -2.237 1.00 80.56 410 SER A N 1
ATOM 3375 C CA . SER A 1 410 ? 47.495 -0.938 -2.364 1.00 80.56 410 SER A CA 1
ATOM 3376 C C . SER A 1 410 ? 48.875 -0.370 -2.723 1.00 80.56 410 SER A C 1
ATOM 3378 O O . SER A 1 410 ? 49.894 -1.063 -2.673 1.00 80.56 410 SER A O 1
ATOM 3380 N N . ASN A 1 411 ? 48.935 0.933 -3.007 1.00 77.75 411 ASN A N 1
ATOM 3381 C CA . ASN A 1 411 ? 50.202 1.652 -3.197 1.00 77.75 411 ASN A CA 1
ATOM 3382 C C . ASN A 1 411 ? 51.111 1.614 -1.946 1.00 77.75 411 ASN A C 1
ATOM 3384 O O . ASN A 1 411 ? 52.292 1.928 -2.044 1.00 77.75 411 ASN A O 1
ATOM 3388 N N . GLN A 1 412 ? 50.572 1.223 -0.785 1.00 78.56 412 GLN A N 1
ATOM 3389 C CA . GLN A 1 412 ? 51.302 1.023 0.473 1.00 78.56 412 GLN A CA 1
ATOM 3390 C C . GLN A 1 412 ? 51.724 -0.443 0.687 1.00 78.56 412 GLN A C 1
ATOM 3392 O O . GLN A 1 412 ? 52.212 -0.799 1.757 1.00 78.56 412 GLN A O 1
ATOM 3397 N N . ASN A 1 413 ? 51.580 -1.287 -0.345 1.00 76.56 413 ASN A N 1
ATOM 3398 C CA . ASN A 1 413 ? 51.906 -2.716 -0.345 1.00 76.56 413 ASN A CA 1
ATOM 3399 C C . ASN A 1 413 ? 51.039 -3.559 0.619 1.00 76.56 413 ASN A C 1
ATOM 3401 O O . ASN A 1 413 ? 51.388 -4.701 0.912 1.00 76.56 413 ASN A O 1
ATOM 3405 N N . GLU A 1 414 ? 49.905 -3.021 1.073 1.00 80.50 414 GLU A N 1
ATOM 3406 C CA . GLU A 1 414 ? 48.945 -3.677 1.970 1.00 80.50 414 GLU A CA 1
ATOM 3407 C C . GLU A 1 414 ? 47.756 -4.217 1.177 1.00 80.50 414 GLU A C 1
ATOM 3409 O O . GLU A 1 414 ? 47.242 -3.551 0.277 1.00 80.50 414 GLU A O 1
ATOM 3414 N N . THR A 1 415 ? 47.300 -5.427 1.489 1.00 85.31 415 THR A N 1
ATOM 3415 C CA . THR A 1 415 ? 46.092 -5.984 0.874 1.00 85.31 415 THR A CA 1
ATOM 3416 C C . THR A 1 415 ? 44.833 -5.504 1.595 1.00 85.31 415 THR A C 1
ATOM 3418 O O . THR A 1 415 ? 44.837 -5.268 2.802 1.00 85.31 415 THR A O 1
ATOM 3421 N N . SER A 1 416 ? 43.714 -5.384 0.870 1.00 85.88 416 SER A N 1
ATOM 3422 C CA . SER A 1 416 ? 42.439 -4.868 1.411 1.00 85.88 416 SER A CA 1
ATOM 3423 C C . SER A 1 416 ? 41.926 -5.623 2.655 1.00 85.88 416 SER A C 1
ATOM 3425 O O . SER A 1 416 ? 41.116 -5.094 3.423 1.00 85.88 416 SER A O 1
ATOM 3427 N N . ILE A 1 417 ? 42.387 -6.861 2.876 1.00 89.88 417 ILE A N 1
ATOM 3428 C CA . ILE A 1 417 ? 42.043 -7.665 4.055 1.00 89.88 417 ILE A CA 1
ATOM 3429 C C . ILE A 1 417 ? 42.687 -7.114 5.340 1.00 89.88 417 ILE A C 1
ATOM 3431 O O . ILE A 1 417 ? 42.051 -7.160 6.393 1.00 89.88 417 ILE A O 1
ATOM 3435 N N . PHE A 1 418 ? 43.877 -6.507 5.261 1.00 89.56 418 PHE A N 1
ATOM 3436 C CA . PHE A 1 418 ? 44.521 -5.854 6.406 1.00 89.56 418 PHE A CA 1
ATOM 3437 C C . PHE A 1 418 ? 43.758 -4.602 6.836 1.00 89.56 418 PHE A C 1
ATOM 3439 O O . PHE A 1 418 ? 43.417 -4.479 8.006 1.00 89.56 418 PHE A O 1
ATOM 3446 N N . ASN A 1 419 ? 43.325 -3.766 5.890 1.00 85.75 419 ASN A N 1
ATOM 3447 C CA . ASN A 1 419 ? 42.488 -2.598 6.197 1.00 85.75 419 ASN A CA 1
ATOM 3448 C C . ASN A 1 419 ? 41.162 -3.001 6.864 1.00 85.75 419 ASN A C 1
ATOM 3450 O O . ASN A 1 419 ? 40.693 -2.364 7.803 1.00 85.75 419 ASN A O 1
ATOM 3454 N N . THR A 1 420 ? 40.553 -4.096 6.400 1.00 85.50 420 THR A N 1
ATOM 3455 C CA . THR A 1 420 ? 39.324 -4.652 6.999 1.00 85.50 420 THR A CA 1
ATOM 3456 C C . THR A 1 420 ? 39.570 -5.139 8.434 1.00 85.50 420 THR A C 1
ATOM 3458 O O . THR A 1 420 ? 38.689 -5.044 9.294 1.00 85.50 420 THR A O 1
ATOM 3461 N N . THR A 1 421 ? 40.785 -5.626 8.686 1.00 85.88 421 THR A N 1
ATOM 3462 C CA . THR A 1 421 ? 41.251 -6.098 9.988 1.00 85.88 421 THR A CA 1
ATOM 3463 C C . THR A 1 421 ? 41.468 -4.954 10.955 1.00 85.88 421 THR A C 1
ATOM 3465 O O . THR A 1 421 ? 40.871 -4.982 12.024 1.00 85.88 421 THR A O 1
ATOM 3468 N N . GLU A 1 422 ? 42.196 -3.908 10.564 1.00 85.38 422 GLU A N 1
ATOM 3469 C CA . GLU A 1 422 ? 42.395 -2.701 11.381 1.00 85.38 422 GLU A CA 1
ATOM 3470 C C . GLU A 1 422 ? 41.071 -2.032 11.787 1.00 85.38 422 GLU A C 1
ATOM 3472 O O . GLU A 1 422 ? 40.933 -1.506 12.893 1.00 85.38 422 GLU A O 1
ATOM 3477 N N . LEU A 1 423 ? 40.051 -2.120 10.927 1.00 85.06 423 LEU A N 1
ATOM 3478 C CA . LEU A 1 423 ? 38.694 -1.632 11.198 1.00 85.06 423 LEU A CA 1
ATOM 3479 C C . LEU A 1 423 ? 37.849 -2.569 12.086 1.00 85.06 423 LEU A C 1
ATOM 3481 O O . LEU A 1 423 ? 36.689 -2.258 12.366 1.00 85.06 423 LEU A O 1
ATOM 3485 N N . ASN A 1 424 ? 38.404 -3.695 12.545 1.00 81.69 424 ASN A N 1
ATOM 3486 C CA . ASN A 1 424 ? 37.761 -4.693 13.406 1.00 81.69 424 ASN A CA 1
ATOM 3487 C C . ASN A 1 424 ? 36.442 -5.260 12.839 1.00 81.69 424 ASN A C 1
ATOM 3489 O O . ASN A 1 424 ? 35.468 -5.480 13.564 1.00 81.69 424 ASN A O 1
ATOM 3493 N N . GLN A 1 425 ? 36.376 -5.485 11.524 1.00 87.19 425 GLN A N 1
ATOM 3494 C CA . GLN A 1 425 ? 35.185 -6.035 10.868 1.00 87.19 425 GLN A CA 1
ATOM 3495 C C . GLN A 1 425 ? 35.182 -7.574 10.891 1.00 87.19 425 GLN A C 1
ATOM 3497 O O . GLN A 1 425 ? 35.246 -8.228 9.850 1.00 87.19 425 GLN A O 1
ATOM 3502 N N . SER A 1 426 ? 35.084 -8.159 12.087 1.00 84.44 426 SER A N 1
ATOM 3503 C CA . SER A 1 426 ? 35.240 -9.602 12.343 1.00 84.44 426 SER A CA 1
ATOM 3504 C C . SER A 1 426 ? 34.430 -10.519 11.418 1.00 84.44 426 SER A C 1
ATOM 3506 O O . SER A 1 426 ? 34.989 -11.426 10.806 1.00 84.44 426 SER A O 1
ATOM 3508 N N . ARG A 1 427 ? 33.132 -10.246 11.227 1.00 82.31 427 ARG A N 1
ATOM 3509 C CA . ARG A 1 427 ? 32.255 -11.047 10.345 1.00 82.31 427 ARG A CA 1
ATOM 3510 C C . ARG A 1 427 ? 32.689 -11.026 8.879 1.00 82.31 427 ARG A C 1
ATOM 3512 O O . ARG A 1 427 ? 32.538 -12.028 8.177 1.00 82.31 427 ARG A O 1
ATOM 3519 N N . SER A 1 428 ? 33.216 -9.896 8.409 1.00 86.00 428 SER A N 1
ATOM 3520 C CA . SER A 1 428 ? 33.734 -9.771 7.044 1.00 86.00 428 SER A CA 1
ATOM 3521 C C . SER A 1 428 ? 34.985 -10.631 6.879 1.00 86.00 428 SER A C 1
ATOM 3523 O O . SER A 1 428 ? 35.075 -11.393 5.920 1.00 86.00 428 SER A O 1
ATOM 3525 N N . ILE A 1 429 ? 35.902 -10.571 7.849 1.00 88.62 429 ILE A N 1
ATOM 3526 C CA . ILE A 1 429 ? 37.145 -11.357 7.862 1.00 88.62 429 ILE A CA 1
ATOM 3527 C C . ILE A 1 429 ? 36.828 -12.854 7.902 1.00 88.62 429 ILE A C 1
ATOM 3529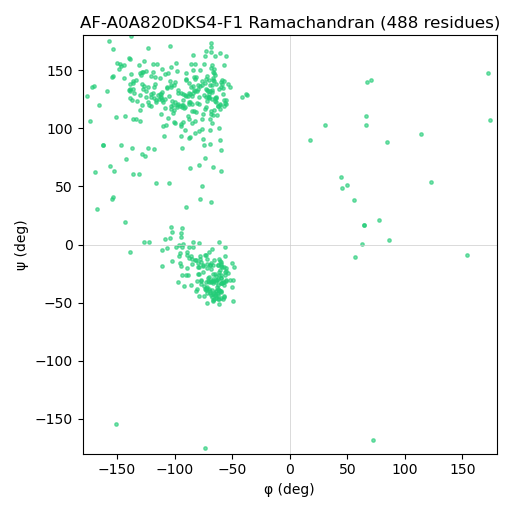 O O . ILE A 1 429 ? 37.347 -13.611 7.085 1.00 88.62 429 ILE A O 1
ATOM 3533 N N . GLU A 1 430 ? 35.915 -13.273 8.780 1.00 89.00 430 GLU A N 1
ATOM 3534 C CA . GLU A 1 430 ? 35.472 -14.664 8.893 1.00 89.00 430 GLU A CA 1
ATOM 3535 C C . GLU A 1 430 ? 34.895 -15.180 7.565 1.00 89.00 430 GLU A C 1
ATOM 3537 O O . GLU A 1 430 ? 35.268 -16.247 7.075 1.00 89.00 430 GLU A O 1
ATOM 3542 N N . THR A 1 431 ? 34.024 -14.389 6.933 1.00 89.19 431 THR A N 1
ATOM 3543 C CA . THR A 1 431 ? 33.405 -14.740 5.647 1.00 89.19 431 THR A CA 1
ATOM 3544 C C . THR A 1 431 ? 34.443 -14.850 4.530 1.00 89.19 431 THR A C 1
ATOM 3546 O O . THR A 1 431 ? 34.359 -15.757 3.698 1.00 89.19 431 THR A O 1
ATOM 3549 N N . ILE A 1 432 ? 35.433 -13.951 4.512 1.00 89.62 432 ILE A N 1
ATOM 3550 C CA . ILE A 1 432 ? 36.522 -13.959 3.530 1.00 89.62 432 ILE A CA 1
ATOM 3551 C C . ILE A 1 432 ? 37.404 -15.199 3.719 1.00 89.62 432 ILE A C 1
ATOM 3553 O O . ILE A 1 432 ? 37.640 -15.936 2.759 1.00 89.62 432 ILE A O 1
ATOM 3557 N N . LEU A 1 433 ? 37.826 -15.493 4.951 1.00 89.31 433 LEU A N 1
ATOM 3558 C CA . LEU A 1 433 ? 38.706 -16.626 5.248 1.00 89.31 433 LEU A CA 1
ATOM 3559 C C . LEU A 1 433 ? 38.027 -17.987 5.050 1.00 89.31 433 LEU A C 1
ATOM 3561 O O . LEU A 1 433 ? 38.686 -18.911 4.579 1.00 89.31 433 LEU A O 1
ATOM 3565 N N . LYS A 1 434 ? 36.708 -18.104 5.275 1.00 89.25 434 LYS A N 1
ATOM 3566 C CA . LYS A 1 434 ? 35.933 -19.312 4.910 1.00 89.25 434 LYS A CA 1
ATOM 3567 C C . LYS A 1 434 ? 35.980 -19.627 3.416 1.00 89.25 434 LYS A C 1
ATOM 3569 O O . LYS A 1 434 ? 35.767 -20.770 3.021 1.00 89.25 434 LYS A O 1
ATOM 3574 N N . LYS A 1 435 ? 36.197 -18.617 2.569 1.00 87.75 435 LYS A N 1
ATOM 3575 C CA . LYS A 1 435 ? 36.279 -18.781 1.111 1.00 87.75 435 LYS A CA 1
ATOM 3576 C C . LYS A 1 435 ? 37.717 -18.887 0.614 1.00 87.75 435 LYS A C 1
ATOM 3578 O O . LYS A 1 435 ? 37.948 -19.566 -0.383 1.00 87.75 435 LYS A O 1
ATOM 3583 N N . GLN A 1 436 ? 38.665 -18.223 1.275 1.00 90.12 436 GLN A N 1
ATOM 3584 C CA . GLN A 1 436 ? 40.070 -18.171 0.872 1.00 90.12 436 GLN A CA 1
ATOM 3585 C C . GLN A 1 436 ? 41.004 -18.214 2.094 1.00 90.12 436 GLN A C 1
ATOM 3587 O O . GLN A 1 436 ? 41.640 -17.219 2.443 1.00 90.12 436 GLN A O 1
ATOM 3592 N N . SER A 1 437 ? 41.135 -19.386 2.719 1.00 89.25 437 SER A N 1
ATOM 3593 C CA . SER A 1 437 ? 41.985 -19.590 3.908 1.00 89.25 437 SER A CA 1
ATOM 3594 C C . SER A 1 437 ? 43.447 -19.176 3.686 1.00 89.25 437 SER A C 1
ATOM 3596 O O . SER A 1 437 ? 44.094 -18.657 4.595 1.00 89.25 437 SER A O 1
ATOM 3598 N N . LYS A 1 438 ? 43.954 -19.308 2.450 1.00 88.88 438 LYS A N 1
ATOM 3599 C CA . LYS A 1 438 ? 45.309 -18.888 2.049 1.00 88.88 438 LYS A CA 1
ATOM 3600 C C . LYS A 1 438 ? 45.613 -17.408 2.320 1.00 88.88 438 LYS A C 1
ATOM 3602 O O . LYS A 1 438 ? 46.779 -17.070 2.510 1.00 88.88 438 LYS A O 1
ATOM 3607 N N . LEU A 1 439 ? 44.601 -16.533 2.368 1.00 90.06 439 LEU A N 1
ATOM 3608 C CA . LEU A 1 439 ? 44.800 -15.107 2.656 1.00 90.06 439 LEU A CA 1
ATOM 3609 C C . LEU A 1 439 ? 45.328 -14.868 4.073 1.00 90.06 439 LEU A C 1
ATOM 3611 O O . LEU A 1 439 ? 46.038 -13.893 4.291 1.00 90.06 439 LEU A O 1
ATOM 3615 N N . ALA A 1 440 ? 45.077 -15.781 5.015 1.00 88.75 440 ALA A N 1
ATOM 3616 C CA . ALA A 1 440 ? 45.642 -15.686 6.358 1.00 88.75 440 ALA A CA 1
ATOM 3617 C C . ALA A 1 440 ? 47.179 -15.851 6.388 1.00 88.75 440 ALA A C 1
ATOM 3619 O O . ALA A 1 440 ? 47.797 -15.433 7.366 1.00 88.75 440 ALA A O 1
ATOM 3620 N N . LYS A 1 441 ? 47.804 -16.408 5.328 1.00 87.00 441 LYS A N 1
ATOM 3621 C CA . LYS A 1 441 ? 49.276 -16.481 5.176 1.00 87.00 441 LYS A CA 1
ATOM 3622 C C . LYS A 1 441 ? 49.884 -15.182 4.640 1.00 87.00 441 LYS A C 1
ATOM 3624 O O . LYS A 1 441 ? 51.106 -15.052 4.642 1.00 87.00 441 LYS A O 1
ATOM 3629 N N . GLN A 1 442 ? 49.077 -14.253 4.121 1.00 90.56 442 GLN A N 1
ATOM 3630 C CA . GLN A 1 442 ? 49.616 -12.992 3.623 1.00 90.56 442 GLN A CA 1
ATOM 3631 C C . GLN A 1 442 ? 50.221 -12.198 4.776 1.00 90.56 442 GLN A C 1
ATOM 3633 O O . GLN A 1 442 ? 49.725 -12.247 5.902 1.00 90.56 442 GLN A O 1
ATOM 3638 N N . VAL A 1 443 ? 51.295 -11.480 4.463 1.00 91.69 443 VAL A N 1
ATOM 3639 C CA . VAL A 1 443 ? 51.980 -10.587 5.390 1.00 91.69 443 VAL A CA 1
ATOM 3640 C C . VAL A 1 443 ? 51.805 -9.141 4.944 1.00 91.69 443 VAL A C 1
ATOM 3642 O O . VAL A 1 443 ? 51.779 -8.862 3.740 1.00 91.69 443 VAL A O 1
ATOM 3645 N N . ASP A 1 444 ? 51.663 -8.240 5.910 1.00 91.38 444 ASP A N 1
ATOM 3646 C CA . ASP A 1 444 ? 51.664 -6.799 5.679 1.00 91.38 444 ASP A CA 1
ATOM 3647 C C . ASP A 1 444 ? 53.087 -6.287 5.362 1.00 91.38 444 ASP A C 1
ATOM 3649 O O . ASP A 1 444 ? 54.056 -7.045 5.236 1.00 91.38 444 ASP A O 1
ATOM 3653 N N . ASN A 1 445 ? 53.232 -4.970 5.231 1.00 89.75 445 ASN A N 1
ATOM 3654 C CA . ASN A 1 445 ? 54.524 -4.312 5.010 1.00 89.75 445 ASN A CA 1
ATOM 3655 C C . ASN A 1 445 ? 55.509 -4.435 6.195 1.00 89.75 445 ASN A C 1
ATOM 3657 O O . ASN A 1 445 ? 56.701 -4.184 6.017 1.00 89.75 445 ASN A O 1
ATOM 3661 N N . LYS A 1 446 ? 55.040 -4.852 7.374 1.00 92.06 446 LYS A N 1
ATOM 3662 C CA . LYS A 1 446 ? 55.819 -5.090 8.596 1.00 92.06 446 LYS A CA 1
ATOM 3663 C C . LYS A 1 446 ? 56.078 -6.579 8.839 1.00 92.06 446 LYS A C 1
ATOM 3665 O O . LYS A 1 446 ? 56.590 -6.938 9.893 1.00 92.06 446 LYS A O 1
ATOM 3670 N N . SER A 1 447 ? 55.791 -7.439 7.860 1.00 91.81 447 SER A N 1
ATOM 3671 C CA . SER A 1 447 ? 55.898 -8.901 7.973 1.00 91.81 447 SER A CA 1
ATOM 3672 C C . SER A 1 447 ? 54.930 -9.535 8.986 1.00 91.81 447 SER A C 1
ATOM 3674 O O . SER A 1 447 ? 55.108 -10.693 9.363 1.00 91.81 447 SER A O 1
ATOM 3676 N N . ASN A 1 448 ? 53.882 -8.821 9.402 1.00 91.50 448 ASN A N 1
ATOM 3677 C CA . ASN A 1 448 ? 52.828 -9.353 10.257 1.00 91.50 448 ASN A CA 1
ATOM 3678 C C . ASN A 1 448 ? 51.819 -10.121 9.414 1.00 91.50 448 ASN A C 1
ATOM 3680 O O . ASN A 1 448 ? 51.314 -9.615 8.412 1.00 91.50 448 ASN A O 1
ATOM 3684 N N . THR A 1 449 ? 51.461 -11.326 9.845 1.00 91.12 449 THR A N 1
ATOM 3685 C CA . THR A 1 449 ? 50.312 -12.015 9.249 1.00 91.12 449 THR A CA 1
ATOM 3686 C C . THR A 1 449 ? 49.002 -11.370 9.695 1.00 91.12 449 THR A C 1
ATOM 3688 O O . THR A 1 449 ? 48.953 -10.630 10.678 1.00 91.12 449 THR A O 1
ATOM 3691 N N . LEU A 1 450 ? 47.905 -11.711 9.020 1.00 89.75 450 LEU A N 1
ATOM 3692 C CA . LEU A 1 450 ? 46.559 -11.274 9.403 1.00 89.75 450 LEU A CA 1
ATOM 3693 C C . LEU A 1 450 ? 46.247 -11.519 10.893 1.00 89.75 450 LEU A C 1
ATOM 3695 O O . LEU A 1 450 ? 45.599 -10.704 11.543 1.00 89.75 450 LEU A O 1
ATOM 3699 N N . LEU A 1 451 ? 46.748 -12.632 11.435 1.00 86.94 451 LEU A N 1
ATOM 3700 C CA . LEU A 1 451 ? 46.585 -13.008 12.840 1.00 86.94 451 LEU A CA 1
ATOM 3701 C C . LEU A 1 451 ? 47.377 -12.110 13.789 1.00 86.94 451 LEU A C 1
ATOM 3703 O O . LEU A 1 451 ? 46.860 -11.763 14.845 1.00 86.94 451 LEU A O 1
ATOM 3707 N N . HIS A 1 452 ? 48.591 -11.701 13.412 1.00 88.25 452 HIS A N 1
ATOM 3708 C CA . HIS A 1 452 ? 49.368 -10.737 14.194 1.00 88.25 452 HIS A CA 1
ATOM 3709 C C . HIS A 1 452 ? 48.631 -9.395 14.265 1.00 88.25 452 HIS A C 1
ATOM 3711 O O . HIS A 1 452 ? 48.503 -8.817 15.342 1.00 88.25 452 HIS A O 1
ATOM 3717 N N . VAL A 1 453 ? 48.077 -8.936 13.136 1.00 90.19 453 VAL A N 1
ATOM 3718 C CA . VAL A 1 453 ? 47.300 -7.689 13.088 1.00 90.19 453 VAL A CA 1
ATOM 3719 C C . VAL A 1 453 ? 46.027 -7.805 13.936 1.00 90.19 453 VAL A C 1
ATOM 3721 O O . VAL A 1 453 ? 45.784 -6.938 14.771 1.00 90.19 453 VAL A O 1
ATOM 3724 N N . LEU A 1 454 ? 45.267 -8.901 13.828 1.00 86.88 454 LEU A N 1
ATOM 3725 C CA . LEU A 1 454 ? 44.119 -9.170 14.709 1.00 86.88 454 LEU A CA 1
ATOM 3726 C C . LEU A 1 454 ? 44.496 -9.186 16.196 1.00 86.88 454 LEU A C 1
ATOM 3728 O O . LEU A 1 454 ? 43.786 -8.592 17.001 1.00 86.88 454 LEU A O 1
ATOM 3732 N N . ALA A 1 455 ? 45.605 -9.834 16.561 1.00 85.19 455 ALA A N 1
ATOM 3733 C CA . ALA A 1 455 ? 46.065 -9.931 17.946 1.00 85.19 455 ALA A CA 1
ATOM 3734 C C . ALA A 1 455 ? 46.503 -8.570 18.514 1.00 85.19 455 ALA A C 1
ATOM 3736 O O . ALA A 1 455 ? 46.304 -8.297 19.695 1.00 85.19 455 ALA A O 1
ATOM 3737 N N . SER A 1 456 ? 47.059 -7.694 17.670 1.00 85.56 456 SER A N 1
ATOM 3738 C CA . SER A 1 456 ? 47.446 -6.329 18.056 1.00 85.56 456 SER A CA 1
ATOM 3739 C C . SER A 1 456 ? 46.260 -5.383 18.287 1.00 85.56 456 SER A C 1
ATOM 3741 O O . SER A 1 456 ? 46.410 -4.340 18.928 1.00 85.56 456 SER A O 1
ATOM 3743 N N . ILE A 1 457 ? 45.062 -5.738 17.811 1.00 84.00 457 ILE A N 1
ATOM 3744 C CA . ILE A 1 457 ? 43.844 -4.963 18.048 1.00 84.00 457 ILE A CA 1
ATOM 3745 C C . ILE A 1 457 ? 43.315 -5.361 19.428 1.00 84.00 457 ILE A C 1
ATOM 3747 O O . ILE A 1 457 ? 42.609 -6.349 19.587 1.00 84.00 457 ILE A O 1
ATOM 3751 N N . SER A 1 458 ? 43.669 -4.572 20.443 1.00 56.44 458 SER A N 1
ATOM 3752 C CA . SER A 1 458 ? 43.444 -4.812 21.879 1.00 56.44 458 SER A CA 1
ATOM 3753 C C . SER A 1 458 ? 41.978 -4.765 22.360 1.00 56.44 458 SER A C 1
ATOM 3755 O O . SER A 1 458 ? 41.689 -4.271 23.449 1.00 56.44 458 SER A O 1
ATOM 3757 N N . LYS A 1 459 ? 41.017 -5.248 21.567 1.00 73.06 459 LYS A N 1
ATOM 3758 C CA . LYS A 1 459 ? 39.582 -5.222 21.898 1.00 73.06 459 LYS A CA 1
ATOM 3759 C C . LYS A 1 459 ? 39.065 -6.618 22.235 1.00 73.06 459 LYS A C 1
ATOM 3761 O O . LYS A 1 459 ? 39.463 -7.586 21.597 1.00 73.06 459 LYS A O 1
ATOM 3766 N N . ASP A 1 460 ? 38.094 -6.701 23.145 1.00 71.19 460 ASP A N 1
ATOM 3767 C CA . ASP A 1 460 ? 37.476 -7.960 23.609 1.00 71.19 460 ASP A CA 1
ATOM 3768 C C . ASP A 1 460 ? 36.972 -8.861 22.462 1.00 71.19 460 ASP A C 1
ATOM 3770 O O . ASP A 1 460 ? 37.051 -10.086 22.534 1.00 71.19 460 ASP A O 1
ATOM 3774 N N . ASN A 1 461 ? 36.551 -8.263 21.343 1.00 71.19 461 ASN A N 1
ATOM 3775 C CA . ASN A 1 461 ? 36.059 -8.988 20.166 1.00 71.19 461 ASN A CA 1
ATOM 3776 C C . ASN A 1 461 ? 37.171 -9.650 19.330 1.00 71.19 461 ASN A C 1
ATOM 3778 O O . ASN A 1 461 ? 36.878 -10.515 18.502 1.00 71.19 461 ASN A O 1
ATOM 3782 N N . ALA A 1 462 ? 38.435 -9.241 19.493 1.00 75.44 462 ALA A N 1
ATOM 3783 C CA . ALA A 1 462 ? 39.550 -9.803 18.735 1.00 75.44 462 ALA A CA 1
ATOM 3784 C C . ALA A 1 462 ? 39.798 -11.258 19.135 1.00 75.44 462 ALA A C 1
ATOM 3786 O O . ALA A 1 462 ? 39.991 -12.097 18.261 1.00 75.44 462 ALA A O 1
ATOM 3787 N N . LYS A 1 463 ? 39.683 -11.583 20.429 1.00 82.56 463 LYS A N 1
ATOM 3788 C CA . LYS A 1 463 ? 39.838 -12.952 20.935 1.00 82.56 463 LYS A CA 1
ATOM 3789 C C . LYS A 1 463 ? 38.802 -13.908 20.338 1.00 82.56 463 LYS A C 1
ATOM 3791 O O . LYS A 1 463 ? 39.185 -14.918 19.762 1.00 82.56 463 LYS A O 1
ATOM 3796 N N . GLU A 1 464 ? 37.519 -13.551 20.396 1.00 85.25 464 GLU A N 1
ATOM 3797 C CA . GLU A 1 464 ? 36.431 -14.350 19.804 1.00 85.25 464 GLU A CA 1
ATOM 3798 C C . GLU A 1 464 ? 36.620 -14.517 18.287 1.00 85.25 464 GLU A C 1
ATOM 3800 O O . GLU A 1 464 ? 36.443 -15.598 17.731 1.00 85.25 464 GLU A O 1
ATOM 3805 N N . THR A 1 465 ? 37.044 -13.453 17.602 1.00 83.44 465 THR A N 1
ATOM 3806 C CA . THR A 1 465 ? 37.311 -13.495 16.157 1.00 83.44 465 THR A CA 1
ATOM 3807 C C . THR A 1 465 ? 38.486 -14.416 15.829 1.00 83.44 465 THR A C 1
ATOM 3809 O O . THR A 1 465 ? 38.413 -15.185 14.876 1.00 83.44 465 THR A O 1
ATOM 3812 N N . ILE A 1 466 ? 39.555 -14.362 16.622 1.00 85.75 466 ILE A N 1
ATOM 3813 C CA . ILE A 1 466 ? 40.742 -15.211 16.495 1.00 85.75 466 ILE A CA 1
ATOM 3814 C C . ILE A 1 466 ? 40.376 -16.682 16.740 1.00 85.75 466 ILE A C 1
ATOM 3816 O O . ILE A 1 466 ? 40.766 -17.535 15.943 1.00 85.75 466 ILE A O 1
ATOM 3820 N N . GLU A 1 467 ? 39.577 -16.977 17.770 1.00 87.06 467 GLU A N 1
ATOM 3821 C CA . GLU A 1 467 ? 39.064 -18.324 18.059 1.00 87.06 467 GLU A CA 1
ATOM 3822 C C . GLU A 1 467 ? 38.193 -18.849 16.907 1.00 87.06 467 GLU A C 1
ATOM 3824 O O . GLU A 1 467 ? 38.428 -19.948 16.403 1.00 87.06 467 GLU A O 1
ATOM 3829 N N . ASN A 1 468 ? 37.262 -18.036 16.401 1.00 87.06 468 ASN A N 1
ATOM 3830 C CA . ASN A 1 468 ? 36.422 -18.405 15.260 1.00 87.06 468 ASN A CA 1
ATOM 3831 C C . ASN A 1 468 ? 37.256 -18.646 13.993 1.00 87.06 468 ASN A C 1
ATOM 3833 O O . ASN A 1 468 ? 37.033 -19.630 13.287 1.00 87.06 468 ASN A O 1
ATOM 3837 N N . ILE A 1 469 ? 38.258 -17.807 13.717 1.00 85.88 469 ILE A N 1
ATOM 3838 C CA . ILE A 1 469 ? 39.163 -17.987 12.575 1.00 85.88 469 ILE A CA 1
ATOM 3839 C C . ILE A 1 469 ? 39.990 -19.266 12.722 1.00 85.88 469 ILE A C 1
ATOM 3841 O O . ILE A 1 469 ? 40.138 -19.989 11.738 1.00 85.88 469 ILE A O 1
ATOM 3845 N N . ALA A 1 470 ? 40.466 -19.600 13.924 1.00 87.19 470 ALA A N 1
ATOM 3846 C CA . ALA A 1 470 ? 41.219 -20.831 14.171 1.00 87.19 470 ALA A CA 1
ATOM 3847 C C . ALA A 1 470 ? 40.432 -22.092 13.772 1.00 87.19 470 ALA A C 1
ATOM 3849 O O . ALA A 1 470 ? 41.013 -23.037 13.236 1.00 87.19 470 ALA A O 1
ATOM 3850 N N . THR A 1 471 ? 39.105 -22.084 13.959 1.00 88.12 471 THR A N 1
ATOM 3851 C CA . THR A 1 471 ? 38.232 -23.197 13.535 1.00 88.12 471 THR A CA 1
ATOM 3852 C C . THR A 1 471 ? 38.055 -23.304 12.016 1.00 88.12 471 THR A C 1
ATOM 3854 O O . THR A 1 471 ? 37.679 -24.361 11.516 1.00 88.12 471 THR A O 1
ATOM 3857 N N . ILE A 1 472 ? 38.323 -22.224 11.276 1.00 86.25 472 ILE A N 1
ATOM 3858 C CA . ILE A 1 472 ? 38.150 -22.134 9.817 1.00 86.25 472 ILE A CA 1
ATOM 3859 C C . ILE A 1 472 ? 39.446 -22.482 9.074 1.00 86.25 472 ILE A C 1
ATOM 3861 O O . ILE A 1 472 ? 39.405 -22.906 7.918 1.00 86.25 472 ILE A O 1
ATOM 3865 N N . LEU A 1 473 ? 40.597 -22.285 9.717 1.00 85.69 473 LEU A N 1
ATOM 3866 C CA . LEU A 1 473 ? 41.901 -22.594 9.144 1.00 85.69 473 LEU A CA 1
ATOM 3867 C C . LEU A 1 473 ? 42.108 -24.110 9.022 1.00 85.69 473 LEU A C 1
ATOM 3869 O O . LEU A 1 473 ? 41.717 -24.881 9.894 1.00 85.69 473 LEU A O 1
ATOM 3873 N N . ASP A 1 474 ? 42.742 -24.534 7.929 1.00 83.81 474 ASP A N 1
ATOM 3874 C CA . ASP A 1 474 ? 43.106 -25.937 7.732 1.00 83.81 474 ASP A CA 1
ATOM 3875 C C . ASP A 1 474 ? 44.141 -26.414 8.772 1.00 83.81 474 ASP A C 1
ATOM 3877 O O . ASP A 1 474 ? 44.823 -25.625 9.431 1.00 83.81 474 ASP A O 1
ATOM 3881 N N . ALA A 1 475 ? 44.267 -27.734 8.931 1.00 79.81 475 ALA A N 1
ATOM 3882 C CA . ALA A 1 475 ? 45.156 -28.336 9.929 1.00 79.81 475 ALA A CA 1
ATOM 3883 C C . ALA A 1 475 ? 46.644 -27.975 9.724 1.00 79.81 475 ALA A C 1
ATOM 3885 O O . ALA A 1 475 ? 47.435 -28.023 10.667 1.00 79.81 475 ALA A O 1
ATOM 3886 N N . GLU A 1 476 ? 47.044 -27.612 8.502 1.00 75.56 476 GLU A N 1
ATOM 3887 C CA . GLU A 1 476 ? 48.396 -27.131 8.205 1.00 75.56 476 GLU A CA 1
ATOM 3888 C C . GLU A 1 476 ? 48.605 -25.719 8.774 1.00 75.56 476 GLU A C 1
ATOM 3890 O O . GLU A 1 476 ? 49.632 -25.434 9.389 1.00 75.56 476 GLU A O 1
ATOM 3895 N N . MET A 1 477 ? 47.600 -24.856 8.643 1.00 76.56 477 MET A N 1
ATOM 3896 C CA . MET A 1 477 ? 47.568 -23.488 9.156 1.00 76.56 477 MET A CA 1
ATOM 3897 C C . MET A 1 477 ? 47.399 -23.405 10.670 1.00 76.56 477 MET A C 1
ATOM 3899 O O . MET A 1 477 ? 47.977 -22.516 11.297 1.00 76.56 477 MET A O 1
ATOM 3903 N N . GLN A 1 478 ? 46.680 -24.348 11.276 1.00 78.12 478 GLN A N 1
ATOM 3904 C CA . GLN A 1 478 ? 46.557 -24.436 12.734 1.00 78.12 478 GLN A CA 1
ATOM 3905 C C . GLN A 1 478 ? 47.921 -24.619 13.418 1.00 78.12 478 GLN A C 1
ATOM 3907 O O . GLN A 1 478 ? 48.166 -24.020 14.462 1.00 78.12 478 GLN A O 1
ATOM 3912 N N . LYS A 1 479 ? 48.874 -25.320 12.785 1.00 76.88 479 LYS A N 1
ATOM 3913 C CA . LYS A 1 479 ? 50.251 -25.422 13.308 1.00 76.88 479 LYS A CA 1
ATOM 3914 C C . LYS A 1 479 ? 50.957 -24.065 13.376 1.00 76.88 479 LYS A C 1
ATOM 3916 O O . LYS A 1 479 ? 51.674 -23.797 14.333 1.00 76.88 479 LYS A O 1
ATOM 3921 N N . TYR A 1 480 ? 50.745 -23.198 12.384 1.00 69.75 480 TYR A N 1
ATOM 3922 C CA . TYR A 1 480 ? 51.286 -21.832 12.386 1.00 69.75 480 TYR A CA 1
ATOM 3923 C C . TYR A 1 480 ? 50.589 -20.933 13.408 1.00 69.75 480 TYR A C 1
ATOM 3925 O O . TYR A 1 480 ? 51.206 -20.019 13.957 1.00 69.75 480 TYR A O 1
ATOM 3933 N N . PHE A 1 481 ? 49.309 -21.189 13.662 1.00 71.00 481 PHE A N 1
ATOM 3934 C CA . PHE A 1 481 ? 48.525 -20.484 14.664 1.00 71.00 481 PHE A CA 1
ATOM 3935 C C . PHE A 1 481 ? 49.035 -20.785 16.083 1.00 71.00 481 PHE A C 1
ATOM 3937 O O . PHE A 1 481 ? 49.324 -19.858 16.841 1.00 71.00 481 PHE A O 1
ATOM 3944 N N . ASP A 1 482 ? 49.251 -22.063 16.407 1.00 69.81 482 ASP A N 1
ATOM 3945 C CA . ASP A 1 482 ? 49.715 -22.507 17.729 1.00 69.81 482 ASP A CA 1
ATOM 3946 C C . ASP A 1 482 ? 51.117 -22.000 18.095 1.00 69.81 482 ASP A C 1
ATOM 3948 O O . ASP A 1 482 ? 51.407 -21.791 19.275 1.00 69.81 482 ASP A O 1
ATOM 3952 N N . ILE A 1 483 ? 51.985 -21.794 17.099 1.00 66.75 483 ILE A N 1
ATOM 3953 C CA . ILE A 1 483 ? 53.346 -21.277 17.298 1.00 66.75 483 ILE A CA 1
ATOM 3954 C C . ILE A 1 483 ? 53.323 -19.772 17.599 1.00 66.75 483 ILE A C 1
ATOM 3956 O O . ILE A 1 483 ? 53.999 -19.327 18.521 1.00 66.75 483 ILE A O 1
ATOM 3960 N N . ASN A 1 484 ? 52.527 -18.995 16.858 1.00 61.44 484 ASN A N 1
ATOM 3961 C CA . ASN A 1 484 ? 52.574 -17.529 16.918 1.00 61.44 484 ASN A CA 1
ATOM 3962 C C . ASN A 1 484 ? 51.712 -16.929 18.040 1.00 61.44 484 ASN A C 1
ATOM 3964 O O . ASN A 1 484 ? 52.102 -15.932 18.644 1.00 61.44 484 ASN A O 1
ATOM 3968 N N . VAL A 1 485 ? 50.561 -17.532 18.361 1.00 63.62 485 VAL A N 1
ATOM 3969 C CA . VAL A 1 485 ? 49.678 -17.008 19.421 1.00 63.62 485 VAL A CA 1
ATOM 3970 C C . VAL A 1 485 ? 50.289 -17.226 20.809 1.00 63.62 485 VAL A C 1
ATOM 3972 O O . VAL A 1 485 ? 50.206 -16.341 21.660 1.00 63.62 485 VAL A O 1
ATOM 3975 N N . LYS A 1 486 ? 50.980 -18.357 21.023 1.00 58.56 486 LYS A N 1
ATOM 3976 C CA . LYS A 1 486 ? 51.669 -18.654 22.292 1.00 58.56 486 LYS A CA 1
ATOM 3977 C C . LYS A 1 486 ? 52.855 -17.725 22.568 1.00 58.56 486 LYS A C 1
ATOM 3979 O O . LYS A 1 486 ? 53.135 -17.466 23.733 1.00 58.56 486 LYS A O 1
ATOM 3984 N N . SER A 1 487 ? 53.525 -17.206 21.534 1.00 56.25 487 SER A N 1
ATOM 3985 C CA . SER A 1 487 ? 54.640 -16.257 21.688 1.00 56.25 487 SER A CA 1
ATOM 3986 C C . SER A 1 487 ? 54.208 -14.819 21.985 1.00 56.25 487 SER A C 1
ATOM 3988 O O . SER A 1 487 ? 55.016 -14.040 22.472 1.00 56.25 487 SER A O 1
ATOM 3990 N N . THR A 1 488 ? 52.956 -14.452 21.695 1.00 55.41 488 THR A N 1
ATOM 3991 C CA . THR A 1 488 ? 52.417 -13.101 21.949 1.00 55.41 488 THR A CA 1
ATOM 3992 C C . THR A 1 488 ? 51.637 -12.983 23.262 1.00 55.41 488 THR A C 1
ATOM 3994 O O . THR A 1 488 ? 51.265 -11.881 23.649 1.00 55.41 488 THR A O 1
ATOM 3997 N N . SER A 1 489 ? 51.352 -14.106 23.933 1.00 50.03 489 SER A N 1
ATOM 3998 C CA . SER A 1 489 ? 50.617 -14.166 25.209 1.00 50.03 489 SER A CA 1
ATOM 3999 C C . SER A 1 489 ? 51.510 -14.197 26.462 1.00 50.03 489 SER A C 1
ATOM 4001 O O . SER A 1 489 ? 50.997 -14.389 27.564 1.00 50.03 489 SER A O 1
ATOM 4003 N N . THR A 1 490 ? 52.823 -14.038 26.295 1.00 44.41 490 THR A N 1
ATOM 4004 C CA . THR A 1 490 ? 53.813 -13.766 27.355 1.00 44.41 490 THR A CA 1
ATOM 4005 C C . THR A 1 490 ? 54.282 -12.333 27.236 1.00 44.41 490 THR A C 1
ATOM 4007 O O . THR A 1 490 ? 54.369 -11.659 28.284 1.00 44.41 490 THR A O 1
#

Mean predicted aligned error: 18.06 Å

Nearest PDB structures (foldseek):
  1ram-assembly1_B  TM=6.993E-01  e=2.765E-16  Mus musculus
  2o61-assembly1_A  TM=7.016E-01  e=3.862E-16  Homo sapiens
  8u9l-assembly4_P  TM=6.939E-01  e=9.414E-16  Mus musculus
  8u9l-assembly4_O  TM=6.952E-01  e=6.988E-15  Mus musculus
  1nfi-assembly1_A  TM=4.520E-01  e=1.611E-14  Homo sapiens

Sequence (490 aa):
MTQAMPSLRIIAQPKASYRERYICETDRRRNRAQRFVRADSNSKQFVYPTIEIPNEWLMKREQSLYIRLTLVTVPNERAPIRCVHPYPIDTEDIHVIKDQSSNSLYFAISNDELRTGRKTFQFTQKKLTKYQLKNHGPLRVFNSDEKDEHRLEDPTDARKLIETYELRHSQLVFSIAVFQNNTQLPVIYDISSVFSHKMTAIQATMHDDDSSFRCTPQSGDWQGGEEIIMVVPKIDKRKSFFVRFVHPFIDPKSTINFEFLDTKTILFHTPPCPIPLTRDNPSVSIPIVVTQNDLEIARVNFVYQSSNNCLACGSNLIFTNINSSNNKKRPFIEFDEADAFKFSELARDRTRKKEFNHSDIRNMVITTQKSIPVKLDNQFPLYNKPIRERDFDSAFTFIKKTMNCFEQKSNQNETSIFNTTELNQSRSIETILKKQSKLAKQVDNKSNTLLHVLASISKDNAKETIENIATILDAEMQKYFDINVKSTST

Secondary structure (DSSP, 8-state):
--PPPPPPEEEEPBPSEE--EEGGG--TTTGGG--PPBTT--TTS----EEE--HHHHSS-SSPEEEEEEEEEPP-SS--S--B-SS-EE---TTEEEETTTTEEEEEE-HHHHH-S----SSS--SSSEEE-TT-EEEEPPTTTHHHHS--S-HHHHHHHHHHHTTTEEEEEEEEEEE-TT-SSEEEEEEEEEEPPPEEE--TT--TTT---EEESSEEETT---EEEEE-SPP-TTS-EEEEE--TTS-TT----EEESSSSEEEEEPPPPSSPP-SS--EEEEEEEEEETTEEEEEEEEEEE-GGG-TTS--------------------PPPS------S-------------S--------------PPP----PPP--SPPPTT-HHHHHHHHHHHHGGGTSBPTTS-BHHHHHHHTT-HHHHHHHHHH-GGGGG-B-TTS-BHHHHHHHS-SHHHHHHHHHHHHHS-HHHHHHHHHHHHHH--

Radius of gyration: 35.55 Å; Cα contacts (8 Å, |Δi|>4): 679; chains: 1; bounding box: 97×74×108 Å